Protein AF-0000000079729943 (afdb_homodimer)

Radius of gyration: 22.94 Å; Cα contacts (8 Å, |Δi|>4): 533; chains: 2; bounding box: 62×57×52 Å

InterPro domains:
  IPR055952 Protein of unknown function DUF7530 [PF24374] (9-226)

pLDDT: mean 91.59, std 11.51, range [23.39, 98.75]

Nearest PDB structures (foldseek):
  2pfd-assembly1_A  TM=3.487E-01  e=1.191E+00  Rattus norvegicus
  8r5s-assembly1_B  TM=3.578E-01  e=3.319E+00  unidentified
  8wx1-assembly1_A  TM=2.539E-01  e=2.904E+00  Mus musculus
  2pfd-assembly1_A  TM=3.556E-01  e=1.508E+00  Rattus norvegicus
  8r5s-assembly1_B  TM=3.646E-01  e=4.583E+00  unidentified

Solvent-accessible surface area (backbone atoms only — not comparable to full-atom values): 24378 Å² total; per-residue (Å²): 124,89,64,78,61,87,45,63,65,50,45,65,68,57,25,41,62,63,50,42,79,96,48,82,67,52,72,67,49,50,40,47,47,49,40,46,54,50,40,48,48,40,52,50,49,19,64,76,66,69,29,65,68,28,36,61,57,43,46,42,47,39,49,41,32,36,46,33,49,50,46,52,52,51,47,51,57,52,53,74,72,49,96,62,63,63,68,56,51,35,58,68,20,41,16,48,54,32,54,56,43,10,49,55,48,32,40,49,48,50,40,36,63,73,52,51,39,62,71,40,92,69,79,30,68,62,36,64,30,51,37,91,76,52,53,67,67,56,51,36,50,50,48,53,51,46,41,45,35,27,30,35,51,22,36,43,50,44,53,26,53,50,44,26,51,44,27,72,74,41,27,73,73,47,52,72,69,56,44,53,51,5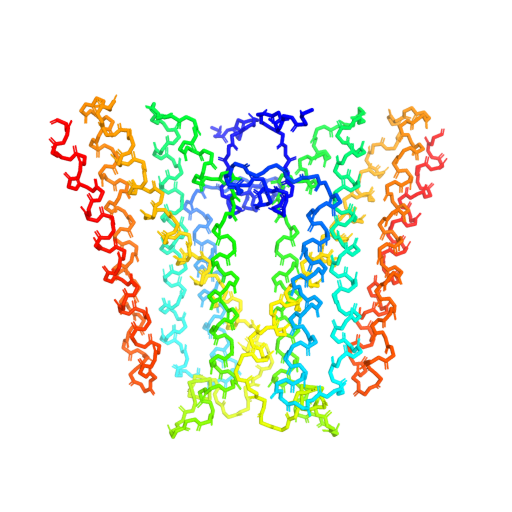0,41,50,48,37,47,49,46,36,50,49,39,57,54,51,56,68,50,50,82,73,30,74,92,35,61,68,60,40,48,52,53,54,47,47,33,50,48,42,43,50,43,22,45,50,19,40,50,40,41,60,70,52,91,126,89,65,79,62,86,45,64,65,52,45,65,68,57,26,41,61,62,50,41,78,96,48,82,67,53,70,68,49,51,41,48,48,51,39,46,54,50,40,48,47,40,52,52,49,20,63,76,66,71,30,64,69,28,36,62,58,44,46,42,47,40,50,43,33,37,46,32,50,51,46,52,51,50,47,51,58,53,55,72,71,47,96,62,63,63,67,55,50,35,58,69,22,42,16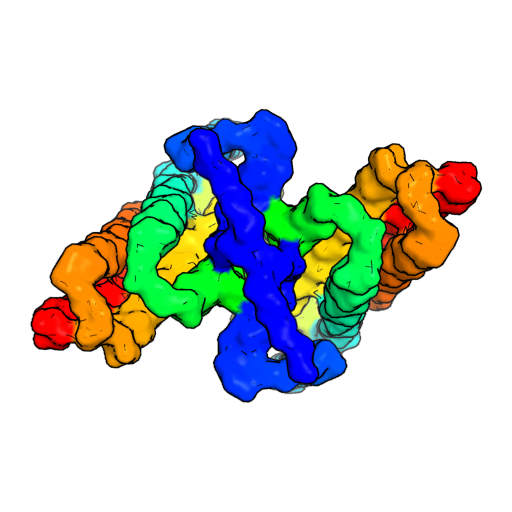,47,54,32,54,56,44,11,49,53,48,31,40,51,47,49,40,36,63,72,50,51,40,63,72,41,91,69,80,29,66,61,37,65,30,50,37,92,76,51,53,68,66,56,51,36,50,50,48,52,52,47,42,45,35,27,32,34,50,21,36,44,50,45,52,25,52,50,44,26,51,45,26,73,75,42,26,73,74,48,53,72,68,56,43,53,52,50,40,49,47,37,47,49,45,37,50,50,40,58,55,50,57,68,51,47,80,75,29,72,92,35,61,69,59,39,48,52,53,52,47,46,33,50,48,41,43,50,44,22,46,50,20,40,50,40,40,58,67,54,86

Organism: NCBI:txid1457250

Secondary structure (DSSP, 8-state):
-----TT----HHHHHHHTSTT----HHHHHHHHHHHHHHHHHHHHHHHT-GGGHHHHHHHHHHHHHHHHHHHHHHHHHHTS---HHHHIIIIIT-HHHHHHHHHHHHHHHIIIIIHHHSSS--HHHHHH-SS--HHHHHHHHHHHHHHHHHHHHHHHHHHHHHHHHHHHGGG--HHHHHHHHHHHHHHHHHHHHGGGGGGG-TT-HHHHHHHHHHHHHHHHHHHHHHHHHHH--/-----TT----HHHHHHHTSTT----HHHHHHHHHHHHHHHHHHHHHHHT-GGGHHHHHHHHHHHHHHHHHHHHHHHHHHTS---HHHHIIIIIS-HHHHHHHHHHHHHHHIIIIIHHHSSS--HHHHHH-SS--HHHHHHHHHHHHHHHHHHHHHHHHHHHHHHHHHHHGGG--HHHHHHHHHHHHHHHHHHHHGGGGGGG-TT-HHHHHHHHHHHHHHHHHHHHHHHHHHH--

Sequence (470 aa):
MATATEGEDRWVYESIVGAIPGVHFSRAQAVAIQLGLFGLGVVVLAALTDRWEGLAPGLAAVLVVSAGSVLMLTIGRRIRRLDVPQIYTHTLFGSQIEIVLGVLSFVGLVTYLFVADPRQAGEPLIQRLLGPEPSLLSVYFMLLVLWDVCYRIGTGWWASLVGLWRSVLFADQFDPDTRAALIEVDLVTIGFAAVQVVLLPFLGAQPLLLVLVSGHVAAVATVSGLSILLLWRRGMATATEGEDRWVYESIVGAIPGVHFSRAQAVAIQLGLFGLGVVVLAALTDRWEGLAPGLAAVLVVSAGSVLMLTIGRRIRRLDVPQIYTHTLFGSQIEIVLGVLSFVGLVTYLFVADPRQAGEPLIQRLLGPEPSLLSVYFMLLVLWDVCYRIGTGWWASLVGLWRSVLFADQFDPDTRAALIEVDLVTIGFAAVQVVLLPFLGAQPLLLVLVSGHVAAVATVSGLSILLLWRRG

Structure (mmCIF, N/CA/C/O backbone):
data_AF-0000000079729943-model_v1
#
loop_
_entity.id
_entity.type
_entity.pdbx_description
1 polymer 'Uncharacterized protein'
#
loop_
_atom_site.group_PDB
_atom_site.id
_atom_site.type_symbol
_atom_site.label_atom_id
_atom_site.label_alt_id
_atom_site.label_comp_id
_atom_site.label_asym_id
_atom_site.label_entity_id
_atom_site.label_seq_id
_atom_site.pdbx_PDB_ins_code
_atom_site.Cartn_x
_atom_site.Cartn_y
_atom_site.Cartn_z
_atom_site.occupancy
_atom_site.B_iso_or_equiv
_atom_site.auth_seq_id
_atom_site.auth_comp_id
_atom_site.auth_asym_id
_atom_site.auth_atom_id
_atom_site.pdbx_PDB_model_num
ATOM 1 N N . MET A 1 1 ? -10.438 27.375 -5.805 1 23.39 1 MET A N 1
ATOM 2 C CA . MET A 1 1 ? -9.07 26.859 -5.863 1 23.39 1 MET A CA 1
ATOM 3 C C . MET A 1 1 ? -8.766 25.969 -4.668 1 23.39 1 MET A C 1
ATOM 5 O O . MET A 1 1 ? -8.703 26.438 -3.531 1 23.39 1 MET A O 1
ATOM 9 N N . ALA A 1 2 ? -9.297 24.859 -4.504 1 36.09 2 ALA A N 1
ATOM 10 C CA . ALA A 1 2 ? -9.289 24.203 -3.197 1 36.09 2 ALA A CA 1
ATOM 11 C C . ALA A 1 2 ? -7.859 24.016 -2.689 1 36.09 2 ALA A C 1
ATOM 13 O O . ALA A 1 2 ? -7.102 23.203 -3.23 1 36.09 2 ALA A O 1
ATOM 14 N N . THR A 1 3 ? -7.176 25.078 -2.316 1 34.47 3 THR A N 1
ATOM 15 C CA . THR A 1 3 ? -5.859 25.203 -1.696 1 34.47 3 THR A CA 1
ATOM 16 C C . THR A 1 3 ? -5.68 24.156 -0.601 1 34.47 3 THR A C 1
ATOM 18 O O . THR A 1 3 ? -6.574 23.953 0.225 1 34.47 3 THR A O 1
ATOM 21 N N . ALA A 1 4 ? -5.129 23.047 -0.897 1 43.22 4 ALA A N 1
ATOM 22 C CA . ALA A 1 4 ? -4.699 22.156 0.174 1 43.22 4 ALA A CA 1
ATOM 23 C C . ALA A 1 4 ? -4.309 22.938 1.422 1 43.22 4 ALA A C 1
ATOM 25 O O . ALA A 1 4 ? -3.383 23.75 1.388 1 43.22 4 ALA A O 1
ATOM 26 N N . THR A 1 5 ? -5.238 23.359 2.131 1 45.12 5 THR A N 1
ATOM 27 C CA . THR A 1 5 ? -4.824 24.062 3.342 1 45.12 5 THR A CA 1
ATOM 28 C C . THR A 1 5 ? -3.754 23.266 4.086 1 45.12 5 THR A C 1
ATOM 30 O O . THR A 1 5 ? -3.832 22.031 4.172 1 45.12 5 THR A O 1
ATOM 33 N N . GLU A 1 6 ? -2.562 23.656 4.254 1 50.47 6 GLU A N 1
ATOM 34 C CA . GLU A 1 6 ? -1.4 23.281 5.055 1 50.47 6 GLU A CA 1
ATOM 35 C C . GLU A 1 6 ? -1.822 22.719 6.41 1 50.47 6 GLU A C 1
ATOM 37 O O . GLU A 1 6 ? -2.691 23.281 7.078 1 50.47 6 GLU A O 1
ATOM 42 N N . GLY A 1 7 ? -1.723 21.375 6.641 1 59.72 7 GLY A N 1
ATOM 43 C CA . GLY A 1 7 ? -1.894 20.828 7.977 1 59.72 7 GLY A CA 1
ATOM 44 C C . GLY A 1 7 ? -3.072 19.891 8.086 1 59.72 7 GLY A C 1
ATOM 45 O O . GLY A 1 7 ? -3.283 19.266 9.133 1 59.72 7 GLY A O 1
ATOM 46 N N . GLU A 1 8 ? -3.904 19.797 6.953 1 70.56 8 GLU A N 1
ATOM 47 C CA . GLU A 1 8 ? -5.109 18.984 7.121 1 70.56 8 GLU A CA 1
ATOM 48 C C . GLU A 1 8 ? -4.832 17.516 6.816 1 70.56 8 GLU A C 1
ATOM 50 O O . GLU A 1 8 ? -4.125 17.203 5.855 1 70.56 8 GLU A O 1
ATOM 55 N N . ASP A 1 9 ? -5.371 16.703 7.668 1 80.62 9 ASP A N 1
ATOM 56 C CA . ASP A 1 9 ? -5.277 15.266 7.488 1 80.62 9 ASP A CA 1
ATOM 57 C C . ASP A 1 9 ? -5.945 14.828 6.184 1 80.62 9 ASP A C 1
ATOM 59 O O . ASP A 1 9 ? -7.008 15.336 5.824 1 80.62 9 ASP A O 1
ATOM 63 N N . ARG A 1 10 ? -5.203 13.961 5.391 1 82 10 ARG A N 1
ATOM 64 C CA . ARG A 1 10 ? -5.684 13.477 4.102 1 82 10 ARG A CA 1
ATOM 65 C C . ARG A 1 10 ? -5.453 11.977 3.959 1 82 10 ARG A C 1
ATOM 67 O O . ARG A 1 10 ? -4.547 11.422 4.586 1 82 10 ARG A O 1
ATOM 74 N N . TRP A 1 11 ? -6.363 11.438 3.152 1 87.56 11 TRP A N 1
ATOM 75 C CA . TRP A 1 11 ? -6.078 10.07 2.729 1 87.56 11 TRP A CA 1
ATOM 76 C C . TRP A 1 11 ? -4.852 10.023 1.824 1 87.56 11 TRP A C 1
ATOM 78 O O . TRP A 1 11 ? -4.547 11 1.132 1 87.56 11 TRP A O 1
ATOM 88 N N . VAL A 1 12 ? -4.262 8.859 1.765 1 83.75 12 VAL A N 1
ATOM 89 C CA . VAL A 1 12 ? -3.082 8.664 0.93 1 83.75 12 VAL A CA 1
ATOM 90 C C . VAL A 1 12 ? -3.434 8.93 -0.532 1 83.75 12 VAL A C 1
ATOM 92 O O . VAL A 1 12 ? -2.67 9.578 -1.253 1 83.75 12 VAL A O 1
ATOM 95 N N . TYR A 1 13 ? -4.535 8.492 -0.918 1 85.12 13 TYR A N 1
ATOM 96 C CA . TYR A 1 13 ? -4.992 8.688 -2.289 1 85.12 13 TYR A CA 1
ATOM 97 C C . TYR A 1 13 ? -5.031 10.172 -2.641 1 85.12 13 TYR A C 1
ATOM 99 O O . TYR A 1 13 ? -4.57 10.578 -3.711 1 85.12 13 TYR A O 1
ATOM 107 N N . GLU A 1 14 ? -5.488 11 -1.749 1 83.62 14 GLU A N 1
ATOM 108 C CA . GLU A 1 14 ? -5.574 12.438 -1.981 1 83.62 14 GLU A CA 1
ATOM 109 C C . GLU A 1 14 ? -4.184 13.062 -2.074 1 83.62 14 GLU A C 1
ATOM 111 O O . GLU A 1 14 ? -3.953 13.953 -2.895 1 83.62 14 GLU A O 1
ATOM 116 N N . SER A 1 15 ? -3.348 12.539 -1.281 1 81.31 15 SER A N 1
ATOM 117 C CA . SER A 1 15 ? -1.979 13.047 -1.288 1 81.31 15 SER A CA 1
ATOM 118 C C . SER A 1 15 ? -1.274 12.719 -2.6 1 81.31 15 SER A C 1
ATOM 120 O O . SER A 1 15 ? -0.56 13.555 -3.154 1 81.31 15 SER A O 1
ATOM 122 N N . ILE A 1 16 ? -1.527 11.586 -3.107 1 81.94 16 ILE A N 1
ATOM 123 C CA . ILE A 1 16 ? -0.9 11.148 -4.352 1 81.94 16 ILE A CA 1
ATOM 124 C C . ILE A 1 16 ? -1.441 11.969 -5.516 1 81.94 16 ILE A C 1
ATOM 126 O O . ILE A 1 16 ? -0.674 12.453 -6.355 1 81.94 16 ILE A O 1
ATOM 130 N N . VAL A 1 17 ? -2.689 12.148 -5.566 1 76.44 17 VAL A N 1
ATOM 131 C CA . VAL A 1 17 ? -3.322 12.898 -6.645 1 76.44 17 VAL A CA 1
ATOM 132 C C . VAL A 1 17 ? -2.863 14.352 -6.602 1 76.44 17 VAL A C 1
ATOM 134 O O . VAL A 1 17 ? -2.635 14.969 -7.645 1 76.44 17 VAL A O 1
ATOM 137 N N . GLY A 1 18 ? -2.65 14.883 -5.449 1 76.56 18 GLY A N 1
ATOM 138 C CA . GLY A 1 18 ? -2.229 16.266 -5.285 1 76.56 18 GLY A CA 1
ATOM 139 C C . GLY A 1 18 ? -0.746 16.469 -5.535 1 76.56 18 GLY A C 1
ATOM 140 O O . GLY A 1 18 ? -0.289 17.609 -5.695 1 76.56 18 GLY A O 1
ATOM 141 N N . ALA A 1 19 ? -0.01 15.461 -5.598 1 71.88 19 ALA A N 1
ATOM 142 C CA . ALA A 1 19 ? 1.443 15.547 -5.715 1 71.88 19 ALA A CA 1
ATOM 143 C C . ALA A 1 19 ? 1.867 15.703 -7.172 1 71.88 19 ALA A C 1
ATOM 145 O O . ALA A 1 19 ? 3.033 15.977 -7.461 1 71.88 19 ALA A O 1
ATOM 146 N N . ILE A 1 20 ? 0.968 15.539 -8.016 1 64.56 20 ILE A N 1
ATOM 147 C CA . ILE A 1 20 ? 1.315 15.719 -9.422 1 64.56 20 ILE A CA 1
ATOM 148 C C . ILE A 1 20 ? 1.508 17.203 -9.711 1 64.56 20 ILE A C 1
ATOM 150 O O . ILE A 1 20 ? 0.56 17.984 -9.625 1 64.56 20 ILE A O 1
ATOM 154 N N . PRO A 1 21 ? 2.77 17.469 -9.914 1 60.66 21 PRO A N 1
ATOM 155 C CA . PRO A 1 21 ? 3.076 18.891 -10.07 1 60.66 21 PRO A CA 1
ATOM 156 C C . PRO A 1 21 ? 2.299 19.531 -11.219 1 60.66 21 PRO A C 1
ATOM 158 O O . PRO A 1 21 ? 2.16 18.938 -12.289 1 60.66 21 PRO A O 1
ATOM 161 N N . GLY A 1 22 ? 1.841 20.766 -10.945 1 57.94 22 GLY A N 1
ATOM 162 C CA . GLY A 1 22 ? 1.273 21.594 -12 1 57.94 22 GLY A CA 1
ATOM 163 C C . GLY A 1 22 ? -0.13 21.172 -12.398 1 57.94 22 GLY A C 1
ATOM 164 O O . GLY A 1 22 ? -0.771 21.828 -13.219 1 57.94 22 GLY A O 1
ATOM 165 N N . VAL A 1 23 ? -0.502 20.078 -11.883 1 61.56 23 VAL A N 1
ATOM 166 C CA . VAL A 1 23 ? -1.809 19.594 -12.32 1 61.56 23 VAL A CA 1
ATOM 167 C C . VAL A 1 23 ? -2.799 19.656 -11.164 1 61.56 23 VAL A C 1
ATOM 169 O O . VAL A 1 23 ? -2.506 19.172 -10.062 1 61.56 23 VAL A O 1
ATOM 172 N N . HIS A 1 24 ? -3.666 20.453 -11.352 1 68.62 24 HIS A N 1
ATOM 173 C CA . HIS A 1 24 ? -4.797 20.469 -10.43 1 68.62 24 HIS A CA 1
ATOM 174 C C . HIS A 1 24 ? -6 19.734 -11.031 1 68.62 24 HIS A C 1
ATOM 176 O O . HIS A 1 24 ? -6.547 20.172 -12.047 1 68.62 24 HIS A O 1
ATOM 182 N N . PHE A 1 25 ? -6.137 18.578 -10.461 1 69.81 25 PHE A N 1
ATOM 183 C CA . PHE A 1 25 ? -7.285 17.812 -10.945 1 69.81 25 PHE A CA 1
ATOM 184 C C . PHE A 1 25 ? -8.508 18.078 -10.078 1 69.81 25 PHE A C 1
ATOM 186 O O . PHE A 1 25 ? -8.406 18.141 -8.852 1 69.81 25 PHE A O 1
ATOM 193 N N . SER A 1 26 ? -9.594 18.375 -10.82 1 74 26 SER A N 1
ATOM 194 C CA . SER A 1 26 ? -10.852 18.297 -10.086 1 74 26 SER A CA 1
ATOM 195 C C . SER A 1 26 ? -11.141 16.875 -9.641 1 74 26 SER A C 1
ATOM 197 O O . SER A 1 26 ? -10.484 15.93 -10.086 1 74 26 SER A O 1
ATOM 199 N N . ARG A 1 27 ? -11.93 16.656 -8.781 1 76.62 27 ARG A N 1
ATOM 200 C CA . ARG A 1 27 ? -12.359 15.352 -8.312 1 76.62 27 ARG A CA 1
ATOM 201 C C . ARG A 1 27 ? -12.836 14.484 -9.477 1 76.62 27 ARG A C 1
ATOM 203 O O . ARG A 1 27 ? -12.43 13.328 -9.609 1 76.62 27 ARG A O 1
ATOM 210 N N . ALA A 1 28 ? -13.617 15.109 -10.219 1 77.75 28 ALA A N 1
ATOM 211 C CA . ALA A 1 28 ? -14.18 14.406 -11.367 1 77.75 28 ALA A CA 1
ATOM 212 C C . ALA A 1 28 ? -13.086 14 -12.352 1 77.75 28 ALA A C 1
ATOM 214 O O . ALA A 1 28 ? -13.133 12.906 -12.93 1 77.75 28 ALA A O 1
ATOM 215 N N . GLN A 1 29 ? -12.125 14.797 -12.484 1 77.5 29 GLN A N 1
ATOM 216 C CA . GLN A 1 29 ? -11.023 14.508 -13.398 1 77.5 29 GLN A CA 1
ATOM 217 C C . GLN A 1 29 ? -10.188 13.328 -12.898 1 77.5 29 GLN A C 1
ATOM 219 O O . GLN A 1 29 ? -9.812 12.453 -13.672 1 77.5 29 GLN A O 1
ATOM 224 N N . ALA A 1 30 ? -9.953 13.359 -11.648 1 77.25 30 ALA A N 1
ATOM 225 C CA . ALA A 1 30 ? -9.156 12.281 -11.07 1 77.25 30 ALA A CA 1
ATOM 226 C C . ALA A 1 30 ? -9.852 10.93 -11.25 1 77.25 30 ALA A C 1
ATOM 228 O O . ALA A 1 30 ? -9.227 9.953 -11.664 1 77.25 30 ALA A O 1
ATOM 229 N N . VAL A 1 31 ? -11.078 10.945 -11.07 1 83.69 31 VAL A N 1
ATOM 230 C CA . VAL A 1 31 ? -11.867 9.719 -11.211 1 83.69 31 VAL A CA 1
ATOM 231 C C . VAL A 1 31 ? -11.93 9.32 -12.688 1 83.69 31 VAL A C 1
ATOM 233 O O . VAL A 1 31 ? -11.773 8.141 -13.016 1 83.69 31 VAL A O 1
ATOM 236 N N . ALA A 1 32 ? -12.086 10.305 -13.508 1 84.06 32 ALA A N 1
ATOM 237 C CA . ALA A 1 32 ? -12.164 10.039 -14.938 1 84.06 32 ALA A CA 1
ATOM 238 C C . ALA A 1 32 ? -10.852 9.469 -15.461 1 84.06 32 ALA A C 1
ATOM 240 O O . ALA A 1 32 ? -10.844 8.547 -16.281 1 84.06 32 ALA A O 1
ATOM 241 N N . ILE A 1 33 ? -9.812 9.969 -14.992 1 82.12 33 ILE A N 1
ATOM 242 C CA . ILE A 1 33 ? -8.508 9.492 -15.422 1 82.12 33 ILE A CA 1
ATOM 243 C C . ILE A 1 33 ? -8.297 8.055 -14.961 1 82.12 33 ILE A C 1
ATOM 245 O O . ILE A 1 33 ? -7.82 7.211 -15.727 1 82.12 33 ILE A O 1
ATOM 249 N N . GLN A 1 34 ? -8.672 7.887 -13.805 1 84 34 GLN A N 1
ATOM 250 C CA . GLN A 1 34 ? -8.555 6.535 -13.258 1 84 34 GLN A CA 1
ATOM 251 C C . GLN A 1 34 ? -9.422 5.551 -14.039 1 84 34 GLN A C 1
ATOM 253 O O . GLN A 1 34 ? -8.969 4.465 -14.398 1 84 34 GLN A O 1
ATOM 258 N N . LEU A 1 35 ? -10.641 5.996 -14.297 1 87.56 35 LEU A N 1
ATOM 259 C CA . LEU A 1 35 ? -11.555 5.168 -15.07 1 87.56 35 LEU A CA 1
ATOM 260 C C . LEU A 1 35 ? -11.031 4.953 -16.484 1 87.56 35 LEU A C 1
ATOM 262 O O . LEU A 1 35 ? -11.062 3.832 -17 1 87.56 35 LEU A O 1
ATOM 266 N N . GLY A 1 36 ? -10.539 5.988 -17.016 1 89.25 36 GLY A N 1
ATOM 267 C CA . GLY A 1 36 ? -10.008 5.906 -18.359 1 89.25 36 GLY A CA 1
ATOM 268 C C . GLY A 1 36 ? -8.742 5.078 -18.469 1 89.25 36 GLY A C 1
ATOM 269 O O . GLY A 1 36 ? -8.633 4.203 -19.328 1 89.25 36 GLY A O 1
ATOM 270 N N . LEU A 1 37 ? -7.848 5.312 -17.547 1 90.5 37 LEU A N 1
ATOM 271 C CA . LEU A 1 37 ? -6.559 4.625 -17.594 1 90.5 37 LEU A CA 1
ATOM 272 C C . LEU A 1 37 ? -6.73 3.133 -17.328 1 90.5 37 LEU A C 1
ATOM 274 O O . LEU A 1 37 ? -6.262 2.307 -18.125 1 90.5 37 LEU A O 1
ATOM 278 N N . PHE A 1 38 ? -7.434 2.807 -16.328 1 95.69 38 PHE A N 1
ATOM 279 C CA . PHE A 1 38 ? -7.609 1.396 -16 1 95.69 38 PHE A CA 1
ATOM 280 C C . PHE A 1 38 ? -8.586 0.739 -16.969 1 95.69 38 PHE A C 1
ATOM 282 O O . PHE A 1 38 ? -8.375 -0.398 -17.406 1 95.69 38 PHE A O 1
ATOM 289 N N . GLY A 1 39 ? -9.688 1.467 -17.281 1 96.94 39 GLY A N 1
ATOM 290 C CA . GLY A 1 39 ? -10.641 0.916 -18.234 1 96.94 39 GLY A CA 1
ATOM 291 C C . GLY A 1 39 ? -10.023 0.634 -19.594 1 96.94 39 GLY A C 1
ATOM 292 O O . GLY A 1 39 ? -10.188 -0.458 -20.141 1 96.94 39 GLY A O 1
ATOM 293 N N . LEU A 1 40 ? -9.328 1.6 -20.094 1 96.69 40 LEU A N 1
ATOM 294 C CA . LEU A 1 40 ? -8.641 1.425 -21.359 1 96.69 40 LEU A CA 1
ATOM 295 C C . LEU A 1 40 ? -7.605 0.307 -21.281 1 96.69 40 LEU A C 1
ATOM 297 O O . LEU A 1 40 ? -7.438 -0.468 -22.219 1 96.69 40 LEU A O 1
ATOM 301 N N . GLY A 1 41 ? -6.91 0.262 -20.141 1 97.69 41 GLY A N 1
ATOM 302 C CA . GLY A 1 41 ? -5.945 -0.811 -19.953 1 97.69 41 GLY A CA 1
ATOM 303 C C . GLY A 1 41 ? -6.566 -2.191 -20.047 1 97.69 41 GLY A C 1
ATOM 304 O O . GLY A 1 41 ? -6.004 -3.088 -20.688 1 97.69 41 GLY A O 1
ATOM 305 N N . VAL A 1 42 ? -7.719 -2.34 -19.484 1 97.62 42 VAL A N 1
ATOM 306 C CA . VAL A 1 42 ? -8.422 -3.617 -19.516 1 97.62 42 VAL A CA 1
ATOM 307 C C . VAL A 1 42 ? -8.797 -3.953 -20.953 1 97.62 42 VAL A C 1
ATOM 309 O O . VAL A 1 42 ? -8.578 -5.074 -21.422 1 97.62 42 VAL A O 1
ATOM 312 N N . VAL A 1 43 ? -9.289 -3.014 -21.688 1 97.56 43 VAL A N 1
ATOM 313 C CA . VAL A 1 43 ? -9.742 -3.225 -23.062 1 97.56 43 VAL A CA 1
ATOM 314 C C . VAL A 1 43 ? -8.547 -3.533 -23.969 1 97.56 43 VAL A C 1
ATOM 316 O O . VAL A 1 43 ? -8.57 -4.488 -24.734 1 97.56 43 VAL A O 1
ATOM 319 N N . VAL A 1 44 ? -7.516 -2.775 -23.844 1 97.75 44 VAL A N 1
ATOM 320 C CA . VAL A 1 44 ? -6.332 -2.922 -24.688 1 97.75 44 VAL A CA 1
ATOM 321 C C . VAL A 1 44 ? -5.691 -4.285 -24.438 1 97.75 44 VAL A C 1
ATOM 323 O O . VAL A 1 44 ? -5.332 -4.988 -25.391 1 97.75 44 VAL A O 1
ATOM 326 N N . LEU A 1 45 ? -5.602 -4.66 -23.188 1 97.38 45 LEU A N 1
ATOM 327 C CA . LEU A 1 45 ? -4.965 -5.934 -22.891 1 97.38 45 LEU A CA 1
ATOM 328 C C . LEU A 1 45 ? -5.832 -7.102 -23.344 1 97.38 45 LEU A C 1
ATOM 330 O O . LEU A 1 45 ? -5.316 -8.117 -23.812 1 97.38 45 LEU A O 1
ATOM 334 N N . ALA A 1 46 ? -7.125 -6.949 -23.188 1 97 46 ALA A N 1
ATOM 335 C CA . ALA A 1 46 ? -8.016 -7.98 -23.719 1 97 46 ALA A CA 1
ATOM 336 C C . ALA A 1 46 ? -7.844 -8.141 -25.219 1 97 46 ALA A C 1
ATOM 338 O O . ALA A 1 46 ? -7.77 -9.258 -25.734 1 97 46 ALA A O 1
ATOM 339 N N . ALA A 1 47 ? -7.699 -7.055 -25.906 1 97 47 ALA A N 1
ATOM 340 C CA . ALA A 1 47 ? -7.547 -7.059 -27.359 1 97 47 ALA A CA 1
ATOM 341 C C . ALA A 1 47 ? -6.184 -7.609 -27.766 1 97 47 ALA A C 1
ATOM 343 O O . ALA A 1 47 ? -6.086 -8.43 -28.688 1 97 47 ALA A O 1
ATOM 344 N N . LEU A 1 48 ? -5.176 -7.227 -27.078 1 96.75 48 LEU A N 1
ATOM 345 C CA . LEU A 1 48 ? -3.818 -7.621 -27.438 1 96.75 48 LEU A CA 1
ATOM 346 C C . LEU A 1 48 ? -3.602 -9.109 -27.188 1 96.75 48 LEU A C 1
ATOM 348 O O . LEU A 1 48 ? -2.826 -9.758 -27.891 1 96.75 48 LEU A O 1
ATOM 352 N N . THR A 1 49 ? -4.301 -9.633 -26.203 1 96.38 49 THR A N 1
ATOM 353 C CA . THR A 1 49 ? -4.062 -11.023 -25.812 1 96.38 49 THR A CA 1
ATOM 354 C C . THR A 1 49 ? -5.199 -11.922 -26.281 1 96.38 49 THR A C 1
ATOM 356 O O . THR A 1 49 ? -5.156 -13.133 -26.094 1 96.38 49 THR A O 1
ATOM 359 N N . ASP A 1 50 ? -6.223 -11.344 -26.844 1 95.88 50 ASP A N 1
ATOM 360 C CA . ASP A 1 50 ? -7.418 -12.055 -27.297 1 95.88 50 ASP A CA 1
ATOM 361 C C . ASP A 1 50 ? -8.07 -12.812 -26.141 1 95.88 50 ASP A C 1
ATOM 363 O O . ASP A 1 50 ? -8.383 -14 -26.281 1 95.88 50 ASP A O 1
ATOM 367 N N . ARG A 1 51 ? -8.094 -12.25 -24.984 1 94.88 51 ARG A N 1
ATOM 368 C CA . ARG A 1 51 ? -8.75 -12.805 -23.812 1 94.88 51 ARG A CA 1
ATOM 369 C C . ARG A 1 51 ? -9.922 -11.93 -23.375 1 94.88 51 ARG A C 1
ATOM 371 O O . ARG A 1 51 ? -9.812 -11.172 -22.406 1 94.88 51 ARG A O 1
ATOM 378 N N . TRP A 1 52 ? -11.016 -12.164 -23.984 1 95.25 52 TRP A N 1
ATOM 379 C CA . TRP A 1 52 ? -12.18 -11.312 -23.797 1 95.25 52 TRP A CA 1
ATOM 380 C C . TRP A 1 52 ? -12.969 -11.742 -22.562 1 95.25 52 TRP A C 1
ATOM 382 O O . TRP A 1 52 ? -13.812 -10.992 -22.062 1 95.25 52 TRP A O 1
ATOM 392 N N . GLU A 1 53 ? -12.688 -12.852 -22.016 1 94 53 GLU A N 1
ATOM 393 C CA . GLU A 1 53 ? -13.352 -13.336 -20.812 1 94 53 GLU A CA 1
ATOM 394 C C . GLU A 1 53 ? -13.047 -12.43 -19.609 1 94 53 GLU A C 1
ATOM 396 O O . GLU A 1 53 ? -13.844 -12.336 -18.688 1 94 53 GLU A O 1
ATOM 401 N N . GLY A 1 54 ? -11.914 -11.836 -19.703 1 95.62 54 GLY A N 1
ATOM 402 C CA . GLY A 1 54 ? -11.508 -10.977 -18.594 1 95.62 54 GLY A CA 1
ATOM 403 C C . GLY A 1 54 ? -12.055 -9.57 -18.703 1 95.62 54 GLY A C 1
ATOM 404 O O . GLY A 1 54 ? -11.93 -8.773 -17.766 1 95.62 54 GLY A O 1
ATOM 405 N N . LEU A 1 55 ? -12.68 -9.273 -19.797 1 97.19 55 LEU A N 1
ATOM 406 C CA . LEU A 1 55 ? -13.117 -7.902 -20.047 1 97.19 55 LEU A CA 1
ATOM 407 C C . LEU A 1 55 ? -14.172 -7.469 -19.031 1 97.19 55 LEU A C 1
ATOM 409 O O . LEU A 1 55 ? -13.992 -6.465 -18.344 1 97.19 55 LEU A O 1
ATOM 413 N N . ALA A 1 56 ? -15.227 -8.227 -18.906 1 97.25 56 ALA A N 1
ATOM 414 C CA . ALA A 1 56 ? -16.359 -7.84 -18.062 1 97.25 56 ALA A CA 1
ATOM 415 C C . ALA A 1 56 ? -15.938 -7.781 -16.594 1 97.25 56 ALA A C 1
ATOM 417 O O . ALA A 1 56 ? -16.141 -6.766 -15.922 1 97.25 56 ALA A O 1
ATOM 418 N N . PRO A 1 57 ? -15.305 -8.805 -16.047 1 97.06 57 PRO A N 1
ATOM 419 C CA . PRO A 1 57 ? -14.875 -8.688 -14.648 1 97.06 57 PRO A CA 1
ATOM 420 C C . PRO A 1 57 ? -13.82 -7.598 -14.445 1 97.06 57 PRO A C 1
ATOM 422 O O . PRO A 1 57 ? -13.797 -6.957 -13.391 1 97.06 57 PRO A O 1
ATOM 425 N N . GLY A 1 58 ? -12.984 -7.418 -15.438 1 97.69 58 GLY A N 1
ATOM 426 C CA . GLY A 1 58 ? -12.016 -6.336 -15.352 1 97.69 58 GLY A CA 1
ATOM 427 C C . GLY A 1 58 ? -12.664 -4.965 -15.258 1 97.69 58 GLY A C 1
ATOM 428 O O . GLY A 1 58 ? -12.273 -4.145 -14.422 1 97.69 58 GLY A O 1
ATOM 429 N N . LEU A 1 59 ? -13.602 -4.734 -16.094 1 97.38 59 LEU A N 1
ATOM 430 C CA . LEU A 1 59 ? -14.305 -3.457 -16.094 1 97.38 59 LEU A CA 1
ATOM 431 C C . LEU A 1 59 ? -15.133 -3.299 -14.812 1 97.38 59 LEU A C 1
ATOM 433 O O . LEU A 1 59 ? -15.273 -2.189 -14.297 1 97.38 59 LEU A O 1
ATOM 437 N N . ALA A 1 60 ? -15.688 -4.367 -14.352 1 97.62 60 ALA A N 1
ATOM 438 C CA . ALA A 1 60 ? -16.391 -4.324 -13.078 1 97.62 60 ALA A CA 1
ATOM 439 C C . ALA A 1 60 ? -15.469 -3.898 -11.945 1 97.62 60 ALA A C 1
ATOM 441 O O . ALA A 1 60 ? -15.844 -3.088 -11.094 1 97.62 60 ALA A O 1
ATOM 442 N N . ALA A 1 61 ? -14.273 -4.453 -11.945 1 97.81 61 ALA A N 1
ATOM 443 C CA . ALA A 1 61 ? -13.281 -4.074 -10.945 1 97.81 61 ALA A CA 1
ATOM 444 C C . ALA A 1 61 ? -12.938 -2.59 -11.047 1 97.81 61 ALA A C 1
ATOM 446 O O . ALA A 1 61 ? -12.828 -1.899 -10.031 1 97.81 61 ALA A O 1
ATOM 447 N N . VAL A 1 62 ? -12.805 -2.129 -12.227 1 97.31 62 VAL A N 1
ATOM 448 C CA . VAL A 1 62 ? -12.484 -0.724 -12.461 1 97.31 62 VAL A CA 1
ATOM 449 C C . VAL A 1 62 ? -13.633 0.155 -11.961 1 97.31 62 VAL A C 1
ATOM 451 O O . VAL A 1 62 ? -13.391 1.221 -11.383 1 97.31 62 VAL A O 1
ATOM 454 N N . LEU A 1 63 ? -14.812 -0.263 -12.164 1 96.69 63 LEU A N 1
ATOM 455 C CA . LEU A 1 63 ? -15.977 0.459 -11.648 1 96.69 63 LEU A CA 1
ATOM 456 C C . LEU A 1 63 ? -15.922 0.565 -10.133 1 96.69 63 LEU A C 1
ATOM 458 O O . LEU A 1 63 ? -16.188 1.631 -9.57 1 96.69 63 LEU A O 1
ATOM 462 N N . VAL A 1 64 ? -15.57 -0.521 -9.492 1 97.06 64 VAL A N 1
ATOM 463 C CA . VAL A 1 64 ? -15.469 -0.523 -8.031 1 97.06 64 VAL A CA 1
ATOM 464 C C . VAL A 1 64 ? -14.367 0.438 -7.59 1 97.06 64 VAL A C 1
ATOM 466 O O . VAL A 1 64 ? -14.555 1.204 -6.641 1 97.06 64 VAL A O 1
ATOM 469 N N . VAL A 1 65 ? -13.266 0.423 -8.297 1 97 65 VAL A N 1
ATOM 470 C CA . VAL A 1 65 ? -12.156 1.316 -7.98 1 97 65 VAL A CA 1
ATOM 471 C C . VAL A 1 65 ? -12.609 2.77 -8.109 1 97 65 VAL A C 1
ATOM 473 O O . VAL A 1 65 ? -12.359 3.584 -7.215 1 97 65 VAL A O 1
ATOM 476 N N . SER A 1 66 ? -13.273 3.07 -9.133 1 94.62 66 SER A N 1
ATOM 477 C CA . SER A 1 66 ? -13.727 4.434 -9.383 1 94.62 66 SER A CA 1
ATOM 478 C C . SER A 1 66 ? -14.758 4.867 -8.344 1 94.62 66 SER A C 1
ATOM 480 O O . SER A 1 66 ? -14.711 5.992 -7.844 1 94.62 66 SER A O 1
ATOM 482 N N . ALA A 1 67 ? -15.641 3.975 -8.055 1 95.38 67 ALA A N 1
ATOM 483 C CA . ALA A 1 67 ? -16.625 4.262 -7.02 1 95.38 67 ALA A CA 1
ATOM 484 C C . ALA A 1 67 ? -15.953 4.523 -5.676 1 95.38 67 ALA A C 1
ATOM 486 O O . ALA A 1 67 ? -16.391 5.379 -4.906 1 95.38 67 ALA A O 1
ATOM 487 N N . GLY A 1 68 ? -14.938 3.742 -5.418 1 95.81 68 GLY A N 1
ATOM 488 C CA . GLY A 1 68 ? -14.172 3.969 -4.199 1 95.81 68 GLY A CA 1
ATOM 489 C C . GLY A 1 68 ? -13.516 5.336 -4.156 1 95.81 68 GLY A C 1
ATOM 490 O O . GLY A 1 68 ? -13.453 5.965 -3.098 1 95.81 68 GLY A O 1
ATOM 491 N N . SER A 1 69 ? -13.008 5.789 -5.234 1 93.12 69 SER A N 1
ATOM 492 C CA . SER A 1 69 ? -12.438 7.129 -5.312 1 93.12 69 SER A CA 1
ATOM 493 C C . SER A 1 69 ? -13.484 8.195 -5.035 1 93.12 69 SER A C 1
ATOM 495 O O . SER A 1 69 ? -13.219 9.164 -4.316 1 93.12 69 SER A O 1
ATOM 497 N N . VAL A 1 70 ? -14.641 8.008 -5.586 1 92.25 70 VAL A N 1
ATOM 498 C CA . VAL A 1 70 ? -15.742 8.93 -5.328 1 92.25 70 VAL A CA 1
ATOM 499 C C . VAL A 1 70 ? -16.078 8.93 -3.842 1 92.25 70 VAL A C 1
ATOM 501 O O . VAL A 1 70 ? -16.281 9.992 -3.246 1 92.25 70 VAL A O 1
ATOM 504 N N . LEU A 1 71 ? -16.109 7.754 -3.264 1 94.31 71 LEU A N 1
ATOM 505 C CA . LEU A 1 71 ? -16.344 7.633 -1.828 1 94.31 71 LEU A CA 1
ATOM 506 C C . LEU A 1 71 ? -15.352 8.477 -1.043 1 94.31 71 LEU A C 1
ATOM 508 O O . LEU A 1 71 ? -15.742 9.273 -0.19 1 94.31 71 LEU A O 1
ATOM 512 N N . MET A 1 72 ? -14.109 8.328 -1.367 1 93.75 72 MET A N 1
ATOM 513 C CA . MET A 1 72 ? -13.039 8.977 -0.616 1 93.75 72 MET A CA 1
ATOM 514 C C . MET A 1 72 ? -13.117 10.492 -0.766 1 93.75 72 MET A C 1
ATOM 516 O O . MET A 1 72 ? -13 11.227 0.219 1 93.75 72 MET A O 1
ATOM 520 N N . LEU A 1 73 ? -13.359 10.906 -1.901 1 89.75 73 LEU A N 1
ATOM 521 C CA . LEU A 1 73 ? -13.414 12.344 -2.15 1 89.75 73 LEU A CA 1
ATOM 522 C C . LEU A 1 73 ? -14.672 12.953 -1.531 1 89.75 73 LEU A C 1
ATOM 524 O O . LEU A 1 73 ? -14.617 14.055 -0.97 1 89.75 73 LEU A O 1
ATOM 528 N N . THR A 1 74 ? -15.758 12.25 -1.615 1 91.81 74 THR A N 1
ATOM 529 C CA . THR A 1 74 ? -17.016 12.742 -1.055 1 91.81 74 THR A CA 1
ATOM 530 C C . THR A 1 74 ? -16.938 12.828 0.466 1 91.81 74 THR A C 1
ATOM 532 O O . THR A 1 74 ? -17.281 13.852 1.054 1 91.81 74 THR A O 1
ATOM 535 N N . ILE A 1 75 ? -16.453 11.773 1.065 1 94.38 75 ILE A N 1
ATOM 536 C CA . ILE A 1 75 ? -16.312 11.758 2.518 1 94.38 75 ILE A CA 1
ATOM 537 C C . ILE A 1 75 ? -15.344 12.844 2.959 1 94.38 75 ILE A C 1
ATOM 539 O O . ILE A 1 75 ? -15.617 13.586 3.906 1 94.38 75 ILE A O 1
ATOM 543 N N . GLY A 1 76 ? -14.266 12.961 2.266 1 91.94 76 GLY A N 1
ATOM 544 C CA . GLY A 1 76 ? -13.305 13.992 2.594 1 91.94 76 GLY A CA 1
ATOM 545 C C . GLY A 1 76 ? -13.891 15.391 2.549 1 91.94 76 GLY A C 1
ATOM 546 O O . GLY A 1 76 ? -13.75 16.156 3.502 1 91.94 76 GLY A O 1
ATOM 547 N N . ARG A 1 77 ? -14.586 15.688 1.523 1 89 77 ARG A N 1
ATOM 548 C CA . ARG A 1 77 ? -15.18 17 1.341 1 89 77 ARG A CA 1
ATOM 549 C C . ARG A 1 77 ? -16.234 17.281 2.41 1 89 77 ARG A C 1
ATOM 551 O O . ARG A 1 77 ? -16.266 18.375 2.986 1 89 77 ARG A O 1
ATOM 558 N N . ARG A 1 78 ? -17.016 16.391 2.711 1 91.06 78 ARG A N 1
ATOM 559 C CA . ARG A 1 78 ? -18.125 16.578 3.633 1 91.06 78 ARG A CA 1
ATOM 560 C C . ARG A 1 78 ? -17.641 16.703 5.07 1 91.06 78 ARG A C 1
ATOM 562 O O . ARG A 1 78 ? -18.031 17.625 5.785 1 91.06 78 ARG A O 1
ATOM 569 N N . ILE A 1 79 ? -16.781 15.859 5.418 1 94.06 79 ILE A N 1
ATOM 570 C CA . ILE A 1 79 ? -16.359 15.805 6.812 1 94.06 79 ILE A CA 1
ATOM 571 C C . ILE A 1 79 ? -15.508 17.031 7.141 1 94.06 79 ILE A C 1
ATOM 573 O O . ILE A 1 79 ? -15.617 17.594 8.234 1 94.06 79 ILE A O 1
ATOM 577 N N . ARG A 1 80 ? -14.773 17.438 6.234 1 90.31 80 ARG A N 1
ATOM 578 C CA . ARG A 1 80 ? -13.883 18.562 6.508 1 90.31 80 ARG A CA 1
ATOM 579 C C . ARG A 1 80 ? -14.664 19.859 6.602 1 90.31 80 ARG A C 1
ATOM 581 O O . ARG A 1 80 ? -14.133 20.875 7.07 1 90.31 80 ARG A O 1
ATOM 588 N N . ARG A 1 81 ? -15.914 19.875 6.27 1 91.06 81 ARG A N 1
ATOM 589 C CA . ARG A 1 81 ? -16.766 21.047 6.379 1 91.06 81 ARG A CA 1
ATOM 590 C C . ARG A 1 81 ? -17.578 21.016 7.672 1 91.06 81 ARG A C 1
ATOM 592 O O . ARG A 1 81 ? -18.266 21.984 8 1 91.06 81 ARG A O 1
ATOM 599 N N . LEU A 1 82 ? -17.453 19.938 8.32 1 93.25 82 LEU A N 1
ATOM 600 C CA . LEU A 1 82 ? -18.266 19.75 9.523 1 93.25 82 LEU A CA 1
ATOM 601 C C . LEU A 1 82 ? -17.453 20.109 10.766 1 93.25 82 LEU A C 1
ATOM 603 O O . LEU A 1 82 ? -16.219 20.016 10.758 1 93.25 82 LEU A O 1
ATOM 607 N N . ASP A 1 83 ? -18.219 20.547 11.758 1 91.12 83 ASP A N 1
ATOM 608 C CA . ASP A 1 83 ? -17.625 20.766 13.07 1 91.12 83 ASP A CA 1
ATOM 609 C C . ASP A 1 83 ? -17.609 19.484 13.891 1 91.12 83 ASP A C 1
ATOM 611 O O . ASP A 1 83 ? -18.531 19.234 14.688 1 91.12 83 ASP A O 1
ATOM 615 N N . VAL A 1 84 ? -16.641 18.656 13.656 1 94.69 84 VAL A N 1
ATOM 616 C CA . VAL A 1 84 ? -16.5 17.391 14.352 1 94.69 84 VAL A CA 1
ATOM 617 C C . VAL A 1 84 ? -15.18 17.359 15.125 1 94.69 84 VAL A C 1
ATOM 619 O O . VAL A 1 84 ? -14.273 18.141 14.836 1 94.69 84 VAL A O 1
ATOM 622 N N . PRO A 1 85 ? -15.148 16.562 16.141 1 93.69 85 PRO A N 1
ATOM 623 C CA . PRO A 1 85 ? -13.906 16.469 16.922 1 93.69 85 PRO A CA 1
ATOM 624 C C . PRO A 1 85 ? -12.688 16.141 16.062 1 93.69 85 PRO A C 1
ATOM 626 O O . PRO A 1 85 ? -12.773 15.297 15.164 1 93.69 85 PRO A O 1
ATOM 629 N N . GLN A 1 86 ? -11.625 16.734 16.391 1 91.25 86 GLN A N 1
ATOM 630 C CA . GLN A 1 86 ? -10.391 16.578 15.633 1 91.25 86 GLN A CA 1
ATOM 631 C C . GLN A 1 86 ? -9.883 15.141 15.703 1 91.25 86 GLN A C 1
ATOM 633 O O . GLN A 1 86 ? -9.297 14.633 14.742 1 91.25 86 GLN A O 1
ATOM 638 N N . ILE A 1 87 ? -10.094 14.531 16.781 1 91.62 87 ILE A N 1
ATOM 639 C CA . ILE A 1 87 ? -9.633 13.156 16.953 1 91.62 87 ILE A CA 1
ATOM 640 C C . ILE A 1 87 ? -10.32 12.25 15.938 1 91.62 87 ILE A C 1
ATOM 642 O O . ILE A 1 87 ? -9.727 11.281 15.453 1 91.62 87 ILE A O 1
ATOM 646 N N . TYR A 1 88 ? -11.562 12.57 15.625 1 93.94 88 TYR A N 1
ATOM 647 C CA . TYR A 1 88 ? -12.289 11.805 14.617 1 93.94 88 TYR A CA 1
ATOM 648 C C . TYR A 1 88 ? -11.648 11.977 13.242 1 93.94 88 TYR A C 1
ATOM 650 O O . TYR A 1 88 ? -11.352 10.992 12.57 1 93.94 88 TYR A O 1
ATOM 658 N N . THR A 1 89 ? -11.398 13.195 12.883 1 93.44 89 THR A N 1
ATOM 659 C CA . THR A 1 89 ? -10.812 13.445 11.57 1 93.44 89 THR A CA 1
ATOM 660 C C . THR A 1 89 ? -9.406 12.867 11.484 1 93.44 89 THR A C 1
ATOM 662 O O . THR A 1 89 ? -9.031 12.289 10.469 1 93.44 89 THR A O 1
ATOM 665 N N . HIS A 1 90 ? -8.68 12.953 12.531 1 90.81 90 HIS A N 1
ATOM 666 C CA . HIS A 1 90 ? -7.332 12.391 12.547 1 90.81 90 HIS A CA 1
ATOM 667 C C . HIS A 1 90 ? -7.371 10.867 12.438 1 90.81 90 HIS A C 1
ATOM 669 O O . HIS A 1 90 ? -6.578 10.273 11.695 1 90.81 90 HIS A O 1
ATOM 675 N N . THR A 1 91 ? -8.227 10.266 13.156 1 92.44 91 THR A N 1
ATOM 676 C CA . THR A 1 91 ? -8.352 8.812 13.109 1 92.44 91 THR A CA 1
ATOM 677 C C . THR A 1 91 ? -8.773 8.352 11.719 1 92.44 91 THR A C 1
ATOM 679 O O . THR A 1 91 ? -8.258 7.355 11.211 1 92.44 91 THR A O 1
ATOM 682 N N . LEU A 1 92 ? -9.633 9.117 11.133 1 94.19 92 LEU A N 1
ATOM 683 C CA . LEU A 1 92 ? -10.18 8.742 9.836 1 94.19 92 LEU A CA 1
ATOM 684 C C . LEU A 1 92 ? -9.156 8.961 8.727 1 94.19 92 LEU A C 1
ATOM 686 O O . LEU A 1 92 ? -8.938 8.07 7.902 1 94.19 92 LEU A O 1
ATOM 690 N N . PHE A 1 93 ? -8.492 10.094 8.727 1 90.94 93 PHE A N 1
ATOM 691 C CA . PHE A 1 93 ? -7.629 10.477 7.613 1 90.94 93 PHE A CA 1
ATOM 692 C C . PHE A 1 93 ? -6.16 10.344 7.992 1 90.94 93 PHE A C 1
ATOM 694 O O . PHE A 1 93 ? -5.355 9.828 7.215 1 90.94 93 PHE A O 1
ATOM 701 N N . GLY A 1 94 ? -5.801 10.781 9.172 1 87.75 94 GLY A N 1
ATOM 702 C CA . GLY A 1 94 ? -4.418 10.984 9.57 1 87.75 94 GLY A CA 1
ATOM 703 C C . GLY A 1 94 ? -3.729 9.695 9.984 1 87.75 94 GLY A C 1
ATOM 704 O O . GLY A 1 94 ? -2.502 9.586 9.906 1 87.75 94 GLY A O 1
ATOM 705 N N . SER A 1 95 ? -4.457 8.656 10.406 1 89 95 SER A N 1
ATOM 706 C CA . SER A 1 95 ? -3.871 7.414 10.891 1 89 95 SER A CA 1
ATOM 707 C C . SER A 1 95 ? -3.316 6.578 9.742 1 89 95 SER A C 1
ATOM 709 O O . SER A 1 95 ? -2.445 5.73 9.945 1 89 95 SER A O 1
ATOM 711 N N . GLN A 1 96 ? -3.883 6.703 8.586 1 91.44 96 GLN A N 1
ATOM 712 C CA . GLN A 1 96 ? -3.516 6.012 7.355 1 91.44 96 GLN A CA 1
ATOM 713 C C . GLN A 1 96 ? -3.66 4.5 7.512 1 91.44 96 GLN A C 1
ATOM 715 O O . GLN A 1 96 ? -2.973 3.734 6.836 1 91.44 96 GLN A O 1
ATOM 720 N N . ILE A 1 97 ? -4.512 4.066 8.43 1 91.38 97 ILE A N 1
ATOM 721 C CA . ILE A 1 97 ? -4.75 2.656 8.711 1 91.38 97 ILE A CA 1
ATOM 722 C C . ILE A 1 97 ? -5.41 1.997 7.496 1 91.38 97 ILE A C 1
ATOM 724 O O . ILE A 1 97 ? -5.355 0.775 7.344 1 91.38 97 ILE A O 1
ATOM 728 N N . GLU A 1 98 ? -6 2.799 6.648 1 91.56 98 GLU A N 1
ATOM 729 C CA . GLU A 1 98 ? -6.621 2.242 5.449 1 91.56 98 GLU A CA 1
ATOM 730 C C . GLU A 1 98 ? -5.594 1.521 4.582 1 91.56 98 GLU A C 1
ATOM 732 O O . GLU A 1 98 ? -5.922 0.547 3.9 1 91.56 98 GLU A O 1
ATOM 737 N N . ILE A 1 99 ? -4.344 1.938 4.621 1 93.44 99 ILE A N 1
ATOM 738 C CA . ILE A 1 99 ? -3.287 1.289 3.852 1 93.44 99 ILE A CA 1
ATOM 739 C C . ILE A 1 99 ? -3.025 -0.108 4.41 1 93.44 99 ILE A C 1
ATOM 741 O O . ILE A 1 99 ? -2.836 -1.062 3.65 1 93.44 99 ILE A O 1
ATOM 745 N N . VAL A 1 100 ? -2.998 -0.209 5.699 1 93.94 100 VAL A N 1
ATOM 746 C CA . VAL A 1 100 ? -2.775 -1.494 6.355 1 93.94 100 VAL A CA 1
ATOM 747 C C . VAL A 1 100 ? -3.873 -2.477 5.953 1 93.94 100 VAL A C 1
ATOM 749 O O . VAL A 1 100 ? -3.588 -3.615 5.574 1 93.94 100 VAL A O 1
ATOM 752 N N . LEU A 1 101 ? -5.113 -2.023 5.98 1 95.44 101 LEU A N 1
ATOM 753 C CA . LEU A 1 101 ? -6.234 -2.873 5.602 1 95.44 101 LEU A CA 1
ATOM 754 C C . LEU A 1 101 ? -6.148 -3.258 4.129 1 95.44 101 LEU A C 1
ATOM 756 O O . LEU A 1 101 ? -6.438 -4.398 3.762 1 95.44 101 LEU A O 1
ATOM 760 N N . GLY A 1 102 ? -5.762 -2.324 3.312 1 96.38 102 GLY A N 1
ATOM 761 C CA . GLY A 1 102 ? -5.551 -2.609 1.903 1 96.38 102 GLY A CA 1
ATOM 762 C C . GLY A 1 102 ? -4.488 -3.666 1.661 1 96.38 102 GLY A C 1
ATOM 763 O O . GLY A 1 102 ? -4.707 -4.609 0.899 1 96.38 102 GLY A O 1
ATOM 764 N N . VAL A 1 103 ? -3.373 -3.523 2.369 1 97.19 103 VAL A N 1
ATOM 765 C CA . VAL A 1 103 ? -2.256 -4.449 2.203 1 97.19 103 VAL A CA 1
ATOM 766 C C . VAL A 1 103 ? -2.664 -5.84 2.678 1 97.19 103 VAL A C 1
ATOM 768 O O . VAL A 1 103 ? -2.443 -6.832 1.979 1 97.19 103 VAL A O 1
ATOM 771 N N . LEU A 1 104 ? -3.303 -5.918 3.824 1 97.62 104 LEU A N 1
ATOM 772 C CA . LEU A 1 104 ? -3.711 -7.207 4.371 1 97.62 104 LEU A CA 1
ATOM 773 C C . LEU A 1 104 ? -4.68 -7.914 3.434 1 97.62 104 LEU A C 1
ATOM 775 O O . LEU A 1 104 ? -4.543 -9.117 3.182 1 97.62 104 LEU A O 1
ATOM 779 N N . SER A 1 105 ? -5.609 -7.172 2.939 1 97.62 105 SER A N 1
ATOM 780 C CA . SER A 1 105 ? -6.598 -7.773 2.047 1 97.62 105 SER A CA 1
ATOM 781 C C . SER A 1 105 ? -5.973 -8.156 0.71 1 97.62 105 SER A C 1
ATOM 783 O O . SER A 1 105 ? -6.277 -9.211 0.155 1 97.62 105 SER A O 1
ATOM 785 N N . PHE A 1 106 ? -5.09 -7.32 0.173 1 98.69 106 PHE A N 1
ATOM 786 C CA . PHE A 1 106 ? -4.449 -7.582 -1.11 1 98.69 106 PHE A CA 1
ATOM 787 C C . PHE A 1 106 ? -3.549 -8.812 -1.024 1 98.69 106 PHE A C 1
ATOM 789 O O . PHE A 1 106 ? -3.58 -9.672 -1.904 1 98.69 106 PHE A O 1
ATOM 796 N N . VAL A 1 107 ? -2.783 -8.875 0.012 1 98.69 107 VAL A N 1
ATOM 797 C CA . VAL A 1 107 ? -1.906 -10.023 0.22 1 98.69 107 VAL A CA 1
ATOM 798 C C . VAL A 1 107 ? -2.74 -11.289 0.375 1 98.69 107 VAL A C 1
ATOM 800 O O . VAL A 1 107 ? -2.381 -12.344 -0.151 1 98.69 107 VAL A O 1
ATOM 803 N N . GLY A 1 108 ? -3.824 -11.195 1.131 1 98.38 108 GLY A N 1
ATOM 804 C CA . GLY A 1 108 ? -4.742 -12.32 1.208 1 98.38 108 GLY A CA 1
ATOM 805 C C . GLY A 1 108 ? -5.281 -12.742 -0.144 1 98.38 108 GLY A C 1
ATOM 806 O O . GLY A 1 108 ? -5.332 -13.938 -0.453 1 98.38 108 GLY A O 1
ATOM 807 N N . LEU A 1 109 ? -5.625 -11.773 -0.936 1 98.31 109 LEU A N 1
ATOM 808 C CA . LEU A 1 109 ? -6.164 -12.055 -2.262 1 98.31 109 LEU A CA 1
ATOM 809 C C . LEU A 1 109 ? -5.109 -12.703 -3.152 1 98.31 109 LEU A C 1
ATOM 811 O O . LEU A 1 109 ? -5.398 -13.68 -3.854 1 98.31 109 LEU A O 1
ATOM 815 N N . VAL A 1 110 ? -3.932 -12.195 -3.109 1 98.62 110 VAL A N 1
ATOM 816 C CA . VAL A 1 110 ? -2.838 -12.75 -3.898 1 98.62 110 VAL A CA 1
ATOM 817 C C . VAL A 1 110 ? -2.572 -14.188 -3.471 1 98.62 110 VAL A C 1
ATOM 819 O O . VAL A 1 110 ? -2.418 -15.078 -4.316 1 98.62 110 VAL A O 1
ATOM 822 N N . THR A 1 111 ? -2.551 -14.406 -2.191 1 98.38 111 THR A N 1
ATOM 823 C CA . THR A 1 111 ? -2.348 -15.758 -1.668 1 98.38 111 THR A CA 1
ATOM 824 C C . THR A 1 111 ? -3.439 -16.703 -2.164 1 98.38 111 THR A C 1
ATOM 826 O O . THR A 1 111 ? -3.154 -17.828 -2.574 1 98.38 111 THR A O 1
ATOM 829 N N . TYR A 1 112 ? -4.617 -16.234 -2.162 1 97.69 112 TYR A N 1
ATOM 830 C CA . TYR A 1 112 ? -5.727 -17.047 -2.635 1 97.69 112 TYR A CA 1
ATOM 831 C C . TYR A 1 112 ? -5.598 -17.328 -4.129 1 97.69 112 TYR A C 1
ATOM 833 O O . TYR A 1 112 ? -5.68 -18.484 -4.559 1 97.69 112 TYR A O 1
ATOM 841 N N . LEU A 1 113 ? -5.352 -16.312 -4.902 1 97.38 113 LEU A N 1
ATOM 842 C CA . LEU A 1 113 ? -5.395 -16.422 -6.359 1 97.38 113 LEU A CA 1
ATOM 843 C C . LEU A 1 113 ? -4.262 -17.297 -6.875 1 97.38 113 LEU A C 1
ATOM 845 O O . LEU A 1 113 ? -4.449 -18.062 -7.824 1 97.38 113 LEU A O 1
ATOM 849 N N . PHE A 1 114 ? -3.121 -17.25 -6.215 1 97.25 114 PHE A N 1
ATOM 850 C CA . PHE A 1 114 ? -1.956 -17.891 -6.809 1 97.25 114 PHE A CA 1
ATOM 851 C C . PHE A 1 114 ? -1.634 -19.188 -6.086 1 97.25 114 PHE A C 1
ATOM 853 O O . PHE A 1 114 ? -0.874 -20.016 -6.594 1 97.25 114 PHE A O 1
ATOM 860 N N . VAL A 1 115 ? -2.217 -19.391 -4.934 1 96.75 115 VAL A N 1
ATOM 861 C CA . VAL A 1 115 ? -1.836 -20.594 -4.195 1 96.75 115 VAL A CA 1
ATOM 862 C C . VAL A 1 115 ? -3.078 -21.422 -3.875 1 96.75 115 VAL A C 1
ATOM 864 O O . VAL A 1 115 ? -3.176 -22.578 -4.27 1 96.75 115 VAL A O 1
ATOM 867 N N . ALA A 1 116 ? -4.086 -20.844 -3.299 1 96.56 116 ALA A N 1
ATOM 868 C CA . ALA A 1 116 ? -5.246 -21.594 -2.832 1 96.56 116 ALA A CA 1
ATOM 869 C C . ALA A 1 116 ? -6.145 -22 -3.996 1 96.56 116 ALA A C 1
ATOM 871 O O . ALA A 1 116 ? -6.559 -23.156 -4.102 1 96.56 116 ALA A O 1
ATOM 872 N N . ASP A 1 117 ? -6.398 -21.078 -4.852 1 95.75 117 ASP A N 1
ATOM 873 C CA . ASP A 1 117 ? -7.355 -21.297 -5.93 1 95.75 117 ASP A CA 1
ATOM 874 C C . ASP A 1 117 ? -6.875 -22.391 -6.875 1 95.75 117 ASP A C 1
ATOM 876 O O . ASP A 1 117 ? -7.641 -23.297 -7.227 1 95.75 117 ASP A O 1
ATOM 880 N N . PRO A 1 118 ? -5.621 -22.406 -7.262 1 93.44 118 PRO A N 1
ATOM 881 C CA . PRO A 1 118 ? -5.141 -23.453 -8.164 1 93.44 118 PRO A CA 1
ATOM 882 C C . PRO A 1 118 ? -5.184 -24.844 -7.535 1 93.44 118 PRO A C 1
ATOM 884 O O . PRO A 1 118 ? -5.117 -25.859 -8.242 1 93.44 118 PRO A O 1
ATOM 887 N N . ARG A 1 119 ? -5.27 -24.891 -6.258 1 93.31 119 ARG A N 1
ATOM 888 C CA . ARG A 1 119 ? -5.289 -26.172 -5.559 1 93.31 119 ARG A CA 1
ATOM 889 C C . ARG A 1 119 ? -6.699 -26.75 -5.512 1 93.31 119 ARG A C 1
ATOM 891 O O . ARG A 1 119 ? -6.887 -27.922 -5.18 1 93.31 119 ARG A O 1
ATOM 898 N N . GLN A 1 120 ? -7.645 -25.938 -5.812 1 89.31 120 GLN A N 1
ATOM 899 C CA . GLN A 1 120 ? -9.031 -26.391 -5.773 1 89.31 120 GLN A CA 1
ATOM 900 C C . GLN A 1 120 ? -9.422 -27.094 -7.074 1 89.31 120 GLN A C 1
ATOM 902 O O . GLN A 1 120 ? -8.695 -27.016 -8.07 1 89.31 120 GLN A O 1
ATOM 907 N N . ALA A 1 121 ? -10.57 -27.766 -6.875 1 83.38 121 ALA A N 1
ATOM 908 C CA . ALA A 1 121 ? -11.117 -28.406 -8.07 1 83.38 121 ALA A CA 1
ATOM 909 C C . ALA A 1 121 ? -11.68 -27.359 -9.031 1 83.38 121 ALA A C 1
ATOM 911 O O . ALA A 1 121 ? -12.227 -26.344 -8.602 1 83.38 121 ALA A O 1
ATOM 912 N N . GLY A 1 122 ? -11.383 -27.453 -10.273 1 87.19 122 GLY A N 1
ATOM 913 C CA . GLY A 1 122 ? -11.906 -26.531 -11.258 1 87.19 122 GLY A CA 1
ATOM 914 C C . GLY A 1 122 ? -10.836 -25.625 -11.859 1 87.19 122 GLY A C 1
ATOM 915 O O . GLY A 1 122 ? -9.656 -25.734 -11.508 1 87.19 122 GLY A O 1
ATOM 916 N N . GLU A 1 123 ? -11.344 -24.75 -12.633 1 91.81 123 GLU A N 1
ATOM 917 C CA . GLU A 1 123 ? -10.43 -23.828 -13.297 1 91.81 123 GLU A CA 1
ATOM 918 C C . GLU A 1 123 ? -10.117 -22.625 -12.414 1 91.81 123 GLU A C 1
ATOM 920 O O . GLU A 1 123 ? -11.031 -21.938 -11.945 1 91.81 123 GLU A O 1
ATOM 925 N N . PRO A 1 124 ? -8.859 -22.406 -12.195 1 94.44 124 PRO A N 1
ATOM 926 C CA . PRO A 1 124 ? -8.5 -21.219 -11.414 1 94.44 124 PRO A CA 1
ATOM 927 C C . PRO A 1 124 ? -8.969 -19.922 -12.07 1 94.44 124 PRO A C 1
ATOM 929 O O . PRO A 1 124 ? -8.977 -19.797 -13.297 1 94.44 124 PRO A O 1
ATOM 932 N N . LEU A 1 125 ? -9.344 -18.969 -11.242 1 94.69 125 LEU A N 1
ATOM 933 C CA . LEU A 1 125 ? -9.906 -17.703 -11.695 1 94.69 125 LEU A CA 1
ATOM 934 C C . LEU A 1 125 ? -8.969 -17 -12.664 1 94.69 125 LEU A C 1
ATOM 936 O O . LEU A 1 125 ? -9.398 -16.516 -13.719 1 94.69 125 LEU A O 1
ATOM 940 N N . ILE A 1 126 ? -7.676 -16.953 -12.391 1 95.75 126 ILE A N 1
ATOM 941 C CA . ILE A 1 126 ? -6.711 -16.25 -13.234 1 95.75 126 ILE A CA 1
ATOM 942 C C . ILE A 1 126 ? -6.66 -16.906 -14.617 1 95.75 126 ILE A C 1
ATOM 944 O O . ILE A 1 126 ? -6.621 -16.203 -15.633 1 95.75 126 ILE A O 1
ATOM 948 N N . GLN A 1 127 ? -6.691 -18.172 -14.664 1 94.75 127 GLN A N 1
ATOM 949 C CA . GLN A 1 127 ? -6.66 -18.891 -15.938 1 94.75 127 GLN A CA 1
ATOM 950 C C . GLN A 1 127 ? -7.945 -18.656 -16.734 1 94.75 127 GLN A C 1
ATOM 952 O O . GLN A 1 127 ? -7.91 -18.531 -17.953 1 94.75 127 GLN A O 1
ATOM 957 N N . ARG A 1 128 ? -8.992 -18.609 -16.016 1 94.19 128 ARG A N 1
ATOM 958 C CA . ARG A 1 128 ? -10.258 -18.328 -16.672 1 94.19 128 ARG A CA 1
ATOM 959 C C . ARG A 1 128 ? -10.266 -16.938 -17.297 1 94.19 128 ARG A C 1
ATOM 961 O O . ARG A 1 128 ? -10.758 -16.75 -18.406 1 94.19 128 ARG A O 1
ATOM 968 N N . LEU A 1 129 ? -9.672 -16.016 -16.578 1 95 129 LEU A N 1
ATOM 969 C CA . LEU A 1 129 ? -9.727 -14.609 -17 1 95 129 LEU A CA 1
ATOM 970 C C . LEU A 1 129 ? -8.648 -14.32 -18.047 1 95 129 LEU A C 1
ATOM 972 O O . LEU A 1 129 ? -8.898 -13.602 -19.016 1 95 129 LEU A O 1
ATOM 976 N N . LEU A 1 130 ? -7.473 -14.883 -17.812 1 96.69 130 LEU A N 1
ATOM 977 C CA . LEU A 1 130 ? -6.332 -14.43 -18.594 1 96.69 130 LEU A CA 1
ATOM 978 C C . LEU A 1 130 ? -5.758 -15.562 -19.438 1 96.69 130 LEU A C 1
ATOM 980 O O . LEU A 1 130 ? -4.832 -15.352 -20.234 1 96.69 130 LEU A O 1
ATOM 984 N N . GLY A 1 131 ? -6.266 -16.812 -19.266 1 94.12 131 GLY A N 1
ATOM 985 C CA . GLY A 1 131 ? -5.77 -17.953 -20.016 1 94.12 131 GLY A CA 1
ATOM 986 C C . GLY A 1 131 ? -4.75 -18.781 -19.25 1 94.12 131 GLY A C 1
ATOM 987 O O . GLY A 1 131 ? -4.309 -18.375 -18.172 1 94.12 131 GLY A O 1
ATOM 988 N N . PRO A 1 132 ? -4.387 -19.859 -19.766 1 91.38 132 PRO A N 1
ATOM 989 C CA . PRO A 1 132 ? -3.48 -20.781 -19.094 1 91.38 132 PRO A CA 1
ATOM 990 C C . PRO A 1 132 ? -2.057 -20.25 -18.984 1 91.38 132 PRO A C 1
ATOM 992 O O . PRO A 1 132 ? -1.338 -20.578 -18.031 1 91.38 132 PRO A O 1
ATOM 995 N N . GLU A 1 133 ? -1.642 -19.469 -19.922 1 93.56 133 GLU A N 1
ATOM 996 C CA . GLU A 1 133 ? -0.338 -18.812 -19.891 1 93.56 133 GLU A CA 1
ATOM 997 C C . GLU A 1 133 ? -0.474 -17.297 -20.078 1 93.56 133 GLU A C 1
ATOM 999 O O . GLU A 1 133 ? -0.113 -16.766 -21.125 1 93.56 133 GLU A O 1
ATOM 1004 N N . PRO A 1 134 ? -0.854 -16.75 -18.953 1 95 134 PRO A N 1
ATOM 1005 C CA . PRO A 1 134 ? -1.13 -15.312 -19.094 1 95 134 PRO A CA 1
ATOM 1006 C C . PRO A 1 134 ? 0.135 -14.492 -19.328 1 95 134 PRO A C 1
ATOM 1008 O O . PRO A 1 134 ? 1.208 -14.852 -18.844 1 95 134 PRO A O 1
ATOM 1011 N N . SER A 1 135 ? -0.022 -13.422 -20.094 1 96.19 135 SER A N 1
ATOM 1012 C CA . SER A 1 135 ? 1.101 -12.508 -20.266 1 96.19 135 SER A CA 1
ATOM 1013 C C . SER A 1 135 ? 1.464 -11.828 -18.953 1 96.19 135 SER A C 1
ATOM 1015 O O . SER A 1 135 ? 0.587 -11.539 -18.125 1 96.19 135 SER A O 1
ATOM 1017 N N . LEU A 1 136 ? 2.752 -11.562 -18.844 1 97.19 136 LEU A N 1
ATOM 1018 C CA . LEU A 1 136 ? 3.229 -10.922 -17.625 1 97.19 136 LEU A CA 1
ATOM 1019 C C . LEU A 1 136 ? 2.598 -9.547 -17.453 1 97.19 136 LEU A C 1
ATOM 1021 O O . LEU A 1 136 ? 2.266 -9.141 -16.328 1 97.19 136 LEU A O 1
ATOM 1025 N N . LEU A 1 137 ? 2.402 -8.867 -18.531 1 97.38 137 LEU A N 1
ATOM 1026 C CA . LEU A 1 137 ? 1.822 -7.527 -18.484 1 97.38 137 LEU A CA 1
ATOM 1027 C C . LEU A 1 137 ? 0.374 -7.574 -18.016 1 97.38 137 LEU A C 1
ATOM 1029 O O . LEU A 1 137 ? -0.062 -6.715 -17.25 1 97.38 137 LEU A O 1
ATOM 1033 N N . SER A 1 138 ? -0.364 -8.57 -18.453 1 97.88 138 SER A N 1
ATOM 1034 C CA . SER A 1 138 ? -1.757 -8.703 -18.047 1 97.88 138 SER A CA 1
ATOM 1035 C C . SER A 1 138 ? -1.865 -8.992 -16.547 1 97.88 138 SER A C 1
ATOM 1037 O O . SER A 1 138 ? -2.717 -8.422 -15.859 1 97.88 138 SER A O 1
ATOM 1039 N N . VAL A 1 139 ? -0.983 -9.844 -16.109 1 98.25 139 VAL A N 1
ATOM 1040 C CA . VAL A 1 139 ? -1.014 -10.18 -14.695 1 98.25 139 VAL A CA 1
ATOM 1041 C C . VAL A 1 139 ? -0.611 -8.961 -13.867 1 98.25 139 VAL A C 1
ATOM 1043 O O . VAL A 1 139 ? -1.258 -8.641 -12.867 1 98.25 139 VAL A O 1
ATOM 1046 N N . TYR A 1 140 ? 0.438 -8.312 -14.297 1 98.5 140 TYR A N 1
ATOM 1047 C CA . TYR A 1 140 ? 0.893 -7.102 -13.625 1 98.5 140 TYR A CA 1
ATOM 1048 C C . TYR A 1 140 ? -0.23 -6.074 -13.531 1 98.5 140 TYR A C 1
ATOM 1050 O O . TYR A 1 140 ? -0.504 -5.543 -12.453 1 98.5 140 TYR A O 1
ATOM 1058 N N . PHE A 1 141 ? -0.872 -5.84 -14.594 1 98.44 141 PHE A N 1
ATOM 1059 C CA . PHE A 1 141 ? -1.942 -4.852 -14.664 1 98.44 141 PHE A CA 1
ATOM 1060 C C . PHE A 1 141 ? -3.127 -5.277 -13.805 1 98.44 141 PHE A C 1
ATOM 1062 O O . PHE A 1 141 ? -3.701 -4.461 -13.078 1 98.44 141 PHE A O 1
ATOM 1069 N N . MET A 1 142 ? -3.504 -6.527 -13.891 1 98.19 142 MET A N 1
ATOM 1070 C CA . MET A 1 142 ? -4.594 -7.051 -13.07 1 98.19 142 MET A CA 1
ATOM 1071 C C . MET A 1 142 ? -4.305 -6.836 -11.586 1 98.19 142 MET A C 1
ATOM 1073 O O . MET A 1 142 ? -5.176 -6.395 -10.836 1 98.19 142 MET A O 1
ATOM 1077 N N . LEU A 1 143 ? -3.105 -7.137 -11.234 1 98.69 143 LEU A N 1
ATOM 1078 C CA . LEU A 1 143 ? -2.732 -7.004 -9.828 1 98.69 143 LEU A CA 1
ATOM 1079 C C . LEU A 1 143 ? -2.762 -5.539 -9.398 1 98.69 143 LEU A C 1
ATOM 1081 O O . LEU A 1 143 ? -3.119 -5.23 -8.258 1 98.69 143 LEU A O 1
ATOM 1085 N N . LEU A 1 144 ? -2.406 -4.648 -10.266 1 98.31 144 LEU A N 1
ATOM 1086 C CA . LEU A 1 144 ? -2.512 -3.227 -9.953 1 98.31 144 LEU A CA 1
ATOM 1087 C C . LEU A 1 144 ? -3.965 -2.83 -9.703 1 98.31 144 LEU A C 1
ATOM 1089 O O . LEU A 1 144 ? -4.266 -2.135 -8.734 1 98.31 144 LEU A O 1
ATOM 1093 N N . VAL A 1 145 ? -4.789 -3.285 -10.555 1 97.75 145 VAL A N 1
ATOM 1094 C CA . VAL A 1 145 ? -6.207 -2.98 -10.406 1 97.75 145 VAL A CA 1
ATOM 1095 C C . VAL A 1 145 ? -6.734 -3.6 -9.109 1 97.75 145 VAL A C 1
ATOM 1097 O O . VAL A 1 145 ? -7.461 -2.949 -8.352 1 97.75 145 VAL A O 1
ATOM 1100 N N . LEU A 1 146 ? -6.328 -4.781 -8.875 1 98.31 146 LEU A N 1
ATOM 1101 C CA . LEU A 1 146 ? -6.812 -5.48 -7.691 1 98.31 146 LEU A CA 1
ATOM 1102 C C . LEU A 1 146 ? -6.281 -4.828 -6.422 1 98.31 146 LEU A C 1
ATOM 1104 O O . LEU A 1 146 ? -6.965 -4.801 -5.398 1 98.31 146 LEU A O 1
ATOM 1108 N N . TRP A 1 147 ? -5.094 -4.336 -6.465 1 98.06 147 TRP A N 1
ATOM 1109 C CA . TRP A 1 147 ? -4.602 -3.543 -5.34 1 98.06 147 TRP A CA 1
ATOM 1110 C C . TRP A 1 147 ? -5.531 -2.369 -5.055 1 98.06 147 TRP A C 1
ATOM 1112 O O . TRP A 1 147 ? -5.895 -2.125 -3.9 1 98.06 147 TRP A O 1
ATOM 1122 N N . ASP A 1 148 ? -5.867 -1.695 -6.082 1 97.12 148 ASP A N 1
ATOM 1123 C CA . ASP A 1 148 ? -6.727 -0.524 -5.93 1 97.12 148 ASP A CA 1
ATOM 1124 C C . ASP A 1 148 ? -8.102 -0.916 -5.383 1 97.12 148 ASP A C 1
ATOM 1126 O O . ASP A 1 148 ? -8.688 -0.184 -4.586 1 97.12 148 ASP A O 1
ATOM 1130 N N . VAL A 1 149 ? -8.586 -2.01 -5.82 1 97.5 149 VAL A N 1
ATOM 1131 C CA . VAL A 1 149 ? -9.859 -2.508 -5.301 1 97.5 149 VAL A CA 1
ATOM 1132 C C . VAL A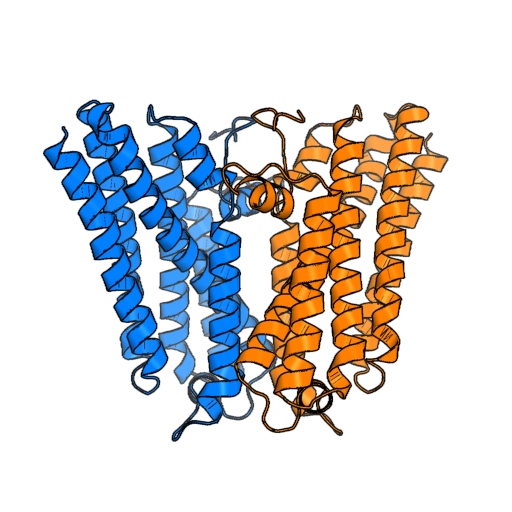 1 149 ? -9.742 -2.766 -3.801 1 97.5 149 VAL A C 1
ATOM 1134 O O . VAL A 1 149 ? -10.555 -2.283 -3.014 1 97.5 149 VAL A O 1
ATOM 1137 N N . CYS A 1 150 ? -8.719 -3.471 -3.426 1 97.88 150 CYS A N 1
ATOM 1138 C CA . CYS A 1 150 ? -8.508 -3.818 -2.025 1 97.88 150 CYS A CA 1
ATOM 1139 C C . CYS A 1 150 ? -8.297 -2.57 -1.177 1 97.88 150 CYS A C 1
ATOM 1141 O O . CYS A 1 150 ? -8.828 -2.471 -0.068 1 97.88 150 CYS A O 1
ATOM 1143 N N . TYR A 1 151 ? -7.551 -1.646 -1.704 1 96.88 151 TYR A N 1
ATOM 1144 C CA . TYR A 1 151 ? -7.289 -0.406 -0.981 1 96.88 151 TYR A CA 1
ATOM 1145 C C . TYR A 1 151 ? -8.586 0.362 -0.734 1 96.88 151 TYR A C 1
ATOM 1147 O O . TYR A 1 151 ? -8.836 0.814 0.385 1 96.88 151 TYR A O 1
ATOM 1155 N N . ARG A 1 152 ? -9.422 0.491 -1.728 1 95.75 152 ARG A N 1
ATOM 1156 C CA . ARG A 1 152 ? -10.656 1.252 -1.609 1 95.75 152 ARG A CA 1
ATOM 1157 C C . ARG A 1 152 ? -11.648 0.543 -0.693 1 95.75 152 ARG A C 1
ATOM 1159 O O . ARG A 1 152 ? -12.344 1.188 0.1 1 95.75 152 ARG A O 1
ATOM 1166 N N . ILE A 1 153 ? -11.68 -0.726 -0.887 1 96.31 153 ILE A N 1
ATOM 1167 C CA . ILE A 1 153 ? -12.555 -1.499 -0.018 1 96.31 153 ILE A CA 1
ATOM 1168 C C . ILE A 1 153 ? -12.094 -1.376 1.431 1 96.31 153 ILE A C 1
ATOM 1170 O O . ILE A 1 153 ? -12.906 -1.174 2.336 1 96.31 153 ILE A O 1
ATOM 1174 N N . GLY A 1 154 ? -10.82 -1.467 1.626 1 95.38 154 GLY A N 1
ATOM 1175 C CA . GLY A 1 154 ? -10.273 -1.251 2.955 1 95.38 154 GLY A CA 1
ATOM 1176 C C . GLY A 1 154 ? -10.594 0.121 3.518 1 95.38 154 GLY A C 1
ATOM 1177 O O . GLY A 1 154 ? -10.898 0.256 4.703 1 95.38 154 GLY A O 1
ATOM 1178 N N . THR A 1 155 ? -10.484 1.076 2.674 1 95.75 155 THR A N 1
ATOM 1179 C CA . THR A 1 155 ? -10.812 2.436 3.084 1 95.75 155 THR A CA 1
ATOM 1180 C C . THR A 1 155 ? -12.281 2.537 3.488 1 95.75 155 THR A C 1
ATOM 1182 O O . THR A 1 155 ? -12.609 3.168 4.496 1 95.75 155 THR A O 1
ATOM 1185 N N . GLY A 1 156 ? -13.117 1.902 2.721 1 96.31 156 GLY A N 1
ATOM 1186 C CA . GLY A 1 156 ? -14.531 1.864 3.084 1 96.31 156 GLY A CA 1
ATOM 1187 C C . GLY A 1 156 ? -14.781 1.192 4.418 1 96.31 156 GLY A C 1
ATOM 1188 O O . GLY A 1 156 ? -15.594 1.669 5.215 1 96.31 156 GLY A O 1
ATOM 1189 N N . TRP A 1 157 ? -14.062 0.142 4.605 1 96.06 157 TRP A N 1
ATOM 1190 C CA . TRP A 1 157 ? -14.188 -0.563 5.879 1 96.06 157 TRP A CA 1
ATOM 1191 C C . TRP A 1 157 ? -13.727 0.315 7.035 1 96.06 157 TRP A C 1
ATOM 1193 O O . TRP A 1 157 ? -14.367 0.357 8.086 1 96.06 157 TRP A O 1
ATOM 1203 N N . TRP A 1 158 ? -12.664 0.967 6.848 1 96.25 158 TRP A N 1
ATOM 1204 C CA . TRP A 1 158 ? -12.141 1.855 7.879 1 96.25 158 TRP A CA 1
ATOM 1205 C C . TRP A 1 158 ? -13.117 2.988 8.172 1 96.25 158 TRP A C 1
ATOM 1207 O O . TRP A 1 158 ? -13.375 3.301 9.336 1 96.25 158 TRP A O 1
ATOM 1217 N N . ALA A 1 159 ? -13.641 3.568 7.145 1 97.38 159 ALA A N 1
ATOM 1218 C CA . ALA A 1 159 ? -14.625 4.633 7.312 1 97.38 159 ALA A CA 1
ATOM 1219 C C . ALA A 1 159 ? -15.828 4.141 8.102 1 97.38 159 ALA A C 1
ATOM 1221 O O . ALA A 1 159 ? -16.359 4.863 8.953 1 97.38 159 ALA A O 1
ATOM 1222 N N . SER A 1 160 ? -16.219 2.945 7.84 1 98.19 160 SER A N 1
ATOM 1223 C CA . SER A 1 160 ? -17.344 2.34 8.539 1 98.19 160 SER A CA 1
ATOM 1224 C C . SER A 1 160 ? -17.047 2.152 10.023 1 98.19 160 SER A C 1
ATOM 1226 O O . SER A 1 160 ? -17.828 2.562 10.883 1 98.19 160 SER A O 1
ATOM 1228 N N . LEU A 1 161 ? -15.922 1.612 10.344 1 97.94 161 LEU A N 1
ATOM 1229 C CA . LEU A 1 161 ? -15.531 1.348 11.727 1 97.94 161 LEU A CA 1
ATOM 1230 C C . LEU A 1 161 ? -15.367 2.648 12.5 1 97.94 161 LEU A C 1
ATOM 1232 O O . LEU A 1 161 ? -15.867 2.773 13.617 1 97.94 161 LEU A O 1
ATOM 1236 N N . VAL A 1 162 ? -14.703 3.576 11.945 1 97.5 162 VAL A N 1
ATOM 1237 C CA . VAL A 1 162 ? -14.453 4.848 12.609 1 97.5 162 VAL A CA 1
ATOM 1238 C C . VAL A 1 162 ? -15.758 5.637 12.734 1 97.5 162 VAL A C 1
ATOM 1240 O O . VAL A 1 162 ? -15.969 6.355 13.711 1 97.5 162 VAL A O 1
ATOM 1243 N N . GLY A 1 163 ? -16.594 5.453 11.703 1 98 163 GLY A N 1
ATOM 1244 C CA . GLY A 1 163 ? -17.922 6.055 11.805 1 98 163 GLY A CA 1
ATOM 1245 C C . GLY A 1 163 ? -18.703 5.562 13 1 98 163 GLY A C 1
ATOM 1246 O O . GLY A 1 163 ? -19.312 6.355 13.719 1 98 163 GLY A O 1
ATOM 1247 N N . LEU A 1 164 ? -18.703 4.312 13.133 1 98.44 164 LEU A N 1
ATOM 1248 C CA . LEU A 1 164 ? -19.391 3.764 14.305 1 98.44 164 LEU A CA 1
ATOM 1249 C C . LEU A 1 164 ? -18.734 4.25 15.594 1 98.44 164 LEU A C 1
ATOM 1251 O O . LEU A 1 164 ? -19.422 4.629 16.547 1 98.44 164 LEU A O 1
ATOM 1255 N N . TRP A 1 165 ? -17.438 4.195 15.617 1 97.88 165 TRP A N 1
ATOM 1256 C CA . TRP A 1 165 ? -16.672 4.68 16.766 1 97.88 165 TRP A CA 1
ATOM 1257 C C . TRP A 1 165 ? -17.047 6.117 17.094 1 97.88 165 TRP A C 1
ATOM 1259 O O . TRP A 1 165 ? -17.266 6.457 18.266 1 97.88 165 TRP A O 1
ATOM 1269 N N . ARG A 1 166 ? -17.094 6.887 16.141 1 97.56 166 ARG A N 1
ATOM 1270 C CA . ARG A 1 166 ? -17.516 8.281 16.281 1 97.56 166 ARG A CA 1
ATOM 1271 C C . ARG A 1 166 ? -18.906 8.375 16.891 1 97.56 166 ARG A C 1
ATOM 1273 O O . ARG A 1 166 ? -19.141 9.156 17.812 1 97.56 166 ARG A O 1
ATOM 1280 N N . SER A 1 167 ? -19.828 7.664 16.406 1 97.69 167 SER A N 1
ATOM 1281 C CA . SER A 1 167 ? -21.203 7.711 16.875 1 97.69 167 SER A CA 1
ATOM 1282 C C . SER A 1 167 ? -21.328 7.219 18.312 1 97.69 167 SER A C 1
ATOM 1284 O O . SER A 1 167 ? -22.125 7.742 19.094 1 97.69 167 SER A O 1
ATOM 1286 N N . VAL A 1 168 ? -20.594 6.266 18.641 1 97.69 168 VAL A N 1
ATOM 1287 C CA . VAL A 1 168 ? -20.625 5.738 20 1 97.69 168 VAL A CA 1
ATOM 1288 C C . VAL A 1 168 ? -20.109 6.797 20.969 1 97.69 168 VAL A C 1
ATOM 1290 O O . VAL A 1 168 ? -20.688 7.012 22.031 1 97.69 168 VAL A O 1
ATOM 1293 N N . LEU A 1 169 ? -19.156 7.496 20.578 1 96.62 169 LEU A N 1
ATOM 1294 C CA . LEU A 1 169 ? -18.469 8.367 21.516 1 96.62 169 LEU A CA 1
ATOM 1295 C C . LEU A 1 169 ? -19.062 9.773 21.5 1 96.62 169 LEU A C 1
ATOM 1297 O O . LEU A 1 169 ? -19.062 10.461 22.531 1 96.62 169 LEU A O 1
ATOM 1301 N N . PHE A 1 170 ? -19.547 10.133 20.359 1 96.31 170 PHE A N 1
ATOM 1302 C CA . PHE A 1 170 ? -19.766 11.57 20.266 1 96.31 170 PHE A CA 1
ATOM 1303 C C . PHE A 1 170 ? -21.172 11.867 19.781 1 96.31 170 PHE A C 1
ATOM 1305 O O . PHE A 1 170 ? -21.531 13.023 19.562 1 96.31 170 PHE A O 1
ATOM 1312 N N . ALA A 1 171 ? -22 11.016 19.625 1 95 171 ALA A N 1
ATOM 1313 C CA . ALA A 1 171 ? -23.312 11.227 19.031 1 95 171 ALA A CA 1
ATOM 1314 C C . ALA A 1 171 ? -24.078 12.32 19.781 1 95 171 ALA A C 1
ATOM 1316 O O . ALA A 1 171 ? -24.781 13.117 19.156 1 95 171 ALA A O 1
ATOM 1317 N N . ASP A 1 172 ? -23.922 12.398 21.031 1 94.75 172 ASP A N 1
ATOM 1318 C CA . ASP A 1 172 ? -24.688 13.328 21.859 1 94.75 172 ASP A CA 1
ATOM 1319 C C . ASP A 1 172 ? -24.172 14.758 21.703 1 94.75 172 ASP A C 1
ATOM 1321 O O . ASP A 1 172 ? -24.844 15.711 22.109 1 94.75 172 ASP A O 1
ATOM 1325 N N . GLN A 1 173 ? -23.156 14.875 21.109 1 94.25 173 GLN A N 1
ATOM 1326 C CA . GLN A 1 173 ? -22.531 16.188 21 1 94.25 173 GLN A CA 1
ATOM 1327 C C . GLN A 1 173 ? -22.906 16.875 19.703 1 94.25 173 GLN A C 1
ATOM 1329 O O . GLN A 1 173 ? -22.672 18.078 19.531 1 94.25 173 GLN A O 1
ATOM 1334 N N . PHE A 1 174 ? -23.516 16.172 18.797 1 95.94 174 PHE A N 1
ATOM 1335 C CA . PHE A 1 174 ? -23.734 16.703 17.453 1 95.94 174 PHE A CA 1
ATOM 1336 C C . PHE A 1 174 ? -25.078 17.406 17.375 1 95.94 174 PHE A C 1
ATOM 1338 O O . PHE A 1 174 ? -26.078 16.906 17.875 1 95.94 174 PHE A O 1
ATOM 1345 N N . ASP A 1 175 ? -25.094 18.609 16.75 1 94.69 175 ASP A N 1
ATOM 1346 C CA . ASP A 1 175 ? -26.359 19.281 16.438 1 94.69 175 ASP A CA 1
ATOM 1347 C C . ASP A 1 175 ? -27.094 18.547 15.305 1 94.69 175 ASP A C 1
ATOM 1349 O O . ASP A 1 175 ? -26.5 17.703 14.625 1 94.69 175 ASP A O 1
ATOM 1353 N N . PRO A 1 176 ? -28.281 18.891 15.078 1 94.38 176 PRO A N 1
ATOM 1354 C CA . PRO A 1 176 ? -29.094 18.156 14.102 1 94.38 176 PRO A CA 1
ATOM 1355 C C . PRO A 1 176 ? -28.516 18.203 12.688 1 94.38 176 PRO A C 1
ATOM 1357 O O . PRO A 1 176 ? -28.531 17.203 11.969 1 94.38 176 PRO A O 1
ATOM 1360 N N . ASP A 1 177 ? -27.969 19.328 12.289 1 94.62 177 ASP A N 1
ATOM 1361 C CA . ASP A 1 177 ? -27.406 19.453 10.953 1 94.62 177 ASP A CA 1
ATOM 1362 C C . ASP A 1 177 ? -26.172 18.578 10.781 1 94.62 177 ASP A C 1
ATOM 1364 O O . ASP A 1 177 ? -26.016 17.906 9.75 1 94.62 177 ASP A O 1
ATOM 1368 N N . THR A 1 178 ? -25.359 18.641 11.789 1 96.12 178 THR A N 1
ATOM 1369 C CA . THR A 1 178 ? -24.172 17.797 11.766 1 96.12 178 THR A CA 1
ATOM 1370 C C . THR A 1 178 ? -24.562 16.312 11.758 1 96.12 178 THR A C 1
ATOM 1372 O O . THR A 1 178 ? -23.984 15.516 11.016 1 96.12 178 THR A O 1
ATOM 1375 N N . ARG A 1 179 ? -25.5 15.984 12.523 1 96 179 ARG A N 1
ATOM 1376 C CA . ARG A 1 179 ? -25.969 14.602 12.578 1 96 179 ARG A CA 1
ATOM 1377 C C . ARG A 1 179 ? -26.484 14.141 11.219 1 96 179 ARG A C 1
ATOM 1379 O O . ARG A 1 179 ? -26.156 13.039 10.773 1 96 179 ARG A O 1
ATOM 1386 N N . ALA A 1 180 ? -27.219 14.922 10.633 1 96.12 180 ALA A N 1
ATOM 1387 C CA . ALA A 1 180 ? -27.766 14.586 9.312 1 96.12 180 ALA A CA 1
ATOM 1388 C C . ALA A 1 180 ? -26.641 14.391 8.297 1 96.12 180 ALA A C 1
ATOM 1390 O O . ALA A 1 180 ? -26.688 13.453 7.488 1 96.12 180 ALA A O 1
ATOM 1391 N N . ALA A 1 181 ? -25.688 15.242 8.367 1 96.88 181 ALA A N 1
ATOM 1392 C CA . ALA A 1 181 ? -24.562 15.148 7.453 1 96.88 181 ALA A CA 1
ATOM 1393 C C . ALA A 1 181 ? -23.766 13.859 7.684 1 96.88 181 ALA A C 1
ATOM 1395 O O . ALA A 1 181 ? -23.312 13.227 6.734 1 96.88 181 ALA A O 1
ATOM 1396 N N . LEU A 1 182 ? -23.625 13.531 8.914 1 97.94 182 LEU A N 1
ATOM 1397 C CA . LEU A 1 182 ? -22.875 12.328 9.25 1 97.94 182 LEU A CA 1
ATOM 1398 C C . LEU A 1 182 ? -23.641 11.078 8.836 1 97.94 182 LEU A C 1
ATOM 1400 O O . LEU A 1 182 ? -23.047 10.078 8.422 1 97.94 182 LEU A O 1
ATOM 1404 N N . ILE A 1 183 ? -24.922 11.086 8.961 1 97.94 183 ILE A N 1
ATOM 1405 C CA . ILE A 1 183 ? -25.75 9.992 8.469 1 97.94 183 ILE A CA 1
ATOM 1406 C C . ILE A 1 183 ? -25.547 9.836 6.957 1 97.94 183 ILE A C 1
ATOM 1408 O O . ILE A 1 183 ? -25.406 8.719 6.457 1 97.94 183 ILE A O 1
ATOM 1412 N N . GLU A 1 184 ? -25.5 10.906 6.27 1 97.25 184 GLU A N 1
ATOM 1413 C CA . GLU A 1 184 ? -25.266 10.859 4.828 1 97.25 184 GLU A CA 1
ATOM 1414 C C . GLU A 1 184 ? -23.906 10.242 4.516 1 97.25 184 GLU A C 1
ATOM 1416 O O . GLU A 1 184 ? -23.781 9.477 3.555 1 97.25 184 GLU A O 1
ATOM 1421 N N . VAL A 1 185 ? -22.938 10.625 5.27 1 97.69 185 VAL A N 1
ATOM 1422 C CA . VAL A 1 185 ? -21.609 10.062 5.094 1 97.69 185 VAL A CA 1
ATOM 1423 C C . VAL A 1 185 ? -21.656 8.547 5.273 1 97.69 185 VAL A C 1
ATOM 1425 O O . VAL A 1 185 ? -21.078 7.801 4.477 1 97.69 185 VAL A O 1
ATOM 1428 N N . ASP A 1 186 ? -22.312 8.102 6.289 1 98.38 186 ASP A N 1
ATOM 1429 C CA . ASP A 1 186 ? -22.453 6.668 6.535 1 98.38 186 ASP A CA 1
ATOM 1430 C C . ASP A 1 186 ? -23.219 5.988 5.402 1 98.38 186 ASP A C 1
ATOM 1432 O O . ASP A 1 186 ? -22.891 4.859 5.023 1 98.38 186 ASP A O 1
ATOM 1436 N N . LEU A 1 187 ? -24.188 6.668 4.863 1 98.06 187 LEU A N 1
ATOM 1437 C CA . LEU A 1 187 ? -24.953 6.125 3.742 1 98.06 187 LEU A CA 1
ATOM 1438 C C . LEU A 1 187 ? -24.078 6.012 2.5 1 98.06 187 LEU A C 1
ATOM 1440 O O . LEU A 1 187 ? -24.219 5.062 1.724 1 98.06 187 LEU A O 1
ATOM 1444 N N . VAL A 1 188 ? -23.234 6.973 2.287 1 97.88 188 VAL A N 1
ATOM 1445 C CA . VAL A 1 188 ? -22.297 6.918 1.175 1 97.88 188 VAL A CA 1
ATOM 1446 C C . VAL A 1 188 ? -21.391 5.691 1.317 1 97.88 188 VAL A C 1
ATOM 1448 O O . VAL A 1 188 ? -21.109 5.012 0.332 1 97.88 188 VAL A O 1
ATOM 1451 N N . THR A 1 189 ? -20.969 5.395 2.51 1 98.31 189 THR A N 1
ATOM 1452 C CA . THR A 1 189 ? -20.141 4.227 2.785 1 98.31 189 THR A CA 1
ATOM 1453 C C . THR A 1 189 ? -20.891 2.939 2.469 1 98.31 189 THR A C 1
ATOM 1455 O O . THR A 1 189 ? -20.344 2.035 1.833 1 98.31 189 THR A O 1
ATOM 1458 N N . ILE A 1 190 ? -22.141 2.887 2.883 1 98.5 190 ILE A N 1
ATOM 1459 C CA . ILE A 1 190 ? -22.969 1.733 2.576 1 98.5 190 ILE A CA 1
ATOM 1460 C C . ILE A 1 190 ? -23.172 1.628 1.066 1 98.5 190 ILE A C 1
ATOM 1462 O O . ILE A 1 190 ? -23.141 0.53 0.505 1 98.5 190 ILE A O 1
ATOM 1466 N N . GLY A 1 191 ? -23.438 2.766 0.482 1 98.38 191 GLY A N 1
ATOM 1467 C CA . GLY A 1 191 ? -23.578 2.793 -0.964 1 98.38 191 GLY A CA 1
ATOM 1468 C C . GLY A 1 191 ? -22.391 2.217 -1.7 1 98.38 191 GLY A C 1
ATOM 1469 O O . GLY A 1 191 ? -22.547 1.47 -2.668 1 98.38 191 GLY A O 1
ATOM 1470 N N . PHE A 1 192 ? -21.172 2.57 -1.299 1 98.31 192 PHE A N 1
ATOM 1471 C CA . PHE A 1 192 ? -19.969 2.027 -1.927 1 98.31 192 PHE A CA 1
ATOM 1472 C C . PHE A 1 192 ? -19.906 0.515 -1.75 1 98.31 192 PHE A C 1
ATOM 1474 O O . PHE A 1 192 ? -19.531 -0.208 -2.672 1 98.31 192 PHE A O 1
ATOM 1481 N N . ALA A 1 193 ? -20.203 0.043 -0.531 1 98.25 193 ALA A N 1
ATOM 1482 C CA . ALA A 1 193 ? -20.234 -1.401 -0.319 1 98.25 193 ALA A CA 1
ATOM 1483 C C . ALA A 1 193 ? -21.219 -2.076 -1.277 1 98.25 193 ALA A C 1
ATOM 1485 O O . ALA A 1 193 ? -20.906 -3.129 -1.844 1 98.25 193 ALA A O 1
ATOM 1486 N N . ALA A 1 194 ? -22.344 -1.466 -1.521 1 98.06 194 ALA A N 1
ATOM 1487 C CA . ALA A 1 194 ? -23.359 -2.018 -2.416 1 98.06 194 ALA A CA 1
ATOM 1488 C C . ALA A 1 194 ? -22.828 -2.115 -3.846 1 98.06 194 ALA A C 1
ATOM 1490 O O . ALA A 1 194 ? -23.172 -3.053 -4.574 1 98.06 194 ALA A O 1
ATOM 1491 N N . VAL A 1 195 ? -22.016 -1.175 -4.27 1 97.88 195 VAL A N 1
ATOM 1492 C CA . VAL A 1 195 ? -21.453 -1.175 -5.613 1 97.88 195 VAL A CA 1
ATOM 1493 C C . VAL A 1 195 ? -20.578 -2.412 -5.809 1 97.88 195 VAL A C 1
ATOM 1495 O O . VAL A 1 195 ? -20.484 -2.941 -6.918 1 97.88 195 VAL A O 1
ATOM 1498 N N . GLN A 1 196 ? -20.062 -2.93 -4.762 1 97.75 196 GLN A N 1
ATOM 1499 C CA . GLN A 1 196 ? -19.141 -4.062 -4.848 1 97.75 196 GLN A CA 1
ATOM 1500 C C . GLN A 1 196 ? -19.875 -5.34 -5.242 1 97.75 196 GLN A C 1
ATOM 1502 O O . GLN A 1 196 ? -19.266 -6.32 -5.66 1 97.75 196 GLN A O 1
ATOM 1507 N N . VAL A 1 197 ? -21.203 -5.34 -5.16 1 97.62 197 VAL A N 1
ATOM 1508 C CA . VAL A 1 197 ? -22.016 -6.492 -5.527 1 97.62 197 VAL A CA 1
ATOM 1509 C C . VAL A 1 197 ? -21.859 -6.781 -7.02 1 97.62 197 VAL A C 1
ATOM 1511 O O . VAL A 1 197 ? -22.047 -7.914 -7.465 1 97.62 197 VAL A O 1
ATOM 1514 N N . VAL A 1 198 ? -21.406 -5.82 -7.773 1 97.88 198 VAL A N 1
ATOM 1515 C CA . VAL A 1 198 ? -21.234 -5.973 -9.219 1 97.88 198 VAL A CA 1
ATOM 1516 C C . VAL A 1 198 ? -20.172 -7.035 -9.5 1 97.88 198 VAL A C 1
ATOM 1518 O O . VAL A 1 198 ? -20.141 -7.609 -10.594 1 97.88 198 VAL A O 1
ATOM 1521 N N . LEU A 1 199 ? -19.328 -7.352 -8.531 1 97.56 199 LEU A N 1
ATOM 1522 C CA . LEU A 1 199 ? -18.266 -8.328 -8.703 1 97.56 199 LEU A CA 1
ATOM 1523 C C . LEU A 1 199 ? -18.781 -9.75 -8.523 1 97.56 199 LEU A C 1
ATOM 1525 O O . LEU A 1 199 ? -18.172 -10.703 -9 1 97.56 199 LEU A O 1
ATOM 1529 N N . LEU A 1 200 ? -19.906 -9.922 -7.938 1 96.88 200 LEU A N 1
ATOM 1530 C CA . LEU A 1 200 ? -20.359 -11.219 -7.441 1 96.88 200 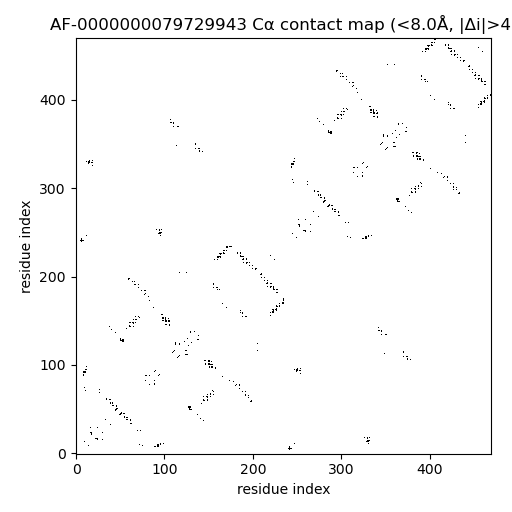LEU A CA 1
ATOM 1531 C C . LEU A 1 200 ? -20.656 -12.164 -8.602 1 96.88 200 LEU A C 1
ATOM 1533 O O . LEU A 1 200 ? -20.312 -13.352 -8.539 1 96.88 200 LEU A O 1
ATOM 1537 N N . PRO A 1 201 ? -21.219 -11.734 -9.688 1 95.5 201 PRO A N 1
ATOM 1538 C CA . PRO A 1 201 ? -21.5 -12.656 -10.797 1 95.5 201 PRO A CA 1
ATOM 1539 C C . PRO A 1 201 ? -20.25 -13.305 -11.367 1 95.5 201 PRO A C 1
ATOM 1541 O O . PRO A 1 201 ? -20.328 -14.367 -11.984 1 95.5 201 PRO A O 1
ATOM 1544 N N . PHE A 1 202 ? -19.125 -12.742 -11.133 1 94.88 202 PHE A N 1
ATOM 1545 C CA . PHE A 1 202 ? -17.891 -13.219 -11.734 1 94.88 202 PHE A CA 1
ATOM 1546 C C . PHE A 1 202 ? -17.125 -14.133 -10.773 1 94.88 202 PHE A C 1
ATOM 1548 O O . PHE A 1 202 ? -16.094 -14.688 -11.125 1 94.88 202 PHE A O 1
ATOM 1555 N N . LEU A 1 203 ? -17.672 -14.289 -9.555 1 93.5 203 LEU A N 1
ATOM 1556 C CA . LEU A 1 203 ? -16.953 -15.039 -8.523 1 93.5 203 LEU A CA 1
ATOM 1557 C C . LEU A 1 203 ? -17.656 -16.359 -8.219 1 93.5 203 LEU A C 1
ATOM 1559 O O . LEU A 1 203 ? -17.359 -17.016 -7.215 1 93.5 203 LEU A O 1
ATOM 1563 N N . GLY A 1 204 ? -18.578 -16.859 -9.047 1 86.44 204 GLY A N 1
ATOM 1564 C CA . GLY A 1 204 ? -19.406 -18.016 -8.789 1 86.44 204 GLY A CA 1
ATOM 1565 C C . GLY A 1 204 ? -18.609 -19.297 -8.578 1 86.44 204 GLY A C 1
ATOM 1566 O O . GLY A 1 204 ? -19.016 -20.156 -7.793 1 86.44 204 GLY A O 1
ATOM 1567 N N . ALA A 1 205 ? -17.5 -19.438 -9.18 1 87.44 205 ALA A N 1
ATOM 1568 C CA . ALA A 1 205 ? -16.688 -20.641 -9.086 1 87.44 205 ALA A CA 1
ATOM 1569 C C . ALA A 1 205 ? -15.695 -20.547 -7.934 1 87.44 205 ALA A C 1
ATOM 1571 O O . ALA A 1 205 ? -14.945 -21.484 -7.664 1 87.44 205 ALA A O 1
ATOM 1572 N N . GLN A 1 206 ? -15.719 -19.422 -7.258 1 93.38 206 GLN A N 1
ATOM 1573 C CA . GLN A 1 206 ? -14.828 -19.172 -6.125 1 93.38 206 GLN A CA 1
ATOM 1574 C C . GLN A 1 206 ? -15.625 -18.875 -4.855 1 93.38 206 GLN A C 1
ATOM 1576 O O . GLN A 1 206 ? -15.734 -17.734 -4.438 1 93.38 206 GLN A O 1
ATOM 1581 N N . PRO A 1 207 ? -16.062 -19.859 -4.176 1 91.5 207 PRO A N 1
ATOM 1582 C CA . PRO A 1 207 ? -16.969 -19.656 -3.041 1 91.5 207 PRO A CA 1
ATOM 1583 C C . PRO A 1 207 ? -16.359 -18.797 -1.942 1 91.5 207 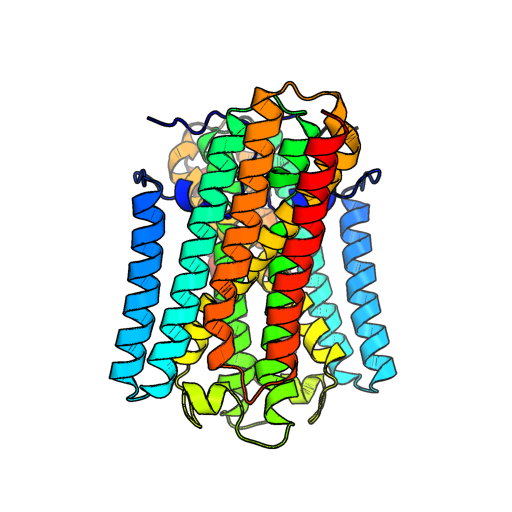PRO A C 1
ATOM 1585 O O . PRO A 1 207 ? -17.078 -18 -1.309 1 91.5 207 PRO A O 1
ATOM 1588 N N . LEU A 1 208 ? -15.094 -19 -1.724 1 92.69 208 LEU A N 1
ATOM 1589 C CA . LEU A 1 208 ? -14.469 -18.203 -0.674 1 92.69 208 LEU A CA 1
ATOM 1590 C C . LEU A 1 208 ? -14.547 -16.703 -0.999 1 92.69 208 LEU A C 1
ATOM 1592 O O . LEU A 1 208 ? -14.883 -15.898 -0.132 1 92.69 208 LEU A O 1
ATOM 1596 N N . LEU A 1 209 ? -14.258 -16.344 -2.232 1 94.62 209 LEU A N 1
ATOM 1597 C CA . LEU A 1 209 ? -14.32 -14.945 -2.629 1 94.62 209 LEU A CA 1
ATOM 1598 C C . LEU A 1 209 ? -15.758 -14.438 -2.568 1 94.62 209 LEU A C 1
ATOM 1600 O O . LEU A 1 209 ? -15.992 -13.281 -2.188 1 94.62 209 LEU A O 1
ATOM 1604 N N . LEU A 1 210 ? -16.672 -15.258 -2.895 1 95.06 210 LEU A N 1
ATOM 1605 C CA . LEU A 1 210 ? -18.094 -14.891 -2.822 1 95.06 210 LEU A CA 1
ATOM 1606 C C . LEU A 1 210 ? -18.484 -14.562 -1.39 1 95.06 210 LEU A C 1
ATOM 1608 O O . LEU A 1 210 ? -19.125 -13.531 -1.143 1 95.06 210 LEU A O 1
ATOM 1612 N N . VAL A 1 211 ? -18.047 -15.336 -0.481 1 94.94 211 VAL A N 1
ATOM 1613 C CA . VAL A 1 211 ? -18.391 -15.156 0.923 1 94.94 211 VAL A CA 1
ATOM 1614 C C . VAL A 1 211 ? -17.688 -13.922 1.479 1 94.94 211 VAL A C 1
ATOM 1616 O O . VAL A 1 211 ? -18.281 -13.156 2.242 1 94.94 211 VAL A O 1
ATOM 1619 N N . LEU A 1 212 ? -16.469 -13.734 1.04 1 94.5 212 LEU A N 1
ATOM 1620 C CA . LEU A 1 212 ? -15.703 -12.609 1.56 1 94.5 212 LEU A CA 1
ATOM 1621 C C . LEU A 1 212 ? -16.281 -11.289 1.079 1 94.5 212 LEU A C 1
ATOM 1623 O O . LEU A 1 212 ? -16.438 -10.352 1.868 1 94.5 212 LEU A O 1
ATOM 1627 N N . VAL A 1 213 ? -16.672 -11.227 -0.172 1 95.25 213 VAL A N 1
ATOM 1628 C CA . VAL A 1 213 ? -17.203 -9.984 -0.723 1 95.25 213 VAL A CA 1
ATOM 1629 C C . VAL A 1 213 ? -18.609 -9.742 -0.175 1 95.25 213 VAL A C 1
ATOM 1631 O O . VAL A 1 213 ? -18.922 -8.648 0.306 1 95.25 213 VAL A O 1
ATOM 1634 N N . SER A 1 214 ? -19.469 -10.773 -0.171 1 96.12 214 SER A N 1
ATOM 1635 C CA . SER A 1 214 ? -20.828 -10.617 0.339 1 96.12 214 SER A CA 1
ATOM 1636 C C . SER A 1 214 ? -20.828 -10.328 1.836 1 96.12 214 SER A C 1
ATOM 1638 O O . SER A 1 214 ? -21.609 -9.492 2.312 1 96.12 214 SER A O 1
ATOM 1640 N N . GLY A 1 215 ? -19.984 -11.078 2.531 1 95.88 215 GLY A N 1
ATOM 1641 C CA . GLY A 1 215 ? -19.859 -10.836 3.959 1 95.88 215 GLY A CA 1
ATOM 1642 C C . GLY A 1 215 ? -19.391 -9.43 4.281 1 95.88 215 GLY A C 1
ATOM 1643 O O . GLY A 1 215 ? -19.875 -8.805 5.23 1 95.88 215 GLY A O 1
ATOM 1644 N N . HIS A 1 216 ? -18.469 -8.984 3.506 1 95.81 216 HIS A N 1
ATOM 1645 C CA . HIS A 1 216 ? -17.984 -7.625 3.682 1 95.81 216 HIS A CA 1
ATOM 1646 C C . HIS A 1 216 ? -19.094 -6.605 3.48 1 95.81 216 HIS A C 1
ATOM 1648 O O . HIS A 1 216 ? -19.234 -5.664 4.266 1 95.81 216 HIS A O 1
ATOM 1654 N N . VAL A 1 217 ? -19.812 -6.766 2.43 1 97.12 217 VAL A N 1
ATOM 1655 C CA . VAL A 1 217 ? -20.922 -5.859 2.141 1 97.12 217 VAL A CA 1
ATOM 1656 C C . VAL A 1 217 ? -21.922 -5.863 3.303 1 97.12 217 VAL A C 1
ATOM 1658 O O . VAL A 1 217 ? -22.328 -4.805 3.779 1 97.12 217 VAL A O 1
ATOM 1661 N N . ALA A 1 218 ? -22.219 -7.035 3.82 1 97.81 218 ALA A N 1
ATOM 1662 C CA . ALA A 1 218 ? -23.125 -7.168 4.953 1 97.81 218 ALA A CA 1
ATOM 1663 C C . ALA A 1 218 ? -22.547 -6.516 6.207 1 97.81 218 ALA A C 1
ATOM 1665 O O . ALA A 1 218 ? -23.266 -5.848 6.953 1 97.81 218 ALA A O 1
ATOM 1666 N N . ALA A 1 219 ? -21.328 -6.707 6.398 1 97.81 219 ALA A N 1
ATOM 1667 C CA . ALA A 1 219 ? -20.656 -6.152 7.578 1 97.81 219 ALA A CA 1
ATOM 1668 C C . ALA A 1 219 ? -20.672 -4.629 7.551 1 97.81 219 ALA A C 1
ATOM 1670 O O . ALA A 1 219 ? -20.969 -3.986 8.562 1 97.81 219 ALA A O 1
ATOM 1671 N N . VAL A 1 220 ? -20.391 -4.062 6.41 1 97.94 220 VAL A N 1
ATOM 1672 C CA . VAL A 1 220 ? -20.391 -2.607 6.293 1 97.94 220 VAL A CA 1
ATOM 1673 C C . VAL A 1 220 ? -21.812 -2.076 6.52 1 97.94 220 VAL A C 1
ATOM 1675 O O . VAL A 1 220 ? -22 -1.083 7.227 1 97.94 220 VAL A O 1
ATOM 1678 N N . ALA A 1 221 ? -22.812 -2.727 5.938 1 98.12 221 ALA A N 1
ATOM 1679 C CA . ALA A 1 221 ? -24.188 -2.326 6.141 1 98.12 221 ALA A CA 1
ATOM 1680 C C . ALA A 1 221 ? -24.578 -2.373 7.617 1 98.12 221 ALA A C 1
ATOM 1682 O O . ALA A 1 221 ? -25.234 -1.463 8.125 1 98.12 221 ALA A O 1
ATOM 1683 N N . THR A 1 222 ? -24.109 -3.377 8.25 1 98.62 222 THR A N 1
ATOM 1684 C CA . THR A 1 222 ? -24.438 -3.553 9.664 1 98.62 222 THR A CA 1
ATOM 1685 C C . THR A 1 222 ? -23.734 -2.5 10.516 1 98.62 222 THR A C 1
ATOM 1687 O O . THR A 1 222 ? -24.375 -1.81 11.312 1 98.62 222 THR A O 1
ATOM 1690 N N . VAL A 1 223 ? -22.422 -2.338 10.328 1 98.62 223 VAL A N 1
ATOM 1691 C CA . VAL A 1 223 ? -21.625 -1.438 11.148 1 98.62 223 VAL A CA 1
ATOM 1692 C C . VAL A 1 223 ? -22.047 0.007 10.898 1 98.62 223 VAL A C 1
ATOM 1694 O O . VAL A 1 223 ? -22.328 0.747 11.852 1 98.62 223 VAL A O 1
ATOM 1697 N N . SER A 1 224 ? -22.141 0.401 9.688 1 98.56 224 SER A N 1
ATOM 1698 C CA . SER A 1 224 ? -22.562 1.762 9.367 1 98.56 224 SER A CA 1
ATOM 1699 C C . SER A 1 224 ? -24.031 1.979 9.695 1 98.56 224 SER A C 1
ATOM 1701 O O . SER A 1 224 ? -24.438 3.086 10.062 1 98.56 224 SER A O 1
ATOM 1703 N N . GLY A 1 225 ? -24.828 0.885 9.5 1 98.44 225 GLY A N 1
ATOM 1704 C CA . GLY A 1 225 ? -26.203 0.962 9.93 1 98.44 225 GLY A CA 1
ATOM 1705 C C . GLY A 1 225 ? -26.359 1.228 11.422 1 98.44 225 GLY A C 1
ATOM 1706 O O . GLY A 1 225 ? -27.203 2.031 11.828 1 98.44 225 GLY A O 1
ATOM 1707 N N . LEU A 1 226 ? -25.578 0.55 12.172 1 98.5 226 LEU A N 1
ATOM 1708 C CA . LEU A 1 226 ? -25.594 0.774 13.617 1 98.5 226 LEU A CA 1
ATOM 1709 C C . LEU A 1 226 ? -25.156 2.201 13.945 1 98.5 226 LEU A C 1
ATOM 1711 O O . LEU A 1 226 ? -25.703 2.822 14.859 1 98.5 226 LEU A O 1
ATOM 1715 N N . SER A 1 227 ? -24.188 2.705 13.242 1 98.56 227 SER A N 1
ATOM 1716 C CA . SER A 1 227 ? -23.766 4.094 13.414 1 98.56 227 SER A CA 1
ATOM 1717 C C . SER A 1 227 ? -24.922 5.051 13.164 1 98.56 227 SER A C 1
ATOM 1719 O O . SER A 1 227 ? -25.156 5.973 13.953 1 98.56 227 SER A O 1
ATOM 1721 N N . ILE A 1 228 ? -25.609 4.801 12.133 1 98.31 228 ILE A N 1
ATOM 1722 C CA . ILE A 1 228 ? -26.75 5.629 11.766 1 98.31 228 ILE A CA 1
ATOM 1723 C C . ILE A 1 228 ? -27.812 5.555 12.867 1 98.31 228 ILE A C 1
ATOM 1725 O O . ILE A 1 228 ? -28.359 6.582 13.289 1 98.31 228 ILE A O 1
ATOM 1729 N N . LEU A 1 229 ? -28.094 4.387 13.328 1 97.88 229 LEU A N 1
ATOM 1730 C CA . LEU A 1 229 ? -29.094 4.188 14.367 1 97.88 229 LEU A CA 1
ATOM 1731 C C . LEU A 1 229 ? -28.719 4.941 15.641 1 97.88 229 LEU A C 1
ATOM 1733 O O . LEU A 1 229 ? -29.578 5.555 16.281 1 97.88 229 LEU A O 1
ATOM 1737 N N . LEU A 1 230 ? -27.516 4.922 15.984 1 97.5 230 LEU A N 1
ATOM 1738 C CA . LEU A 1 230 ? -27.047 5.621 17.172 1 97.5 230 LEU A CA 1
ATOM 1739 C C . LEU A 1 230 ? -27.188 7.129 17.016 1 97.5 230 LEU A C 1
ATOM 1741 O O . LEU A 1 230 ? -27.562 7.828 17.953 1 97.5 230 LEU A O 1
ATOM 1745 N N . LEU A 1 231 ? -26.875 7.578 15.859 1 96.94 231 LEU A N 1
ATOM 1746 C CA . LEU A 1 231 ? -27.016 9.008 15.594 1 96.94 231 LEU A CA 1
ATOM 1747 C C . LEU A 1 231 ? -28.469 9.43 15.664 1 96.94 231 LEU A C 1
ATOM 1749 O O . LEU A 1 231 ? -28.781 10.531 16.125 1 96.94 231 LEU A O 1
ATOM 1753 N N . TRP A 1 232 ? -29.297 8.562 15.281 1 93.5 232 TRP A N 1
ATOM 1754 C CA . TRP A 1 232 ? -30.734 8.844 15.297 1 93.5 232 TRP A CA 1
ATOM 1755 C C . TRP A 1 232 ? -31.281 8.805 16.719 1 93.5 232 TRP A C 1
ATOM 1757 O O . TRP A 1 232 ? -32.062 9.672 17.125 1 93.5 232 TRP A O 1
ATOM 1767 N N . ARG A 1 233 ? -30.875 7.902 17.484 1 91.75 233 ARG A N 1
ATOM 1768 C CA . ARG A 1 233 ? -31.422 7.68 18.812 1 91.75 233 ARG A CA 1
ATOM 1769 C C . ARG A 1 233 ? -30.906 8.719 19.797 1 91.75 233 ARG A C 1
ATOM 1771 O O . ARG A 1 233 ? -31.641 9.156 20.688 1 91.75 233 ARG A O 1
ATOM 1778 N N . ARG A 1 234 ? -29.734 9.031 19.719 1 86.19 234 ARG A N 1
ATOM 1779 C CA . ARG A 1 234 ? -29.109 9.898 20.719 1 86.19 234 ARG A CA 1
ATOM 1780 C C . ARG A 1 234 ? -29.234 11.367 20.312 1 86.19 234 ARG A C 1
ATOM 1782 O O . ARG A 1 234 ? -28.719 12.25 21 1 86.19 234 ARG A O 1
ATOM 1789 N N . GLY A 1 235 ? -29.719 11.602 19.141 1 72.69 235 GLY A N 1
ATOM 1790 C CA . GLY A 1 235 ? -30.016 12.969 18.75 1 72.69 235 GLY A CA 1
ATOM 1791 C C . GLY A 1 235 ? -31.438 13.391 19.078 1 72.69 235 GLY A C 1
ATOM 1792 O O . GLY A 1 235 ? -31.688 13.906 20.172 1 72.69 235 GLY A O 1
ATOM 1793 N N . MET B 1 1 ? 8.281 14.398 25.047 1 24.23 1 MET B N 1
ATOM 1794 C CA . MET B 1 1 ? 6.984 13.883 24.625 1 24.23 1 MET B CA 1
ATOM 1795 C C . MET B 1 1 ? 6.73 14.18 23.141 1 24.23 1 MET B C 1
ATOM 1797 O O . MET B 1 1 ? 6.539 15.336 22.766 1 24.23 1 MET B O 1
ATOM 1801 N N . ALA B 1 2 ? 7.406 13.688 22.25 1 37.03 2 ALA B N 1
ATOM 1802 C CA . ALA B 1 2 ? 7.434 14.273 20.906 1 37.03 2 ALA B CA 1
ATOM 1803 C C . ALA B 1 2 ? 6.027 14.383 20.328 1 37.03 2 ALA B C 1
ATOM 1805 O O . ALA B 1 2 ? 5.398 13.367 20.016 1 37.03 2 ALA B O 1
ATOM 1806 N N . THR B 1 3 ? 5.18 15.273 20.812 1 35.41 3 THR B N 1
ATOM 1807 C CA . THR B 1 3 ? 3.846 15.703 20.422 1 35.41 3 THR B CA 1
ATOM 1808 C C . THR B 1 3 ? 3.752 15.812 18.891 1 35.41 3 THR B C 1
ATOM 1810 O O . THR B 1 3 ? 4.656 16.344 18.25 1 35.41 3 THR B O 1
ATOM 1813 N N . ALA B 1 4 ? 3.291 14.805 18.234 1 44.34 4 ALA B N 1
ATOM 1814 C CA . ALA B 1 4 ? 2.898 14.984 16.828 1 44.34 4 ALA B CA 1
ATOM 1815 C C . ALA B 1 4 ? 2.418 16.422 16.594 1 44.34 4 ALA B C 1
ATOM 1817 O O . ALA B 1 4 ? 1.411 16.844 17.156 1 44.34 4 ALA B O 1
ATOM 1818 N N . THR B 1 5 ? 3.295 17.328 16.5 1 44.88 5 THR B N 1
ATOM 1819 C CA . THR B 1 5 ? 2.775 18.656 16.203 1 44.88 5 THR B CA 1
ATOM 1820 C C . THR B 1 5 ? 1.771 18.594 15.047 1 44.88 5 THR B C 1
ATOM 1822 O O . THR B 1 5 ? 1.975 17.875 14.07 1 44.88 5 THR B O 1
ATOM 1825 N N . GLU B 1 6 ? 0.56 18.859 15.172 1 50.25 6 GLU B N 1
ATOM 1826 C CA . GLU B 1 6 ? -0.584 19.125 14.305 1 50.25 6 GLU B CA 1
ATOM 1827 C C . GLU B 1 6 ? -0.148 19.812 13.008 1 50.25 6 GLU B C 1
ATOM 1829 O O . GLU B 1 6 ? 0.641 20.75 13.031 1 50.25 6 GLU B O 1
ATOM 1834 N N . GLY B 1 7 ? -0.112 19.094 11.836 1 59.59 7 GLY B N 1
ATOM 1835 C CA . GLY B 1 7 ? 0.069 19.766 10.555 1 59.59 7 GLY B CA 1
ATOM 1836 C C . GLY B 1 7 ? 1.329 19.328 9.828 1 59.59 7 GLY B C 1
ATOM 1837 O O . GLY B 1 7 ? 1.566 19.734 8.688 1 59.59 7 GLY B O 1
ATOM 1838 N N . GLU B 1 8 ? 2.213 18.484 10.547 1 70.69 8 GLU B N 1
ATOM 1839 C CA . GLU B 1 8 ? 3.479 18.188 9.883 1 70.69 8 GLU B CA 1
ATOM 1840 C C . GLU B 1 8 ? 3.354 16.984 8.953 1 70.69 8 GLU B C 1
ATOM 1842 O O . GLU B 1 8 ? 2.729 15.984 9.312 1 70.69 8 GLU B O 1
ATOM 1847 N N . ASP B 1 9 ? 3.922 17.141 7.805 1 80.62 9 ASP B N 1
ATOM 1848 C CA . ASP B 1 9 ? 3.967 16.062 6.82 1 80.62 9 ASP B CA 1
ATOM 1849 C C . ASP B 1 9 ? 4.734 14.867 7.363 1 80.62 9 ASP B C 1
ATOM 1851 O O . ASP B 1 9 ? 5.766 15.023 8.016 1 80.62 9 ASP B O 1
ATOM 1855 N N . ARG B 1 10 ? 4.117 13.633 7.211 1 81.38 10 ARG B N 1
ATOM 1856 C CA . ARG B 1 10 ? 4.699 12.383 7.695 1 81.38 10 ARG B CA 1
ATOM 1857 C C . ARG B 1 10 ? 4.609 11.289 6.641 1 81.38 10 ARG B C 1
ATOM 1859 O O . ARG B 1 10 ? 3.723 11.32 5.781 1 81.38 10 ARG B O 1
ATOM 1866 N N . TRP B 1 11 ? 5.594 10.422 6.781 1 87.12 11 TRP B N 1
ATOM 1867 C CA . TRP B 1 11 ? 5.453 9.188 6.012 1 87.12 11 TRP B CA 1
ATOM 1868 C C . TRP B 1 11 ? 4.273 8.367 6.512 1 87.12 11 TRP B C 1
ATOM 1870 O O . TRP B 1 11 ? 3.906 8.445 7.684 1 87.12 11 TRP B O 1
ATOM 1880 N N . VAL B 1 12 ? 3.801 7.516 5.633 1 83 12 VAL B N 1
ATOM 1881 C CA . VAL B 1 12 ? 2.678 6.652 5.977 1 83 12 VAL B CA 1
ATOM 1882 C C . VAL B 1 12 ? 3.062 5.742 7.145 1 83 12 VAL B C 1
ATOM 1884 O O . VAL B 1 12 ? 2.277 5.547 8.07 1 83 12 VAL B O 1
ATOM 1887 N N . TYR B 1 13 ? 4.219 5.254 7.105 1 84.75 13 TYR B N 1
ATOM 1888 C CA . TYR B 1 13 ? 4.711 4.383 8.172 1 84.75 13 TYR B CA 1
ATOM 1889 C C . TYR B 1 13 ? 4.629 5.078 9.523 1 84.75 13 TYR B C 1
ATOM 1891 O O . TYR B 1 13 ? 4.172 4.488 10.508 1 84.75 13 TYR B O 1
ATOM 1899 N N . GLU B 1 14 ? 4.98 6.336 9.586 1 83.31 14 GLU B N 1
ATOM 1900 C CA . GLU B 1 14 ? 4.945 7.098 10.836 1 83.31 14 GLU B CA 1
ATOM 1901 C C . GLU B 1 14 ? 3.51 7.309 11.312 1 83.31 14 GLU B C 1
ATOM 1903 O O . GLU B 1 14 ? 3.232 7.246 12.508 1 83.31 14 GLU B O 1
ATOM 1908 N N . SER B 1 15 ? 2.684 7.508 10.367 1 81.19 15 SER B N 1
ATOM 1909 C CA . SER B 1 15 ? 1.279 7.715 10.695 1 81.19 15 SER B CA 1
ATOM 1910 C C . SER B 1 15 ? 0.655 6.449 11.273 1 81.19 15 SER B C 1
ATOM 1912 O O . SER B 1 15 ? -0.106 6.512 12.242 1 81.19 15 SER B O 1
ATOM 1914 N N . ILE B 1 16 ? 1.031 5.348 10.75 1 81.62 16 ILE B N 1
ATOM 1915 C CA . ILE B 1 16 ? 0.49 4.07 11.203 1 81.62 16 ILE B CA 1
ATOM 1916 C C . ILE B 1 16 ? 1 3.764 12.609 1 81.62 16 ILE B C 1
ATOM 1918 O O . ILE B 1 16 ? 0.225 3.369 13.484 1 81.62 16 ILE B O 1
ATOM 1922 N N . VAL B 1 17 ? 2.229 3.943 12.836 1 75.94 17 VAL B N 1
ATOM 1923 C CA . VAL B 1 17 ? 2.832 3.664 14.133 1 75.94 17 VAL B CA 1
ATOM 1924 C C . VAL B 1 17 ? 2.244 4.602 15.188 1 75.94 17 VAL B C 1
ATOM 1926 O O . VAL B 1 17 ? 1.997 4.191 16.328 1 75.94 17 VAL B O 1
ATOM 1929 N N . GLY B 1 18 ? 1.946 5.793 14.836 1 76.5 18 GLY B N 1
ATOM 1930 C CA . GLY B 1 18 ? 1.4 6.777 15.758 1 76.5 18 GLY B CA 1
ATOM 1931 C C . GLY B 1 18 ? -0.084 6.594 16.016 1 76.5 18 GLY B C 1
ATOM 1932 O O . GLY B 1 18 ? -0.63 7.164 16.953 1 76.5 18 GLY B O 1
ATOM 1933 N N . ALA B 1 19 ? -0.726 5.828 15.25 1 71.88 19 ALA B N 1
ATOM 1934 C CA . ALA B 1 19 ? -2.176 5.68 15.336 1 71.88 19 ALA B CA 1
ATOM 1935 C C . ALA B 1 19 ? -2.562 4.641 16.391 1 71.88 19 ALA B C 1
ATOM 1937 O O . ALA B 1 19 ? -3.736 4.508 16.734 1 71.88 19 ALA B O 1
ATOM 1938 N N . ILE B 1 20 ? -1.621 3.959 16.844 1 64.62 20 ILE B N 1
ATOM 1939 C CA . ILE B 1 20 ? -1.937 2.982 17.875 1 64.62 20 ILE B CA 1
ATOM 1940 C C . ILE B 1 20 ? -2.25 3.703 19.188 1 64.62 20 ILE B C 1
ATOM 1942 O O . ILE B 1 20 ? -1.379 4.355 19.766 1 64.62 20 ILE B O 1
ATOM 1946 N N . PRO B 1 21 ? -3.523 3.609 19.453 1 60.81 21 PRO B N 1
ATOM 1947 C CA . PRO B 1 21 ? -3.949 4.379 20.625 1 60.81 21 PRO B CA 1
ATOM 1948 C C . PRO B 1 21 ? -3.191 3.994 21.891 1 60.81 21 PRO B C 1
ATOM 1950 O O . PRO B 1 21 ? -2.967 2.809 22.141 1 60.81 21 PRO B O 1
ATOM 1953 N N . GLY B 1 22 ? -2.854 5.027 22.656 1 58.38 22 GLY B N 1
ATOM 1954 C CA . GLY B 1 22 ? -2.328 4.812 23.984 1 58.38 22 GLY B CA 1
ATOM 1955 C C . GLY B 1 22 ? -0.877 4.367 24 1 58.38 22 GLY B C 1
ATOM 1956 O O . GLY B 1 22 ? -0.272 4.223 25.062 1 58.38 22 GLY B O 1
ATOM 1957 N N . VAL B 1 23 ? -0.432 4.086 22.844 1 61.81 23 VAL B N 1
ATOM 1958 C CA . VAL B 1 23 ? 0.929 3.559 22.844 1 61.81 23 VAL B CA 1
ATOM 1959 C C . VAL B 1 23 ? 1.861 4.551 22.141 1 61.81 23 VAL B C 1
ATOM 1961 O O . VAL B 1 23 ? 1.564 5.027 21.047 1 61.81 23 VAL B O 1
ATOM 1964 N N . HIS B 1 24 ? 2.676 5.016 22.891 1 68.94 24 HIS B N 1
ATOM 1965 C CA . HIS B 1 24 ? 3.764 5.809 22.328 1 68.94 24 HIS B CA 1
ATOM 1966 C C . HIS B 1 24 ? 5.047 4.992 22.234 1 68.94 24 HIS B C 1
ATOM 1968 O O . HIS B 1 24 ? 5.602 4.574 23.25 1 68.94 24 HIS B O 1
ATOM 1974 N N . PHE B 1 25 ? 5.266 4.664 21 1 70.06 25 PHE B N 1
ATOM 1975 C CA . PHE B 1 25 ? 6.496 3.908 20.797 1 70.06 25 PHE B CA 1
ATOM 1976 C C . PHE B 1 25 ? 7.656 4.844 20.484 1 70.06 25 PHE B C 1
ATOM 1978 O O . PHE B 1 25 ? 7.5 5.801 19.719 1 70.06 25 PHE B O 1
ATOM 1985 N N . SER B 1 26 ? 8.734 4.566 21.219 1 74.06 26 SER B N 1
ATOM 1986 C CA . SER B 1 26 ? 9.961 5.184 20.734 1 74.06 26 SER B CA 1
ATOM 1987 C C . SER B 1 26 ? 10.359 4.621 19.375 1 74.06 26 SER B C 1
ATOM 1989 O O . SER B 1 26 ? 9.812 3.613 18.922 1 74.06 26 SER B O 1
ATOM 1991 N N . ARG B 1 27 ? 11.109 5.211 18.688 1 76.69 27 ARG B N 1
ATOM 1992 C CA . ARG B 1 27 ? 11.641 4.754 17.406 1 76.69 27 ARG B CA 1
ATOM 1993 C C . ARG B 1 27 ? 12.242 3.357 17.531 1 76.69 27 ARG B C 1
ATOM 1995 O O . ARG B 1 27 ? 11.945 2.477 16.719 1 76.69 27 ARG B O 1
ATOM 2002 N N . ALA B 1 28 ? 13.016 3.283 18.531 1 77.56 28 ALA B N 1
ATOM 2003 C CA . ALA B 1 28 ? 13.688 2.006 18.766 1 77.56 28 ALA B CA 1
ATOM 2004 C C . ALA B 1 28 ? 12.672 0.899 19.047 1 77.56 28 ALA B C 1
ATOM 2006 O O . ALA B 1 28 ? 12.844 -0.236 18.594 1 77.56 28 ALA B O 1
ATOM 2007 N N . GLN B 1 29 ? 11.648 1.227 19.688 1 76.81 29 GLN B N 1
ATOM 2008 C CA . GLN B 1 29 ? 10.617 0.244 20.016 1 76.81 29 GLN B CA 1
ATOM 2009 C C . GLN B 1 29 ? 9.867 -0.209 18.766 1 76.81 29 GLN B C 1
ATOM 2011 O O . GLN B 1 29 ? 9.609 -1.4 18.594 1 76.81 29 GLN B O 1
ATOM 2016 N N . ALA B 1 30 ? 9.57 0.742 17.969 1 76.88 30 ALA B N 1
ATOM 2017 C CA . ALA B 1 30 ? 8.852 0.408 16.734 1 76.88 30 ALA B CA 1
ATOM 2018 C C . ALA B 1 30 ? 9.672 -0.536 15.867 1 76.88 30 ALA B C 1
ATOM 2020 O O . ALA B 1 30 ? 9.156 -1.537 15.367 1 76.88 30 ALA B O 1
ATOM 2021 N N . VAL B 1 31 ? 10.898 -0.285 15.805 1 83.25 31 VAL B N 1
ATOM 2022 C CA . VAL B 1 31 ? 11.797 -1.111 15.008 1 83.25 31 VAL B CA 1
ATOM 2023 C C . VAL B 1 31 ? 11.953 -2.482 15.656 1 83.25 31 VAL B C 1
ATOM 2025 O O . VAL B 1 31 ? 11.914 -3.51 14.977 1 83.25 31 VAL B O 1
ATOM 2028 N N . ALA B 1 32 ? 12.062 -2.445 16.938 1 83.62 32 ALA B N 1
ATOM 2029 C CA . ALA B 1 32 ? 12.227 -3.695 17.688 1 83.62 32 ALA B CA 1
ATOM 2030 C C . ALA B 1 32 ? 10.992 -4.582 17.531 1 83.62 32 ALA B C 1
ATOM 2032 O O . ALA B 1 32 ? 11.109 -5.801 17.375 1 83.62 32 ALA B O 1
ATOM 2033 N N . ILE B 1 33 ? 9.906 -3.998 17.562 1 82 33 ILE B N 1
ATOM 2034 C CA . ILE B 1 33 ? 8.664 -4.754 17.438 1 82 33 ILE B CA 1
ATOM 2035 C C . ILE B 1 33 ? 8.562 -5.352 16.031 1 82 33 ILE B C 1
ATOM 2037 O O . ILE B 1 33 ? 8.195 -6.52 15.875 1 82 33 ILE B O 1
ATOM 2041 N N . GLN B 1 34 ? 8.891 -4.555 15.148 1 83.81 34 GLN B N 1
ATOM 2042 C CA . GLN B 1 34 ? 8.867 -5.027 13.766 1 83.81 34 GLN B CA 1
ATOM 2043 C C . GLN B 1 34 ? 9.859 -6.172 13.562 1 83.81 34 GLN B C 1
ATOM 2045 O O . GLN B 1 34 ? 9.516 -7.191 12.961 1 83.81 34 GLN B O 1
ATOM 2050 N N . LEU B 1 35 ? 11.047 -5.965 14.125 1 87.62 35 LEU B N 1
ATOM 2051 C CA . LEU B 1 35 ? 12.07 -7.004 14.039 1 87.62 35 LEU B CA 1
ATOM 2052 C C . LEU B 1 35 ? 11.633 -8.266 14.773 1 87.62 35 LEU B C 1
ATOM 2054 O O . LEU B 1 35 ? 11.781 -9.375 14.258 1 87.62 35 LEU B O 1
ATOM 2058 N N . GLY B 1 36 ? 11.062 -8.047 15.875 1 88.88 36 GLY B N 1
ATOM 2059 C CA . GLY B 1 36 ? 10.609 -9.172 16.672 1 88.88 36 GLY B CA 1
ATOM 2060 C C . GLY B 1 36 ? 9.43 -9.898 16.062 1 88.88 36 GLY B C 1
ATOM 2061 O O . GLY B 1 36 ? 9.43 -11.125 15.961 1 88.88 36 GLY B O 1
ATOM 2062 N N . LEU B 1 37 ? 8.484 -9.141 15.609 1 90.19 37 LEU B N 1
ATOM 2063 C CA . LEU B 1 37 ? 7.27 -9.734 15.062 1 90.19 37 LEU B CA 1
ATOM 2064 C C . LEU B 1 37 ? 7.562 -10.492 13.773 1 90.19 37 LEU B C 1
ATOM 2066 O O . LEU B 1 37 ? 7.211 -11.664 13.641 1 90.19 37 LEU B O 1
ATOM 2070 N N . PHE B 1 38 ? 8.234 -9.875 12.898 1 95.62 38 PHE B N 1
ATOM 2071 C CA . PHE B 1 38 ? 8.523 -10.523 11.625 1 95.62 38 PHE B CA 1
ATOM 2072 C C . PHE B 1 38 ? 9.602 -11.594 11.805 1 95.62 38 PHE B C 1
ATOM 2074 O O . PHE B 1 38 ? 9.508 -12.672 11.211 1 95.62 38 PHE B O 1
ATOM 2081 N N . GLY B 1 39 ? 10.656 -11.242 12.602 1 96.94 39 GLY B N 1
ATOM 2082 C CA . GLY B 1 39 ? 11.695 -12.234 12.844 1 96.94 39 GLY B CA 1
ATOM 2083 C C . GLY B 1 39 ? 11.164 -13.508 13.492 1 96.94 39 GLY B C 1
ATOM 2084 O O . GLY B 1 39 ? 11.453 -14.609 13.023 1 96.94 39 GLY B O 1
ATOM 2085 N N . LEU B 1 40 ? 10.398 -13.336 14.508 1 96.62 40 LEU B N 1
ATOM 2086 C CA . LEU B 1 40 ? 9.789 -14.477 15.18 1 96.62 40 LEU B CA 1
ATOM 2087 C C . LEU B 1 40 ? 8.852 -15.227 14.234 1 96.62 40 LEU B C 1
ATOM 2089 O O . LEU B 1 40 ? 8.805 -16.453 14.25 1 96.62 40 LEU B O 1
ATOM 2093 N N . GLY B 1 41 ? 8.117 -14.461 13.438 1 97.69 41 GLY B N 1
ATOM 2094 C CA . GLY B 1 41 ? 7.246 -15.102 12.461 1 97.69 41 GLY B CA 1
ATOM 2095 C C . GLY B 1 41 ? 7.988 -16.016 11.5 1 97.69 41 GLY B C 1
ATOM 2096 O O . GLY B 1 41 ? 7.539 -17.125 11.203 1 97.69 41 GLY B O 1
ATOM 2097 N N . VAL B 1 42 ? 9.125 -15.555 11.055 1 97.56 42 VAL B N 1
ATOM 2098 C CA . VAL B 1 42 ? 9.945 -16.344 10.141 1 97.56 42 VAL B CA 1
ATOM 2099 C C . VAL B 1 42 ? 10.414 -17.609 10.836 1 97.56 42 VAL B C 1
ATOM 2101 O O . VAL B 1 42 ? 10.312 -18.703 10.273 1 97.56 42 VAL B O 1
ATOM 2104 N N . VAL B 1 43 ? 10.844 -17.531 12.047 1 97.5 43 VAL B N 1
ATOM 2105 C CA . VAL B 1 43 ? 11.367 -18.672 12.797 1 97.5 43 VAL B CA 1
ATOM 2106 C C . VAL B 1 43 ? 10.242 -19.656 13.094 1 97.5 43 VAL B C 1
ATOM 2108 O O . VAL B 1 43 ? 10.398 -20.859 12.875 1 97.5 43 VAL B O 1
ATOM 2111 N N . VAL B 1 44 ? 9.156 -19.172 13.547 1 97.75 44 VAL B N 1
ATOM 2112 C CA . VAL B 1 44 ? 8.023 -20 13.938 1 97.75 44 VAL B CA 1
ATOM 2113 C C . VAL B 1 44 ? 7.496 -20.75 12.719 1 97.75 44 VAL B C 1
ATOM 2115 O O . VAL B 1 44 ? 7.246 -21.969 12.781 1 97.75 44 VAL B O 1
ATOM 2118 N N . LEU B 1 45 ? 7.379 -20.078 11.625 1 97.38 45 LEU B N 1
ATOM 2119 C CA . LEU B 1 45 ? 6.848 -20.719 10.43 1 97.38 45 LEU B CA 1
ATOM 2120 C C . LEU B 1 45 ? 7.836 -21.734 9.875 1 97.38 45 LEU B C 1
ATOM 2122 O O . LEU B 1 45 ? 7.434 -22.797 9.383 1 97.38 45 LEU B O 1
ATOM 2126 N N . ALA B 1 46 ? 9.109 -21.406 9.945 1 96.94 46 ALA B N 1
ATOM 2127 C CA . ALA B 1 46 ? 10.109 -22.375 9.539 1 96.94 46 ALA B CA 1
ATOM 2128 C C . ALA B 1 46 ? 10.016 -23.641 10.391 1 96.94 46 ALA B C 1
ATOM 2130 O O . ALA B 1 46 ? 10.07 -24.766 9.867 1 96.94 46 ALA B O 1
ATOM 2131 N N . ALA B 1 47 ? 9.805 -23.484 11.648 1 96.94 47 ALA B N 1
ATOM 2132 C CA . ALA B 1 47 ? 9.719 -24.609 12.578 1 96.94 47 ALA B CA 1
ATOM 2133 C C . ALA B 1 47 ? 8.43 -25.391 12.367 1 96.94 47 ALA B C 1
ATOM 2135 O O . ALA B 1 47 ? 8.453 -26.625 12.328 1 96.94 47 ALA B O 1
ATOM 2136 N N . LEU B 1 48 ? 7.371 -24.719 12.172 1 96.75 48 LEU B N 1
ATOM 2137 C CA . LEU B 1 48 ? 6.07 -25.375 12.047 1 96.75 48 LEU B CA 1
ATOM 2138 C C . LEU B 1 48 ? 5.98 -26.156 10.742 1 96.75 48 LEU B C 1
ATOM 2140 O O . LEU B 1 48 ? 5.301 -27.172 10.68 1 96.75 48 LEU B O 1
ATOM 2144 N N . THR B 1 49 ? 6.676 -25.672 9.734 1 96.25 49 THR B N 1
ATOM 2145 C CA . THR B 1 49 ? 6.543 -26.281 8.414 1 96.25 49 THR B CA 1
ATOM 2146 C C . THR B 1 49 ? 7.777 -27.125 8.078 1 96.25 49 THR B C 1
ATOM 2148 O O . THR B 1 49 ? 7.832 -27.766 7.031 1 96.25 49 THR B O 1
ATOM 2151 N N . ASP B 1 50 ? 8.773 -27.094 8.922 1 95.81 50 ASP B N 1
ATOM 2152 C CA . ASP B 1 50 ? 10.047 -27.781 8.719 1 95.81 50 ASP B CA 1
ATOM 2153 C C . ASP B 1 50 ? 10.711 -27.328 7.422 1 95.81 50 ASP B C 1
ATOM 2155 O O . ASP B 1 50 ? 11.133 -28.172 6.617 1 95.81 50 ASP B O 1
ATOM 2159 N N . ARG B 1 51 ? 10.625 -26.094 7.098 1 94.81 51 ARG B N 1
ATOM 2160 C CA . ARG B 1 51 ? 11.273 -25.5 5.938 1 94.81 51 ARG B CA 1
ATOM 2161 C C . ARG B 1 51 ? 12.344 -24.5 6.367 1 94.81 51 ARG B C 1
ATOM 2163 O O . ARG B 1 51 ? 12.133 -23.281 6.309 1 94.81 51 ARG B O 1
ATOM 2170 N N . TRP B 1 52 ? 13.477 -25.016 6.633 1 95.12 52 TRP B N 1
ATOM 2171 C CA . TRP B 1 52 ? 14.555 -24.203 7.203 1 95.12 52 TRP B CA 1
ATOM 2172 C C . TRP B 1 52 ? 15.328 -23.484 6.109 1 95.12 52 TRP B C 1
ATOM 2174 O O . TRP B 1 52 ? 16.078 -22.531 6.387 1 95.12 52 TRP B O 1
ATOM 2184 N N . GLU B 1 53 ? 15.125 -23.812 4.906 1 94 53 GLU B N 1
ATOM 2185 C CA . GLU B 1 53 ? 15.781 -23.141 3.787 1 94 53 GLU B CA 1
ATOM 2186 C C . GLU B 1 53 ? 15.344 -21.688 3.682 1 94 53 GLU B C 1
ATOM 2188 O O . GLU B 1 53 ? 16.094 -20.844 3.186 1 94 53 GLU B O 1
ATOM 2193 N N . GLY B 1 54 ? 14.156 -21.453 4.137 1 95.62 54 GLY B N 1
ATOM 2194 C CA . GLY B 1 54 ? 13.633 -20.094 4.059 1 95.62 54 GLY B CA 1
ATOM 2195 C C . GLY B 1 54 ? 14.055 -19.219 5.219 1 95.62 54 GLY B C 1
ATOM 2196 O O . GLY B 1 54 ? 13.82 -18.016 5.211 1 95.62 54 GLY B O 1
ATOM 2197 N N . LEU B 1 55 ? 14.695 -19.812 6.184 1 97.12 55 LEU B N 1
ATOM 2198 C CA . LEU B 1 55 ? 15.016 -19.078 7.41 1 97.12 55 LEU B CA 1
ATOM 2199 C C . LEU B 1 55 ? 15.984 -17.938 7.125 1 97.12 55 LEU B C 1
ATOM 2201 O O . LEU B 1 55 ? 15.688 -16.781 7.426 1 97.12 55 LEU B O 1
ATOM 2205 N N . ALA B 1 56 ? 17.109 -18.234 6.523 1 97.25 56 ALA B N 1
ATOM 2206 C CA . ALA B 1 56 ? 18.156 -17.25 6.312 1 97.25 56 ALA B CA 1
ATOM 2207 C C . ALA B 1 56 ? 17.672 -16.125 5.391 1 97.25 56 ALA B C 1
ATOM 2209 O O . ALA B 1 56 ? 17.766 -14.945 5.738 1 97.25 56 ALA B O 1
ATOM 2210 N N . PRO B 1 57 ? 17.109 -16.422 4.234 1 97.06 57 PRO B N 1
ATOM 2211 C CA . PRO B 1 57 ? 16.609 -15.328 3.4 1 97.06 57 PRO B CA 1
ATOM 2212 C C . PRO B 1 57 ? 15.461 -14.562 4.055 1 97.06 57 PRO B C 1
ATOM 2214 O O . PRO B 1 57 ? 15.328 -13.352 3.859 1 97.06 57 PRO B O 1
ATOM 2217 N N . GLY B 1 58 ? 14.648 -15.273 4.801 1 97.62 58 GLY B N 1
ATOM 2218 C CA . GLY B 1 58 ? 13.586 -14.602 5.531 1 97.62 58 GLY B CA 1
ATOM 2219 C C . GLY B 1 58 ? 14.102 -13.594 6.535 1 97.62 58 GLY B C 1
ATOM 2220 O O . GLY B 1 58 ? 13.602 -12.461 6.602 1 97.62 58 GLY B O 1
ATOM 2221 N N . LEU B 1 59 ? 15.055 -13.992 7.285 1 97.38 59 LEU B N 1
ATOM 2222 C CA . LEU B 1 59 ? 15.633 -13.102 8.281 1 97.38 59 LEU B CA 1
ATOM 2223 C C . LEU B 1 59 ? 16.391 -11.961 7.605 1 97.38 59 LEU B C 1
ATOM 2225 O O . LEU B 1 59 ? 16.406 -10.836 8.117 1 97.38 59 LEU B O 1
ATOM 2229 N N . ALA B 1 60 ? 17.031 -12.25 6.52 1 97.56 60 ALA B N 1
ATOM 2230 C CA . ALA B 1 60 ? 17.672 -11.188 5.754 1 97.56 60 ALA B CA 1
ATOM 2231 C C . ALA B 1 60 ? 16.656 -10.141 5.305 1 97.56 60 ALA B C 1
ATOM 2233 O O . ALA B 1 60 ? 16.922 -8.938 5.387 1 97.56 60 ALA B O 1
ATOM 2234 N N . ALA B 1 61 ? 15.516 -10.594 4.832 1 97.81 61 ALA B N 1
ATOM 2235 C CA . ALA B 1 61 ? 14.453 -9.672 4.43 1 97.81 61 ALA B CA 1
ATOM 2236 C C . ALA B 1 61 ? 13.984 -8.828 5.609 1 97.81 61 ALA B C 1
ATOM 2238 O O . ALA B 1 61 ? 13.773 -7.621 5.469 1 97.81 61 ALA B O 1
ATOM 2239 N N . VAL B 1 62 ? 13.859 -9.445 6.715 1 97.25 62 VAL B N 1
ATOM 2240 C CA . VAL B 1 62 ? 13.43 -8.742 7.922 1 97.25 62 VAL B CA 1
ATOM 2241 C C . VAL B 1 62 ? 14.469 -7.695 8.312 1 97.25 62 VAL B C 1
ATOM 2243 O O . VAL B 1 62 ? 14.109 -6.594 8.734 1 97.25 62 VAL B O 1
ATOM 2246 N N . LEU B 1 63 ? 15.695 -8.016 8.172 1 96.62 63 LEU B N 1
ATOM 2247 C CA . LEU B 1 63 ? 16.766 -7.059 8.438 1 96.62 63 LEU B CA 1
ATOM 2248 C C . LEU B 1 63 ? 16.641 -5.84 7.531 1 96.62 63 LEU B C 1
ATOM 2250 O O . LEU B 1 63 ? 16.797 -4.703 7.988 1 96.62 63 LEU B O 1
ATOM 2254 N N . VAL B 1 64 ? 16.359 -6.078 6.281 1 97 64 VAL B N 1
ATOM 2255 C CA . VAL B 1 64 ? 16.203 -4.98 5.332 1 97 64 VAL B CA 1
ATOM 2256 C C . VAL B 1 64 ? 15.008 -4.121 5.727 1 97 64 VAL B C 1
ATOM 2258 O O . VAL B 1 64 ? 15.086 -2.893 5.699 1 97 64 VAL B O 1
ATOM 2261 N N . VAL B 1 65 ? 13.93 -4.77 6.121 1 97 65 VAL B N 1
ATOM 2262 C CA . VAL B 1 65 ? 12.727 -4.055 6.547 1 97 65 VAL B CA 1
ATOM 2263 C C . VAL B 1 65 ? 13.055 -3.176 7.754 1 97 65 VAL B C 1
ATOM 2265 O O . VAL B 1 65 ? 12.695 -1.995 7.785 1 97 65 VAL B O 1
ATOM 2268 N N . SER B 1 66 ? 13.727 -3.705 8.68 1 94.62 66 SER B N 1
ATOM 2269 C CA . SER B 1 66 ? 14.07 -2.975 9.891 1 94.62 66 SER B CA 1
ATOM 2270 C C . SER B 1 66 ? 15.016 -1.813 9.594 1 94.62 66 SER B C 1
ATOM 2272 O O . SER B 1 66 ? 14.844 -0.713 10.117 1 94.62 66 SER B O 1
ATOM 2274 N N . ALA B 1 67 ? 15.969 -2.086 8.773 1 95.31 67 ALA B N 1
ATOM 2275 C CA . ALA B 1 67 ? 16.875 -1.022 8.359 1 95.31 67 ALA B CA 1
ATOM 2276 C C . ALA B 1 67 ? 16.125 0.104 7.656 1 95.31 67 ALA B C 1
ATOM 2278 O O . ALA B 1 67 ? 16.469 1.28 7.82 1 95.31 67 ALA B O 1
ATOM 2279 N N . GLY B 1 68 ? 15.172 -0.285 6.84 1 95.75 68 GLY B N 1
ATOM 2280 C CA . GLY B 1 68 ? 14.344 0.716 6.188 1 95.75 68 GLY B CA 1
ATOM 2281 C C . GLY B 1 68 ? 13.562 1.569 7.168 1 95.75 68 GLY B C 1
ATOM 2282 O O . GLY B 1 68 ? 13.398 2.773 6.961 1 95.75 68 GLY B O 1
ATOM 2283 N N . SER B 1 69 ? 13.07 0.991 8.195 1 93.19 69 SER B N 1
ATOM 2284 C CA . SER B 1 69 ? 12.375 1.741 9.234 1 93.19 69 SER B CA 1
ATOM 2285 C C . SER B 1 69 ? 13.312 2.736 9.914 1 93.19 69 SER B C 1
ATOM 2287 O O . SER B 1 69 ? 12.93 3.877 10.18 1 93.19 69 SER B O 1
ATOM 2289 N N . VAL B 1 70 ? 14.5 2.303 10.172 1 92.31 70 VAL B N 1
ATOM 2290 C CA . VAL B 1 70 ? 15.5 3.189 10.758 1 92.31 70 VAL B CA 1
ATOM 2291 C C . VAL B 1 70 ? 15.773 4.352 9.805 1 92.31 70 VAL B C 1
ATOM 2293 O O . VAL B 1 70 ? 15.859 5.508 10.234 1 92.31 70 VAL B O 1
ATOM 2296 N N . LEU B 1 71 ? 15.898 4.043 8.539 1 94.31 71 LEU B N 1
ATOM 2297 C CA . LEU B 1 71 ? 16.078 5.078 7.527 1 94.31 71 LEU B CA 1
ATOM 2298 C C . LEU B 1 71 ? 14.969 6.129 7.617 1 94.31 71 LEU B C 1
ATOM 2300 O O . LEU B 1 71 ? 15.25 7.324 7.688 1 94.31 71 LEU B O 1
ATOM 2304 N N . MET B 1 72 ? 13.766 5.668 7.66 1 93.69 72 MET B N 1
ATOM 2305 C CA . MET B 1 72 ? 12.609 6.559 7.625 1 93.69 72 MET B CA 1
ATOM 2306 C C . MET B 1 72 ? 12.555 7.43 8.875 1 93.69 72 MET B C 1
ATOM 2308 O O . MET B 1 72 ? 12.328 8.641 8.789 1 93.69 72 MET B O 1
ATOM 2312 N N . LEU B 1 73 ? 12.805 6.848 9.938 1 89.88 73 LEU B N 1
ATOM 2313 C CA . LEU B 1 73 ? 12.734 7.59 11.195 1 89.88 73 LEU B CA 1
ATOM 2314 C C . LEU B 1 73 ? 13.898 8.562 11.312 1 89.88 73 LEU B C 1
ATOM 2316 O O . LEU B 1 73 ? 13.727 9.695 11.773 1 89.88 73 LEU B O 1
ATOM 2320 N N . THR B 1 74 ? 15.062 8.148 10.875 1 91.75 74 THR B N 1
ATOM 2321 C CA . THR B 1 74 ? 16.234 9.008 10.93 1 91.75 74 THR B CA 1
ATOM 2322 C C . THR B 1 74 ? 16.078 10.211 10.008 1 91.75 74 THR B C 1
ATOM 2324 O O . THR B 1 74 ? 16.312 11.352 10.422 1 91.75 74 THR B O 1
ATOM 2327 N N . ILE B 1 75 ? 15.664 9.953 8.805 1 94.31 75 ILE B N 1
ATOM 2328 C CA . ILE B 1 75 ? 15.461 11.031 7.84 1 94.31 75 ILE B CA 1
ATOM 2329 C C . ILE B 1 75 ? 14.383 11.977 8.352 1 94.31 75 ILE B C 1
ATOM 2331 O O . ILE B 1 75 ? 14.547 13.195 8.312 1 94.31 75 ILE B O 1
ATOM 2335 N N . GLY B 1 76 ? 13.336 11.414 8.844 1 91.81 76 GLY B N 1
ATOM 2336 C CA . GLY B 1 76 ? 12.273 12.242 9.383 1 91.81 76 GLY B CA 1
ATOM 2337 C C . GLY B 1 76 ? 12.734 13.156 10.5 1 91.81 76 GLY B C 1
ATOM 2338 O O . GLY B 1 76 ? 12.484 14.367 10.461 1 91.81 76 GLY B O 1
ATOM 2339 N N . ARG B 1 77 ? 13.445 12.641 11.406 1 89.12 77 ARG B N 1
ATOM 2340 C CA . ARG B 1 77 ? 13.93 13.398 12.555 1 89.12 77 ARG B CA 1
ATOM 2341 C C . ARG B 1 77 ? 14.906 14.484 12.117 1 89.12 77 ARG B C 1
ATOM 2343 O O . ARG B 1 77 ? 14.82 15.625 12.578 1 89.12 77 ARG B O 1
ATOM 2350 N N . ARG B 1 78 ? 15.75 14.203 11.273 1 91 78 ARG B N 1
ATOM 2351 C CA . ARG B 1 78 ? 16.797 15.133 10.867 1 91 78 ARG B CA 1
ATOM 2352 C C . ARG B 1 78 ? 16.234 16.266 10.016 1 91 78 ARG B C 1
ATOM 2354 O O . ARG B 1 78 ? 16.5 17.438 10.281 1 91 78 ARG B O 1
ATOM 2361 N N . ILE B 1 79 ? 15.445 15.914 9.109 1 93.94 79 ILE B N 1
ATOM 2362 C CA . ILE B 1 79 ? 14.961 16.906 8.156 1 93.94 79 ILE B CA 1
ATOM 2363 C C . ILE B 1 79 ? 13.992 17.859 8.844 1 93.94 79 ILE B C 1
ATOM 2365 O O . ILE B 1 79 ? 14 19.062 8.562 1 93.94 79 ILE B O 1
ATOM 2369 N N . ARG B 1 80 ? 13.266 17.359 9.711 1 90.19 80 ARG B N 1
ATOM 2370 C CA . ARG B 1 80 ? 12.266 18.203 10.352 1 90.19 80 ARG B CA 1
ATOM 2371 C C . ARG B 1 80 ? 12.914 19.188 11.32 1 90.19 80 ARG B C 1
ATOM 2373 O O . ARG B 1 80 ? 12.281 20.156 11.758 1 90.19 80 ARG B O 1
ATOM 2380 N N . ARG B 1 81 ? 14.18 19.078 11.578 1 91 81 ARG B N 1
ATOM 2381 C CA . ARG B 1 81 ? 14.922 20 12.43 1 91 81 ARG B CA 1
ATOM 2382 C C . ARG B 1 81 ? 15.68 21.031 11.602 1 91 81 ARG B C 1
ATOM 2384 O O . ARG B 1 81 ? 16.266 21.953 12.156 1 91 81 ARG B O 1
ATOM 2391 N N . LEU B 1 82 ? 15.617 20.797 10.344 1 93.38 82 LEU B N 1
ATOM 2392 C CA . LEU B 1 82 ? 16.391 21.672 9.461 1 93.38 82 LEU B CA 1
ATOM 2393 C C . LEU B 1 82 ? 15.5 22.781 8.883 1 93.38 82 LEU B C 1
ATOM 2395 O O . LEU B 1 82 ? 14.289 22.609 8.773 1 93.38 82 LEU B O 1
ATOM 2399 N N . ASP B 1 83 ? 16.188 23.875 8.617 1 91.19 83 ASP B N 1
ATOM 2400 C CA . ASP B 1 83 ? 15.523 24.969 7.902 1 91.19 83 ASP B CA 1
ATOM 2401 C C . ASP B 1 83 ? 15.602 24.75 6.391 1 91.19 83 ASP B C 1
ATOM 2403 O O . ASP B 1 83 ? 16.516 25.266 5.734 1 91.19 83 ASP B O 1
ATOM 2407 N N . VAL B 1 84 ? 14.711 23.984 5.883 1 94.81 84 VAL B N 1
ATOM 2408 C CA . VAL B 1 84 ? 14.648 23.672 4.461 1 94.81 84 VAL B CA 1
ATOM 2409 C C . VAL B 1 84 ? 13.312 24.125 3.885 1 94.81 84 VAL B C 1
ATOM 2411 O O . VAL B 1 84 ? 12.352 24.328 4.625 1 94.81 84 VAL B O 1
ATOM 2414 N N . PRO B 1 85 ? 13.312 24.375 2.604 1 93.75 85 PRO B N 1
ATOM 2415 C CA . PRO B 1 85 ? 12.055 24.797 1.982 1 93.75 85 PRO B CA 1
ATOM 2416 C C . PRO B 1 85 ? 10.906 23.828 2.246 1 93.75 85 PRO B C 1
ATOM 2418 O O . PRO B 1 85 ? 11.102 22.609 2.191 1 93.75 85 PRO B O 1
ATOM 2421 N N . GLN B 1 86 ? 9.789 24.359 2.43 1 91.25 86 GLN B N 1
ATOM 2422 C CA . GLN B 1 86 ? 8.602 23.578 2.752 1 91.25 86 GLN B CA 1
ATOM 2423 C C . GLN B 1 86 ? 8.219 22.656 1.596 1 91.25 86 GLN B C 1
ATOM 2425 O O . GLN B 1 86 ? 7.727 21.547 1.814 1 91.25 86 GLN B O 1
ATOM 2430 N N . ILE B 1 87 ? 8.445 23.109 0.426 1 91.62 87 ILE B N 1
ATOM 2431 C CA . ILE B 1 87 ? 8.102 22.297 -0.746 1 91.62 87 ILE B CA 1
ATOM 2432 C C . ILE B 1 87 ? 8.914 21.016 -0.745 1 91.62 87 ILE B C 1
ATOM 2434 O O . ILE B 1 87 ? 8.43 19.969 -1.187 1 91.62 87 ILE B O 1
ATOM 2438 N N . TYR B 1 88 ? 10.133 21.109 -0.24 1 93.94 88 TYR B N 1
ATOM 2439 C CA . TYR B 1 88 ? 10.961 19.906 -0.14 1 93.94 88 TYR B CA 1
ATOM 2440 C C . TYR B 1 88 ? 10.375 18.922 0.854 1 93.94 88 TYR B C 1
ATOM 2442 O O . TYR B 1 88 ? 10.195 17.734 0.53 1 93.94 88 TYR B O 1
ATOM 2450 N N . THR B 1 89 ? 10.031 19.391 1.997 1 93.44 89 THR B N 1
ATOM 2451 C CA . THR B 1 89 ? 9.484 18.516 3.018 1 93.44 89 THR B CA 1
ATOM 2452 C C . THR B 1 89 ? 8.141 17.938 2.578 1 93.44 89 THR B C 1
ATOM 2454 O O . THR B 1 89 ? 7.859 16.766 2.779 1 93.44 89 THR B O 1
ATOM 2457 N N . HIS B 1 90 ? 7.371 18.75 1.929 1 90.88 90 HIS B N 1
ATOM 2458 C CA . HIS B 1 90 ? 6.082 18.281 1.437 1 90.88 90 HIS B CA 1
ATOM 2459 C C . HIS B 1 90 ? 6.258 17.219 0.353 1 90.88 90 HIS B C 1
ATOM 2461 O O . HIS B 1 90 ? 5.551 16.203 0.349 1 90.88 90 HIS B O 1
ATOM 2467 N N . THR B 1 91 ? 7.125 17.438 -0.543 1 92.38 91 THR B N 1
ATOM 2468 C CA . THR B 1 91 ? 7.387 16.484 -1.613 1 92.38 91 THR B CA 1
ATOM 2469 C C . THR B 1 91 ? 7.898 15.164 -1.047 1 92.38 91 THR B C 1
ATOM 2471 O O . THR B 1 91 ? 7.48 14.094 -1.486 1 92.38 91 THR B O 1
ATOM 2474 N N . LEU B 1 92 ? 8.711 15.281 -0.048 1 94.25 92 LEU B N 1
ATOM 2475 C CA . LEU B 1 92 ? 9.336 14.102 0.531 1 94.25 92 LEU B CA 1
ATOM 2476 C C . LEU B 1 92 ? 8.344 13.312 1.374 1 94.25 92 LEU B C 1
ATOM 2478 O O . LEU B 1 92 ? 8.219 12.094 1.22 1 94.25 92 LEU B O 1
ATOM 2482 N N . PHE B 1 93 ? 7.59 13.984 2.223 1 90.88 93 PHE B N 1
ATOM 2483 C CA . PHE B 1 93 ? 6.75 13.312 3.207 1 90.88 93 PHE B CA 1
ATOM 2484 C C . PHE B 1 93 ? 5.285 13.375 2.803 1 90.88 93 PHE B C 1
ATOM 2486 O O . PHE B 1 93 ? 4.559 12.383 2.922 1 90.88 93 PHE B O 1
ATOM 2493 N N . GLY B 1 94 ? 4.848 14.5 2.324 1 87.75 94 GLY B N 1
ATOM 2494 C CA . GLY B 1 94 ? 3.434 14.797 2.156 1 87.75 94 GLY B CA 1
ATOM 2495 C C . GLY B 1 94 ? 2.848 14.227 0.881 1 87.75 94 GLY B C 1
ATOM 2496 O O . GLY B 1 94 ? 1.641 13.992 0.797 1 87.75 94 GLY B O 1
ATOM 2497 N N . SER B 1 95 ? 3.65 13.945 -0.15 1 89.12 95 SER B N 1
ATOM 2498 C CA . SER B 1 95 ? 3.158 13.461 -1.436 1 89.12 95 SER B CA 1
ATOM 2499 C C . SER B 1 95 ? 2.723 12.008 -1.35 1 89.12 95 SER B C 1
ATOM 2501 O O . SER B 1 95 ? 1.924 11.539 -2.164 1 89.12 95 SER B O 1
ATOM 2503 N N . GLN B 1 96 ? 3.318 11.258 -0.47 1 91.5 96 GLN B N 1
ATOM 2504 C CA . GLN B 1 96 ? 3.059 9.844 -0.218 1 91.5 96 GLN B CA 1
ATOM 2505 C C . GLN B 1 96 ? 3.346 9.008 -1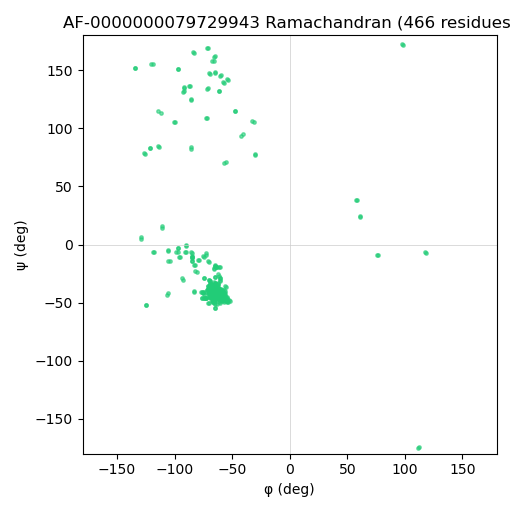.457 1 91.5 96 GLN B C 1
ATOM 2507 O O . GLN B 1 96 ? 2.766 7.93 -1.633 1 91.5 96 GLN B O 1
ATOM 2512 N N . ILE B 1 97 ? 4.199 9.5 -2.354 1 91.56 97 ILE B N 1
ATOM 2513 C CA . ILE B 1 97 ? 4.57 8.828 -3.592 1 91.56 97 ILE B CA 1
ATOM 2514 C C . ILE B 1 97 ? 5.332 7.543 -3.27 1 91.56 97 ILE B C 1
ATOM 2516 O O . ILE B 1 97 ? 5.398 6.629 -4.098 1 91.56 97 ILE B O 1
ATOM 2520 N N . GLU B 1 98 ? 5.879 7.469 -2.08 1 91.69 98 GLU B N 1
ATOM 2521 C CA . GLU B 1 98 ? 6.59 6.254 -1.688 1 91.69 98 GLU B CA 1
ATOM 2522 C C . GLU B 1 98 ? 5.664 5.043 -1.713 1 91.69 98 GLU B C 1
ATOM 2524 O O . GLU B 1 98 ? 6.105 3.924 -1.989 1 91.69 98 GLU B O 1
ATOM 2529 N N . ILE B 1 99 ? 4.383 5.23 -1.484 1 93.75 99 ILE B N 1
ATOM 2530 C CA . ILE B 1 99 ? 3.422 4.137 -1.519 1 93.75 99 ILE B CA 1
ATOM 2531 C C . ILE B 1 99 ? 3.262 3.633 -2.953 1 93.75 99 ILE B C 1
ATOM 2533 O O . ILE B 1 99 ? 3.188 2.426 -3.189 1 93.75 99 ILE B O 1
ATOM 2537 N N . VAL B 1 100 ? 3.195 4.543 -3.869 1 94.12 100 VAL B N 1
ATOM 2538 C CA . VAL B 1 100 ? 3.064 4.191 -5.277 1 94.12 100 VAL B CA 1
ATOM 2539 C C . VAL B 1 100 ? 4.262 3.348 -5.715 1 94.12 100 VAL B C 1
ATOM 2541 O O . VAL B 1 100 ? 4.094 2.301 -6.344 1 94.12 100 VAL B O 1
ATOM 2544 N N . LEU B 1 101 ? 5.453 3.779 -5.332 1 95.5 101 LEU B N 1
ATOM 2545 C CA . LEU B 1 101 ? 6.66 3.039 -5.68 1 95.5 101 LEU B CA 1
ATOM 2546 C C . LEU B 1 101 ? 6.668 1.666 -5.016 1 95.5 101 LEU B C 1
ATOM 2548 O O . LEU B 1 101 ? 7.074 0.678 -5.633 1 95.5 101 LEU B O 1
ATOM 2552 N N . GLY B 1 102 ? 6.219 1.616 -3.793 1 96.44 102 GLY B N 1
ATOM 2553 C CA . GLY B 1 102 ? 6.09 0.344 -3.102 1 96.44 102 GLY B CA 1
ATOM 2554 C C . GLY B 1 102 ? 5.137 -0.615 -3.789 1 96.44 102 GLY B C 1
ATOM 2555 O O . GLY B 1 102 ? 5.469 -1.782 -4.004 1 96.44 102 GLY B O 1
ATOM 2556 N N . VAL B 1 103 ? 3.998 -0.079 -4.203 1 97.19 103 VAL B N 1
ATOM 2557 C CA . VAL B 1 103 ? 2.977 -0.902 -4.844 1 97.19 103 VAL B CA 1
ATOM 2558 C C . VAL B 1 103 ? 3.484 -1.403 -6.191 1 97.19 103 VAL B C 1
ATOM 2560 O O . VAL B 1 103 ? 3.379 -2.594 -6.5 1 97.19 103 VAL B O 1
ATOM 2563 N N . LEU B 1 104 ? 4.082 -0.53 -6.965 1 97.69 104 LEU B N 1
ATOM 2564 C CA . LEU B 1 104 ? 4.578 -0.911 -8.281 1 97.69 104 LEU B CA 1
ATOM 2565 C C . LEU B 1 104 ? 5.645 -1.994 -8.164 1 97.69 104 LEU B C 1
ATOM 2567 O O . LEU B 1 104 ? 5.625 -2.975 -8.914 1 97.69 104 LEU B O 1
ATOM 2571 N N . SER B 1 105 ? 6.512 -1.817 -7.25 1 97.62 105 SER B N 1
ATOM 2572 C CA . SER B 1 105 ? 7.582 -2.795 -7.082 1 97.62 105 SER B CA 1
ATOM 2573 C C . SER B 1 105 ? 7.047 -4.109 -6.531 1 97.62 105 SER B C 1
ATOM 2575 O O . SER B 1 105 ? 7.461 -5.188 -6.965 1 97.62 105 SER B O 1
ATOM 2577 N N . PHE B 1 106 ? 6.141 -4.062 -5.578 1 98.69 106 PHE B N 1
ATOM 2578 C CA . PHE B 1 106 ? 5.578 -5.262 -4.977 1 98.69 106 PHE B CA 1
ATOM 2579 C C . PHE B 1 106 ? 4.793 -6.066 -6.004 1 98.69 106 PHE B C 1
ATOM 2581 O O . PHE B 1 106 ? 4.938 -7.289 -6.086 1 98.69 106 PHE B O 1
ATOM 2588 N N . VAL B 1 107 ? 3.986 -5.375 -6.754 1 98.75 107 VAL B N 1
ATOM 2589 C CA . VAL B 1 107 ? 3.207 -6.031 -7.801 1 98.75 107 VAL B CA 1
ATOM 2590 C C . VAL B 1 107 ? 4.145 -6.656 -8.828 1 98.75 107 VAL B C 1
ATOM 2592 O O . VAL B 1 107 ? 3.902 -7.766 -9.305 1 98.75 107 VAL B O 1
ATOM 2595 N N . GLY B 1 108 ? 5.172 -5.926 -9.203 1 98.31 108 GLY B N 1
ATOM 2596 C CA . GLY B 1 108 ? 6.184 -6.512 -10.07 1 98.31 108 GLY B CA 1
ATOM 2597 C C . GLY B 1 108 ? 6.816 -7.762 -9.492 1 98.31 108 GLY B C 1
ATOM 2598 O O . GLY B 1 108 ? 6.984 -8.758 -10.195 1 98.31 108 GLY B O 1
ATOM 2599 N N . LEU B 1 109 ? 7.105 -7.715 -8.219 1 98.31 109 LEU B N 1
ATOM 2600 C CA . LEU B 1 109 ? 7.723 -8.852 -7.551 1 98.31 109 LEU B CA 1
ATOM 2601 C C . LEU B 1 109 ? 6.77 -10.039 -7.512 1 98.31 109 LEU B C 1
ATOM 2603 O O . LEU B 1 109 ? 7.172 -11.18 -7.781 1 98.31 109 LEU B O 1
ATOM 2607 N N . VAL B 1 110 ? 5.547 -9.781 -7.199 1 98.62 110 VAL B N 1
ATOM 2608 C CA . VAL B 1 110 ? 4.543 -10.836 -7.156 1 98.62 110 VAL B CA 1
ATOM 2609 C C . VAL B 1 110 ? 4.391 -11.469 -8.539 1 98.62 110 VAL B C 1
ATOM 2611 O O . VAL B 1 110 ? 4.348 -12.695 -8.672 1 98.62 110 VAL B O 1
ATOM 2614 N N . THR B 1 111 ? 4.336 -10.641 -9.531 1 98.38 111 THR B N 1
ATOM 2615 C CA . THR B 1 111 ? 4.23 -11.133 -10.898 1 98.38 111 THR B CA 1
ATOM 2616 C C . THR B 1 111 ? 5.422 -12.016 -11.25 1 98.38 111 THR B C 1
ATOM 2618 O O . THR B 1 111 ? 5.258 -13.078 -11.859 1 98.38 111 THR B O 1
ATOM 2621 N N . TYR B 1 112 ? 6.547 -11.602 -10.844 1 97.69 112 TYR B N 1
ATOM 2622 C CA . TYR B 1 112 ? 7.742 -12.391 -11.109 1 97.69 112 TYR B CA 1
ATOM 2623 C C . TYR B 1 112 ? 7.703 -13.719 -10.359 1 97.69 112 TYR B C 1
ATOM 2625 O O . TYR B 1 112 ? 7.91 -14.781 -10.953 1 97.69 112 TYR B O 1
ATOM 2633 N N . LEU B 1 113 ? 7.398 -13.672 -9.094 1 97.38 113 LEU B N 1
ATOM 2634 C CA . LEU B 1 113 ? 7.508 -14.844 -8.227 1 97.38 113 LEU B CA 1
ATOM 2635 C C . LEU B 1 113 ? 6.48 -15.898 -8.609 1 97.38 113 LEU B C 1
ATOM 2637 O O . LEU B 1 113 ? 6.77 -17.094 -8.57 1 97.38 113 LEU B O 1
ATOM 2641 N N . PHE B 1 114 ? 5.312 -15.469 -9.031 1 97.25 114 PHE B N 1
ATOM 2642 C CA . PHE B 1 114 ? 4.234 -16.438 -9.188 1 97.25 114 PHE B CA 1
ATOM 2643 C C . PHE B 1 114 ? 4 -16.766 -10.656 1 97.25 114 PHE B C 1
ATOM 2645 O O . PHE B 1 114 ? 3.34 -17.75 -10.984 1 97.25 114 PHE B O 1
ATOM 2652 N N . VAL B 1 115 ? 4.547 -15.961 -11.539 1 96.75 115 VAL B N 1
ATOM 2653 C CA . VAL B 1 115 ? 4.242 -16.203 -12.945 1 96.75 115 VAL B CA 1
ATOM 2654 C C . VAL B 1 115 ? 5.539 -16.375 -13.734 1 96.75 115 VAL B C 1
ATOM 2656 O O . VAL B 1 115 ? 5.758 -17.422 -14.359 1 96.75 115 VAL B O 1
ATOM 2659 N N . ALA B 1 116 ? 6.461 -15.477 -13.633 1 96.56 116 ALA B N 1
ATOM 2660 C CA . ALA B 1 116 ? 7.664 -15.5 -14.461 1 96.56 116 ALA B CA 1
ATOM 2661 C C . ALA B 1 116 ? 8.641 -16.562 -13.977 1 96.56 116 ALA B C 1
ATOM 2663 O O . ALA B 1 116 ? 9.156 -17.359 -14.773 1 96.56 116 ALA B O 1
ATOM 2664 N N . ASP B 1 117 ? 8.852 -16.594 -12.711 1 95.75 117 ASP B N 1
ATOM 2665 C CA . ASP B 1 117 ? 9.875 -17.469 -12.148 1 95.75 117 ASP B CA 1
ATOM 2666 C C . ASP B 1 117 ? 9.531 -18.938 -12.398 1 95.75 117 ASP B C 1
ATOM 2668 O O . ASP B 1 117 ? 10.391 -19.719 -12.82 1 95.75 117 ASP B O 1
ATOM 2672 N N . PRO B 1 118 ? 8.305 -19.359 -12.203 1 93.5 118 PRO B N 1
ATOM 2673 C CA . PRO B 1 118 ? 7.953 -20.766 -12.438 1 93.5 118 PRO B CA 1
ATOM 2674 C C . PRO B 1 118 ? 8.086 -21.172 -13.898 1 93.5 118 PRO B C 1
ATOM 2676 O O . PRO B 1 118 ? 8.133 -22.359 -14.203 1 93.5 118 PRO B O 1
ATOM 2679 N N . ARG B 1 119 ? 8.125 -20.234 -14.75 1 93.31 119 ARG B N 1
ATOM 2680 C CA . ARG B 1 119 ? 8.227 -20.531 -16.188 1 93.31 119 ARG B CA 1
ATOM 2681 C C . ARG B 1 119 ? 9.68 -20.734 -16.594 1 93.31 119 ARG B C 1
ATOM 2683 O O . ARG B 1 119 ? 9.953 -21.219 -17.703 1 93.31 119 ARG B O 1
ATOM 2690 N N . GLN B 1 120 ? 10.562 -20.344 -15.75 1 89.44 120 GLN B N 1
ATOM 2691 C CA . GLN B 1 120 ? 11.984 -20.484 -16.062 1 89.44 120 GLN B CA 1
ATOM 2692 C C . GLN B 1 120 ? 12.484 -21.891 -15.727 1 89.44 120 GLN B C 1
ATOM 2694 O O . GLN B 1 120 ? 11.805 -22.656 -15.039 1 89.44 120 GLN B O 1
ATOM 2699 N N . ALA B 1 121 ? 13.672 -22.078 -16.328 1 84.06 121 ALA B N 1
ATOM 2700 C CA . ALA B 1 121 ? 14.328 -23.344 -16 1 84.06 121 ALA B CA 1
ATOM 2701 C C . ALA B 1 121 ? 14.836 -23.344 -14.57 1 84.06 121 ALA B C 1
ATOM 2703 O O . ALA B 1 121 ? 15.266 -22.297 -14.055 1 84.06 121 ALA B O 1
ATOM 2704 N N . GLY B 1 122 ? 14.609 -24.391 -13.859 1 87.5 122 GLY B N 1
ATOM 2705 C CA . GLY B 1 122 ? 15.094 -24.484 -12.492 1 87.5 122 GLY B CA 1
ATOM 2706 C C . GLY B 1 122 ? 13.977 -24.453 -11.461 1 87.5 122 GLY B C 1
ATOM 2707 O O . GLY B 1 122 ? 12.805 -24.359 -11.82 1 87.5 122 GLY B O 1
ATOM 2708 N N . GLU B 1 123 ? 14.453 -24.438 -10.273 1 91.88 123 GLU B N 1
ATOM 2709 C CA . GLU B 1 123 ? 13.492 -24.438 -9.172 1 91.88 123 GLU B CA 1
ATOM 2710 C C . GLU B 1 123 ? 13.031 -23.016 -8.844 1 91.88 123 GLU B C 1
ATOM 2712 O O . GLU B 1 123 ? 13.859 -22.141 -8.586 1 91.88 123 GLU B O 1
ATOM 2717 N N . PRO B 1 124 ? 11.742 -22.812 -8.875 1 94.44 124 PRO B N 1
ATOM 2718 C CA . PRO B 1 124 ? 11.25 -21.5 -8.492 1 94.44 124 PRO B CA 1
ATOM 2719 C C . PRO B 1 124 ? 11.625 -21.109 -7.062 1 94.44 124 PRO B C 1
ATOM 2721 O O . PRO B 1 124 ? 11.672 -21.969 -6.18 1 94.44 124 PRO B O 1
ATOM 2724 N N . LEU B 1 125 ? 11.867 -19.844 -6.852 1 94.75 125 LEU B N 1
ATOM 2725 C CA . LEU B 1 125 ? 12.344 -19.328 -5.574 1 94.75 125 LEU B CA 1
ATOM 2726 C C . LEU B 1 125 ? 11.383 -19.703 -4.445 1 94.75 125 LEU B C 1
ATOM 2728 O O . LEU B 1 125 ? 11.812 -20.141 -3.381 1 94.75 125 LEU B O 1
ATOM 2732 N N . ILE B 1 126 ? 10.086 -19.578 -4.637 1 95.81 126 ILE B N 1
ATOM 2733 C CA . ILE B 1 126 ? 9.094 -19.844 -3.602 1 95.81 126 ILE B CA 1
ATOM 2734 C C . ILE B 1 126 ? 9.164 -21.312 -3.199 1 95.81 126 ILE B C 1
ATOM 2736 O O . ILE B 1 126 ? 9.102 -21.656 -2.012 1 95.81 126 ILE B O 1
ATOM 2740 N N . GLN B 1 127 ? 9.305 -22.172 -4.156 1 94.81 127 GLN B N 1
ATOM 2741 C CA . GLN B 1 127 ? 9.398 -23.609 -3.873 1 94.81 127 GLN B CA 1
ATOM 2742 C C . GLN B 1 127 ? 10.688 -23.938 -3.121 1 94.81 127 GLN B C 1
ATOM 2744 O O . GLN B 1 127 ? 10.688 -24.797 -2.236 1 94.81 127 GLN B O 1
ATOM 2749 N N . ARG B 1 128 ? 11.688 -23.266 -3.506 1 94.25 128 ARG B N 1
ATOM 2750 C CA . ARG B 1 128 ? 12.961 -23.484 -2.816 1 94.25 128 ARG B CA 1
ATOM 2751 C C . ARG B 1 128 ? 12.867 -23.047 -1.357 1 94.25 128 ARG B C 1
ATOM 2753 O O . ARG B 1 128 ? 13.383 -23.719 -0.469 1 94.25 128 ARG B O 1
ATOM 2760 N N . LEU B 1 129 ? 12.172 -21.969 -1.126 1 94.94 129 LEU B N 1
ATOM 2761 C CA . LEU B 1 129 ? 12.117 -21.375 0.209 1 94.94 129 LEU B CA 1
ATOM 2762 C C . LEU B 1 129 ? 11.062 -22.078 1.064 1 94.94 129 LEU B C 1
ATOM 2764 O O . LEU B 1 129 ? 11.289 -22.328 2.25 1 94.94 129 LEU B O 1
ATOM 2768 N N . LEU B 1 130 ? 9.938 -22.391 0.437 1 96.69 130 LEU B N 1
ATOM 2769 C CA . LEU B 1 130 ? 8.797 -22.797 1.248 1 96.69 130 LEU B CA 1
ATOM 2770 C C . LEU B 1 130 ? 8.367 -24.219 0.915 1 96.69 130 LEU B C 1
ATOM 2772 O O . LEU B 1 130 ? 7.457 -24.766 1.55 1 96.69 130 LEU B O 1
ATOM 2776 N N . GLY B 1 131 ? 8.969 -24.844 -0.133 1 94.06 131 GLY B N 1
ATOM 2777 C CA . GLY B 1 131 ? 8.609 -26.188 -0.529 1 94.06 131 GLY B CA 1
ATOM 2778 C C . GLY B 1 131 ? 7.637 -26.234 -1.692 1 94.06 131 GLY B C 1
ATOM 2779 O O . GLY B 1 131 ? 7.113 -25.203 -2.109 1 94.06 131 GLY B O 1
ATOM 2780 N N . PRO B 1 132 ? 7.387 -27.344 -2.201 1 91.31 132 PRO B N 1
ATOM 2781 C CA . PRO B 1 132 ? 6.539 -27.516 -3.387 1 91.31 132 PRO B CA 1
ATOM 2782 C C . PRO B 1 132 ? 5.07 -27.203 -3.111 1 91.31 132 PRO B C 1
ATOM 2784 O O . PRO B 1 132 ? 4.348 -26.766 -4.008 1 91.31 132 PRO B O 1
ATOM 2787 N N . GLU B 1 133 ? 4.621 -27.453 -1.918 1 93.56 133 GLU B N 1
ATOM 2788 C CA . GLU B 1 133 ? 3.262 -27.125 -1.497 1 93.56 133 GLU B CA 1
ATOM 2789 C C . GLU B 1 133 ? 3.271 -26.281 -0.226 1 93.56 133 GLU B C 1
ATOM 2791 O O . GLU B 1 133 ? 2.9 -26.75 0.848 1 93.56 133 GLU B O 1
ATOM 2796 N N . PRO B 1 134 ? 3.557 -25.047 -0.504 1 95 134 PRO B N 1
ATOM 2797 C CA . PRO B 1 134 ? 3.705 -24.203 0.688 1 95 134 PRO B CA 1
ATOM 2798 C C . PRO B 1 134 ? 2.381 -23.969 1.406 1 95 134 PRO B C 1
ATOM 2800 O O . PRO B 1 134 ? 1.326 -23.922 0.768 1 95 134 PRO B O 1
ATOM 2803 N N . SER B 1 135 ? 2.477 -23.859 2.725 1 96.12 135 SER B N 1
ATOM 2804 C CA . SER B 1 135 ? 1.284 -23.5 3.482 1 96.12 135 SER B CA 1
ATOM 2805 C C . SER B 1 135 ? 0.808 -22.094 3.125 1 96.12 135 SER B C 1
ATOM 2807 O O . SER B 1 135 ? 1.62 -21.203 2.85 1 96.12 135 SER B O 1
ATOM 2809 N N . LEU B 1 136 ? -0.506 -21.938 3.217 1 97.12 136 LEU B N 1
ATOM 2810 C CA . LEU B 1 136 ? -1.088 -20.641 2.898 1 97.12 136 LEU B CA 1
ATOM 2811 C C . LEU B 1 136 ? -0.586 -19.578 3.859 1 97.12 136 LEU B C 1
ATOM 2813 O O . LEU B 1 136 ? -0.338 -18.438 3.455 1 97.12 136 LEU B O 1
ATOM 2817 N N . LEU B 1 137 ? -0.403 -19.938 5.082 1 97.31 137 LEU B N 1
ATOM 2818 C CA . LEU B 1 137 ? 0.057 -19 6.102 1 97.31 137 LEU B CA 1
ATOM 2819 C C . LEU B 1 137 ? 1.481 -18.547 5.809 1 97.31 137 LEU B C 1
ATOM 2821 O O . LEU B 1 137 ? 1.806 -17.359 5.984 1 97.31 137 LEU B O 1
ATOM 2825 N N . SER B 1 138 ? 2.326 -19.438 5.367 1 97.81 138 SER B N 1
ATOM 2826 C CA . SER B 1 138 ? 3.707 -19.094 5.051 1 97.81 138 SER B CA 1
ATOM 2827 C C . SER B 1 138 ? 3.777 -18.125 3.871 1 97.81 138 SER B C 1
ATOM 2829 O O . SER B 1 138 ? 4.547 -17.172 3.895 1 97.81 138 SER B O 1
ATOM 2831 N N . VAL B 1 139 ? 2.951 -18.438 2.906 1 98.25 139 VAL B N 1
ATOM 2832 C CA . VAL B 1 139 ? 2.951 -17.562 1.73 1 98.25 139 VAL B CA 1
ATOM 2833 C C . VAL B 1 139 ? 2.404 -16.188 2.104 1 98.25 139 VAL B C 1
ATOM 2835 O O . VAL B 1 139 ? 2.977 -15.164 1.722 1 98.25 139 VAL B O 1
ATOM 2838 N N . TYR B 1 140 ? 1.319 -16.188 2.83 1 98.5 140 TYR B N 1
ATOM 2839 C CA . TYR B 1 140 ? 0.732 -14.93 3.295 1 98.5 140 TYR B CA 1
ATOM 2840 C C . TYR B 1 140 ? 1.755 -14.102 4.059 1 98.5 140 TYR B C 1
ATOM 2842 O O . TYR B 1 140 ? 1.936 -12.914 3.777 1 98.5 140 TYR B O 1
ATOM 2850 N N . PHE B 1 141 ? 2.42 -14.703 4.961 1 98.44 141 PHE B N 1
ATOM 2851 C CA . PHE B 1 141 ? 3.398 -14.023 5.801 1 98.44 141 PHE B CA 1
ATOM 2852 C C . PHE B 1 141 ? 4.578 -13.539 4.965 1 98.44 141 PHE B C 1
ATOM 2854 O O . PHE B 1 141 ? 5.047 -12.406 5.141 1 98.44 141 PHE B O 1
ATOM 2861 N N . MET B 1 142 ? 5.078 -14.383 4.094 1 98.19 142 MET B N 1
ATOM 2862 C CA . MET B 1 142 ? 6.172 -13.992 3.209 1 98.19 142 MET B CA 1
ATOM 2863 C C . MET B 1 142 ? 5.801 -12.758 2.398 1 98.19 142 MET B C 1
ATOM 2865 O O . MET B 1 142 ? 6.598 -11.82 2.285 1 98.19 142 MET B O 1
ATOM 2869 N N . LEU B 1 143 ? 4.609 -12.789 1.886 1 98.69 143 LEU B N 1
ATOM 2870 C CA . LEU B 1 143 ? 4.168 -11.672 1.062 1 98.69 143 LEU B CA 1
ATOM 2871 C C . LEU B 1 143 ? 4.047 -10.398 1.894 1 98.69 143 LEU B C 1
ATOM 2873 O O . LEU B 1 143 ? 4.324 -9.297 1.402 1 98.69 143 LEU B O 1
ATOM 2877 N N . LEU B 1 144 ? 3.66 -10.516 3.125 1 98.31 144 LEU B N 1
ATOM 2878 C CA . LEU B 1 144 ? 3.627 -9.352 4.008 1 98.31 144 LEU B CA 1
ATOM 2879 C C . LEU B 1 144 ? 5.027 -8.781 4.207 1 98.31 144 LEU B C 1
ATOM 2881 O O . LEU B 1 144 ? 5.227 -7.57 4.121 1 98.31 144 LEU B O 1
ATOM 2885 N N . VAL B 1 145 ? 5.926 -9.641 4.441 1 97.81 145 VAL B N 1
ATOM 2886 C CA . VAL B 1 145 ? 7.305 -9.203 4.629 1 97.81 145 VAL B CA 1
ATOM 2887 C C . VAL B 1 145 ? 7.828 -8.57 3.34 1 97.81 145 VAL B C 1
ATOM 2889 O O . VAL B 1 145 ? 8.461 -7.512 3.373 1 97.81 145 VAL B O 1
ATOM 2892 N N . LEU B 1 146 ? 7.516 -9.188 2.277 1 98.31 146 LEU B N 1
ATOM 2893 C CA . LEU B 1 146 ? 8.008 -8.695 0.997 1 98.31 146 LEU B CA 1
ATOM 2894 C C . LEU B 1 146 ? 7.367 -7.359 0.647 1 98.31 146 LEU B C 1
ATOM 2896 O O . LEU B 1 146 ? 8 -6.504 0.028 1 98.31 146 LEU B O 1
ATOM 2900 N N . TRP B 1 147 ? 6.137 -7.168 1.001 1 98 147 TRP B N 1
ATOM 2901 C CA . TRP B 1 147 ? 5.531 -5.848 0.854 1 98 147 TRP B CA 1
ATOM 2902 C C . TRP B 1 147 ? 6.34 -4.793 1.597 1 98 147 TRP B C 1
ATOM 2904 O O . TRP B 1 147 ? 6.633 -3.727 1.049 1 98 147 TRP B O 1
ATOM 2914 N N . ASP B 1 148 ? 6.66 -5.113 2.793 1 97.06 148 ASP B N 1
ATOM 2915 C CA . ASP B 1 148 ? 7.406 -4.168 3.617 1 97.06 148 ASP B CA 1
ATOM 2916 C C . ASP B 1 148 ? 8.781 -3.883 3.02 1 97.06 148 ASP B C 1
ATOM 2918 O O . ASP B 1 148 ? 9.273 -2.754 3.08 1 97.06 148 ASP B O 1
ATOM 2922 N N . VAL B 1 149 ? 9.391 -4.875 2.492 1 97.38 149 VAL B N 1
ATOM 2923 C CA . VAL B 1 149 ? 10.672 -4.688 1.826 1 97.38 149 VAL B CA 1
ATOM 2924 C C . VAL B 1 149 ? 10.516 -3.725 0.653 1 97.38 149 VAL B C 1
ATOM 2926 O O . VAL B 1 149 ? 11.258 -2.746 0.54 1 97.38 149 VAL B O 1
ATOM 2929 N N . CYS B 1 150 ? 9.539 -3.988 -0.171 1 97.81 150 CYS B N 1
ATOM 2930 C CA . CYS B 1 150 ? 9.305 -3.166 -1.354 1 97.81 150 CYS B CA 1
ATOM 2931 C C . CYS B 1 150 ? 8.945 -1.738 -0.963 1 97.81 150 CYS B C 1
ATOM 2933 O O . CYS B 1 150 ? 9.406 -0.784 -1.589 1 97.81 150 CYS B O 1
ATOM 2935 N N . TYR B 1 151 ? 8.133 -1.609 0.049 1 96.88 151 TYR B N 1
ATOM 2936 C CA . TYR B 1 151 ? 7.738 -0.285 0.513 1 96.88 151 TYR B CA 1
ATOM 2937 C C . TYR B 1 151 ? 8.945 0.512 0.989 1 96.88 151 TYR B C 1
ATOM 2939 O O . TYR B 1 151 ? 9.117 1.676 0.619 1 96.88 151 TYR B O 1
ATOM 2947 N N . ARG B 1 152 ? 9.82 -0.089 1.759 1 95.69 152 ARG B N 1
ATOM 2948 C CA . ARG B 1 152 ? 10.977 0.598 2.311 1 95.69 152 ARG B CA 1
ATOM 2949 C C . ARG B 1 152 ? 11.992 0.926 1.217 1 95.69 152 ARG B C 1
ATOM 2951 O O . ARG B 1 152 ? 12.586 2.006 1.218 1 95.69 152 ARG B O 1
ATOM 2958 N N . ILE B 1 153 ? 12.133 -0.034 0.386 1 96.12 153 ILE B N 1
ATOM 2959 C CA . ILE B 1 153 ? 13.039 0.205 -0.729 1 96.12 153 ILE B CA 1
ATOM 2960 C C . ILE B 1 153 ? 12.508 1.343 -1.596 1 96.12 153 ILE B C 1
ATOM 2962 O O . ILE B 1 153 ? 13.258 2.234 -1.994 1 96.12 153 ILE B O 1
ATOM 2966 N N . GLY B 1 154 ? 11.227 1.32 -1.845 1 95.25 154 GLY B N 1
ATOM 2967 C CA . GLY B 1 154 ? 10.609 2.42 -2.568 1 95.25 154 GLY B CA 1
ATOM 2968 C C . GLY B 1 154 ? 10.781 3.76 -1.881 1 95.25 154 GLY B C 1
ATOM 2969 O O . GLY B 1 154 ? 11.023 4.773 -2.537 1 95.25 154 GLY B O 1
ATOM 2970 N N . THR B 1 155 ? 10.625 3.721 -0.61 1 95.56 155 THR B N 1
ATOM 2971 C CA . THR B 1 155 ? 10.82 4.941 0.17 1 95.56 155 THR B CA 1
ATOM 2972 C C . THR B 1 155 ? 12.25 5.441 0.044 1 95.56 155 THR B C 1
ATOM 2974 O O . THR B 1 155 ? 12.484 6.641 -0.109 1 95.56 155 THR B O 1
ATOM 2977 N N . GLY B 1 156 ? 13.18 4.531 0.085 1 96.25 156 GLY B N 1
ATOM 2978 C CA . GLY B 1 156 ? 14.57 4.906 -0.124 1 96.25 156 GLY B CA 1
ATOM 2979 C C . GLY B 1 156 ? 14.82 5.52 -1.488 1 96.25 156 GLY B C 1
ATOM 2980 O O . GLY B 1 156 ? 15.555 6.504 -1.604 1 96.25 156 GLY B O 1
ATOM 2981 N N . TRP B 1 157 ? 14.195 4.922 -2.434 1 95.94 157 TRP B N 1
ATOM 2982 C CA . TRP B 1 157 ? 14.328 5.449 -3.787 1 95.94 157 TRP B CA 1
ATOM 2983 C C . TRP B 1 157 ? 13.742 6.852 -3.885 1 95.94 157 TRP B C 1
ATOM 2985 O O . TRP B 1 157 ? 14.328 7.738 -4.512 1 95.94 157 TRP B O 1
ATOM 2995 N N . TRP B 1 158 ? 12.633 7.035 -3.316 1 96.06 158 TRP B N 1
ATOM 2996 C CA . TRP B 1 158 ? 11.984 8.344 -3.326 1 96.06 158 TRP B CA 1
ATOM 2997 C C . TRP B 1 158 ? 12.844 9.383 -2.619 1 96.06 158 TRP B C 1
ATOM 2999 O O . TRP B 1 158 ? 13.023 10.492 -3.123 1 96.06 158 TRP B O 1
ATOM 3009 N N . ALA B 1 159 ? 13.367 9.023 -1.49 1 97.31 159 ALA B N 1
ATOM 3010 C CA . ALA B 1 159 ? 14.25 9.922 -0.752 1 97.31 159 ALA B CA 1
ATOM 3011 C C . ALA B 1 159 ? 15.461 10.312 -1.592 1 97.31 159 ALA B C 1
ATOM 3013 O O . ALA B 1 159 ? 15.891 11.469 -1.57 1 97.31 159 ALA B O 1
ATOM 3014 N N . SER B 1 160 ? 15.953 9.383 -2.311 1 98.19 160 SER B N 1
ATOM 3015 C CA . SER B 1 160 ? 17.094 9.617 -3.18 1 98.19 160 SER B CA 1
ATOM 3016 C C . SER B 1 160 ? 16.75 10.602 -4.297 1 98.19 160 SER B C 1
ATOM 3018 O O . SER B 1 160 ? 17.453 11.586 -4.504 1 98.19 160 SER B O 1
ATOM 3020 N N . LEU B 1 161 ? 15.672 10.391 -4.953 1 97.94 161 LEU B N 1
ATOM 3021 C CA . LEU B 1 161 ? 15.25 11.242 -6.066 1 97.94 161 LEU B CA 1
ATOM 3022 C C . LEU B 1 161 ? 14.938 12.648 -5.586 1 97.94 161 LEU B C 1
ATOM 3024 O O . LEU B 1 161 ? 15.375 13.633 -6.195 1 97.94 161 LEU B O 1
ATOM 3028 N N . VAL B 1 162 ? 14.219 12.766 -4.543 1 97.44 162 VAL B N 1
ATOM 3029 C CA . VAL B 1 162 ? 13.828 14.07 -4.016 1 97.44 162 VAL B CA 1
ATOM 3030 C C . VAL B 1 162 ? 15.047 14.781 -3.449 1 97.44 162 VAL B C 1
ATOM 3032 O O . VAL B 1 162 ? 15.156 16.016 -3.533 1 97.44 162 VAL B O 1
ATOM 3035 N N . GLY B 1 163 ? 15.953 13.961 -2.881 1 98 163 GLY B N 1
ATOM 3036 C CA . GLY B 1 163 ? 17.203 14.539 -2.436 1 98 163 GLY B CA 1
ATOM 3037 C C . GLY B 1 163 ? 17.984 15.203 -3.557 1 98 163 GLY B C 1
ATOM 3038 O O . GLY B 1 163 ? 18.5 16.312 -3.393 1 98 163 GLY B O 1
ATOM 3039 N N . LEU B 1 164 ? 18.094 14.508 -4.586 1 98.44 164 LEU B N 1
ATOM 3040 C CA . LEU B 1 164 ? 18.766 15.102 -5.734 1 98.44 164 LEU B CA 1
ATOM 3041 C C . LEU B 1 164 ? 18.016 16.328 -6.227 1 98.44 164 LEU B C 1
ATOM 3043 O O . LEU B 1 164 ? 18.625 17.359 -6.523 1 98.44 164 LEU B O 1
ATOM 3047 N N . TRP B 1 165 ? 16.719 16.203 -6.336 1 97.88 165 TRP B N 1
ATOM 3048 C CA . TRP B 1 165 ? 15.875 17.328 -6.746 1 97.88 165 TRP B CA 1
ATOM 3049 C C . TRP B 1 165 ? 16.109 18.547 -5.852 1 97.88 165 TRP B C 1
ATOM 3051 O O . TRP B 1 165 ? 16.25 19.672 -6.344 1 97.88 165 TRP B O 1
ATOM 3061 N N . ARG B 1 166 ? 16.141 18.297 -4.637 1 97.56 166 ARG B N 1
ATOM 3062 C CA . ARG B 1 166 ? 16.422 19.344 -3.662 1 97.56 166 ARG B CA 1
ATOM 3063 C C . ARG B 1 166 ? 17.766 20 -3.93 1 97.56 166 ARG B C 1
ATOM 3065 O O . ARG B 1 166 ? 17.891 21.219 -3.924 1 97.56 166 ARG B O 1
ATOM 3072 N N . SER B 1 167 ? 18.766 19.266 -4.125 1 97.69 167 SER B N 1
ATOM 3073 C CA . SER B 1 167 ? 20.125 19.766 -4.336 1 97.69 167 SER B CA 1
ATOM 3074 C C . SER B 1 167 ? 20.219 20.562 -5.641 1 97.69 167 SER B C 1
ATOM 3076 O O . SER B 1 167 ? 20.938 21.562 -5.711 1 97.69 167 SER B O 1
ATOM 3078 N N . VAL B 1 168 ? 19.578 20.125 -6.594 1 97.69 168 VAL B N 1
ATOM 3079 C CA . VAL B 1 168 ? 19.578 20.812 -7.875 1 97.69 168 VAL B CA 1
ATOM 3080 C C . VAL B 1 168 ? 18.938 22.188 -7.73 1 97.69 168 VAL B C 1
ATOM 3082 O O . VAL B 1 168 ? 19.453 23.188 -8.234 1 97.69 168 VAL B O 1
ATOM 3085 N N . LEU B 1 169 ? 17.922 22.25 -6.98 1 96.69 169 LEU B N 1
ATOM 3086 C CA . LEU B 1 169 ? 17.125 23.469 -6.965 1 96.69 169 LEU B CA 1
ATOM 3087 C C . LEU B 1 169 ? 17.578 24.406 -5.863 1 96.69 169 LEU B C 1
ATOM 3089 O O . LEU B 1 169 ? 17.484 25.641 -6.004 1 96.69 169 LEU B O 1
ATOM 3093 N N . PHE B 1 170 ? 18.094 23.828 -4.824 1 96.38 170 PHE B N 1
ATOM 3094 C CA . PHE B 1 170 ? 18.188 24.688 -3.658 1 96.38 170 PHE B CA 1
ATOM 3095 C C . PHE B 1 170 ? 19.594 24.656 -3.066 1 96.38 170 PHE B C 1
ATOM 3097 O O . PHE B 1 170 ? 19.844 25.25 -2.023 1 96.38 170 PHE B O 1
ATOM 3104 N N . ALA B 1 171 ? 20.484 24.062 -3.572 1 94.94 171 ALA B N 1
ATOM 3105 C CA . ALA B 1 171 ? 21.797 23.859 -2.975 1 94.94 171 ALA B CA 1
ATOM 3106 C C . ALA B 1 171 ? 22.438 25.203 -2.592 1 94.94 171 ALA B C 1
ATOM 3108 O O . ALA B 1 171 ? 23.078 25.312 -1.554 1 94.94 171 ALA B O 1
ATOM 3109 N N . ASP B 1 172 ? 22.234 26.188 -3.354 1 94.69 172 ASP B N 1
ATOM 3110 C CA . ASP B 1 172 ? 22.859 27.484 -3.158 1 94.69 172 ASP B CA 1
ATOM 3111 C C . ASP B 1 172 ? 22.234 28.25 -1.987 1 94.69 172 ASP B C 1
ATOM 3113 O O . ASP B 1 172 ? 22.797 29.234 -1.505 1 94.69 172 ASP B O 1
ATOM 3117 N N . GLN B 1 173 ? 21.234 27.781 -1.558 1 94.25 173 GLN B N 1
ATOM 3118 C CA . GLN B 1 173 ? 20.5 28.484 -0.519 1 94.25 173 GLN B CA 1
ATOM 3119 C C . GLN B 1 173 ? 20.859 27.969 0.869 1 94.25 173 GLN B C 1
ATOM 3121 O O . GLN B 1 173 ? 20.516 28.594 1.878 1 94.25 173 GLN B O 1
ATOM 3126 N N . PHE B 1 174 ? 21.562 26.891 0.949 1 96 174 PHE B N 1
ATOM 3127 C CA . PHE B 1 174 ? 21.781 26.234 2.234 1 96 174 PHE B CA 1
ATOM 3128 C C . PHE B 1 174 ? 23.062 26.75 2.887 1 96 174 PHE B C 1
ATOM 3130 O O . PHE B 1 174 ? 24.094 26.891 2.219 1 96 174 PHE B O 1
ATOM 3137 N N . ASP B 1 175 ? 23.016 27.047 4.207 1 94.69 175 ASP B N 1
ATOM 3138 C CA . ASP B 1 175 ? 24.219 27.344 4.965 1 94.69 175 ASP B CA 1
ATOM 3139 C C . ASP B 1 175 ? 25.062 26.078 5.184 1 94.69 175 ASP B C 1
ATOM 3141 O O . ASP B 1 175 ? 24.578 24.969 4.953 1 94.69 175 ASP B O 1
ATOM 3145 N N . PRO B 1 176 ? 26.219 26.219 5.629 1 94.38 176 PRO B N 1
ATOM 3146 C CA . PRO B 1 176 ? 27.125 25.078 5.738 1 94.38 176 PRO B CA 1
ATOM 3147 C C . PRO B 1 176 ? 26.594 24 6.668 1 94.38 176 PRO B C 1
ATOM 3149 O O . PRO B 1 176 ? 26.75 22.797 6.379 1 94.38 176 PRO B O 1
ATOM 3152 N N . ASP B 1 177 ? 25.969 24.359 7.742 1 94.69 177 ASP B N 1
ATOM 3153 C CA . ASP B 1 177 ? 25.453 23.375 8.688 1 94.69 177 ASP B CA 1
ATOM 3154 C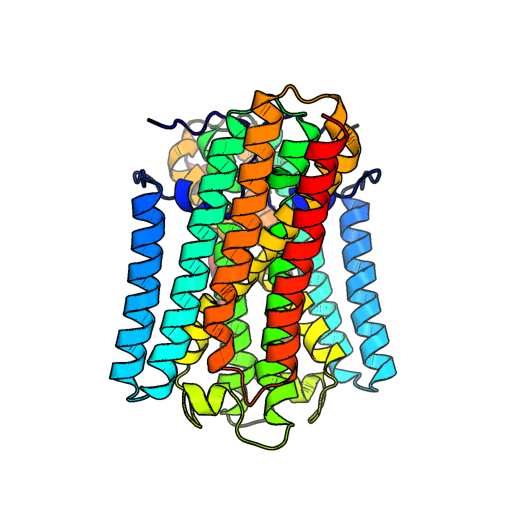 C . ASP B 1 177 ? 24.312 22.562 8.078 1 94.69 177 ASP B C 1
ATOM 3156 O O . ASP B 1 177 ? 24.25 21.344 8.234 1 94.69 177 ASP B O 1
ATOM 3160 N N . THR B 1 178 ? 23.453 23.297 7.445 1 96.06 178 THR B N 1
ATOM 3161 C CA . THR B 1 178 ? 22.359 22.625 6.766 1 96.06 178 THR B CA 1
ATOM 3162 C C . THR B 1 178 ? 22.875 21.719 5.664 1 96.06 178 THR B C 1
ATOM 3164 O O . THR B 1 178 ? 22.406 20.578 5.516 1 96.06 178 THR B O 1
ATOM 3167 N N . ARG B 1 179 ? 23.797 22.156 4.961 1 96 179 ARG B N 1
ATOM 3168 C CA . ARG B 1 179 ? 24.391 21.359 3.895 1 96 179 ARG B CA 1
ATOM 3169 C C . ARG B 1 179 ? 25 20.078 4.445 1 96 179 ARG B C 1
ATOM 3171 O O . ARG B 1 179 ? 24.781 19 3.893 1 96 179 ARG B O 1
ATOM 3178 N N . ALA B 1 180 ? 25.688 20.188 5.457 1 96.12 180 ALA B N 1
ATOM 3179 C CA . ALA B 1 180 ? 26.312 19.031 6.082 1 96.12 180 ALA B CA 1
ATOM 3180 C C . ALA B 1 180 ? 25.266 18.031 6.543 1 96.12 180 ALA B C 1
ATOM 3182 O O . ALA B 1 180 ? 25.422 16.812 6.359 1 96.12 180 ALA B O 1
ATOM 3183 N N . ALA B 1 181 ? 24.234 18.547 7.09 1 96.81 181 ALA B N 1
ATOM 3184 C CA . ALA B 1 181 ? 23.156 17.688 7.566 1 96.81 181 ALA B CA 1
ATOM 3185 C C . ALA B 1 181 ? 22.484 16.953 6.406 1 96.81 181 ALA B C 1
ATOM 3187 O O . ALA B 1 181 ? 22.125 15.789 6.52 1 96.81 181 ALA B O 1
ATOM 3188 N N . LEU B 1 182 ? 22.297 17.672 5.352 1 97.94 182 LEU B N 1
ATOM 3189 C CA . LEU B 1 182 ? 21.656 17.078 4.184 1 97.94 182 LEU B CA 1
ATOM 3190 C C . LEU B 1 182 ? 22.547 16.031 3.539 1 97.94 182 LEU B C 1
ATOM 3192 O O . LEU B 1 182 ? 22.062 15.016 3.025 1 97.94 182 LEU B O 1
ATOM 3196 N N . ILE B 1 183 ? 23.828 16.25 3.518 1 97.94 183 ILE B N 1
ATOM 3197 C CA . ILE B 1 183 ? 24.766 15.25 3.041 1 97.94 183 ILE B CA 1
ATOM 3198 C C . ILE B 1 183 ? 24.656 13.984 3.893 1 97.94 183 ILE B C 1
ATOM 3200 O O . ILE B 1 183 ? 24.641 12.867 3.363 1 97.94 183 ILE B O 1
ATOM 3204 N N . GLU B 1 184 ? 24.531 14.148 5.148 1 97.31 184 GLU B N 1
ATOM 3205 C CA . GLU B 1 184 ? 24.359 13 6.039 1 97.31 184 GLU B CA 1
ATOM 3206 C C . GLU B 1 184 ? 23.078 12.242 5.715 1 97.31 184 GLU B C 1
ATOM 3208 O O . GLU B 1 184 ? 23.062 11.008 5.758 1 97.31 184 GLU B O 1
ATOM 3213 N N . VAL B 1 185 ? 22.047 12.977 5.469 1 97.69 185 VAL B N 1
ATOM 3214 C CA . VAL B 1 185 ? 20.781 12.359 5.102 1 97.69 185 VAL B CA 1
ATOM 3215 C C . VAL B 1 185 ? 20.953 11.523 3.836 1 97.69 185 VAL B C 1
ATOM 3217 O O . VAL B 1 185 ? 20.484 10.391 3.764 1 97.69 185 VAL B O 1
ATOM 3220 N N . ASP B 1 186 ? 21.609 12.062 2.863 1 98.38 186 ASP B N 1
ATOM 3221 C CA . ASP B 1 186 ? 21.875 11.344 1.622 1 98.38 186 ASP B CA 1
ATOM 3222 C C . ASP B 1 186 ? 22.734 10.109 1.874 1 98.38 186 ASP B C 1
ATOM 3224 O O . ASP B 1 186 ? 22.547 9.07 1.247 1 98.38 186 ASP B O 1
ATOM 3228 N N . LEU B 1 187 ? 23.672 10.227 2.781 1 98.06 187 LEU B N 1
ATOM 3229 C CA . LEU B 1 187 ? 24.531 9.094 3.127 1 98.06 187 LEU B CA 1
ATOM 3230 C C . LEU B 1 187 ? 23.719 7.996 3.812 1 98.06 187 LEU B C 1
ATOM 3232 O O . LEU B 1 187 ? 23.969 6.809 3.6 1 98.06 187 LEU B O 1
ATOM 3236 N N . VAL B 1 188 ? 22.812 8.391 4.645 1 97.88 188 VAL B N 1
ATOM 3237 C CA . VAL B 1 188 ? 21.922 7.422 5.285 1 97.88 188 VAL B CA 1
ATOM 3238 C C . VAL B 1 188 ? 21.141 6.66 4.223 1 97.88 188 VAL B C 1
ATOM 3240 O O . VAL B 1 188 ? 20.953 5.445 4.332 1 97.88 188 VAL B O 1
ATOM 3243 N N . THR B 1 189 ? 20.688 7.336 3.213 1 98.31 189 THR B N 1
ATOM 3244 C CA . THR B 1 189 ? 19.953 6.719 2.113 1 98.31 189 THR B CA 1
ATOM 3245 C C . THR B 1 189 ? 20.828 5.719 1.372 1 98.31 189 THR B C 1
ATOM 3247 O O . THR B 1 189 ? 20.406 4.602 1.075 1 98.31 189 THR B O 1
ATOM 3250 N N . ILE B 1 190 ? 22.062 6.109 1.108 1 98.5 190 ILE B N 1
ATOM 3251 C CA . ILE B 1 190 ? 23.016 5.211 0.468 1 98.5 190 ILE B CA 1
ATOM 3252 C C . ILE B 1 190 ? 23.281 4.016 1.378 1 98.5 190 ILE B C 1
ATOM 3254 O O . ILE B 1 190 ? 23.375 2.879 0.909 1 98.5 190 ILE B O 1
ATOM 3258 N N . GLY B 1 191 ? 23.453 4.328 2.639 1 98.38 191 GLY B N 1
ATOM 3259 C CA . GLY B 1 191 ? 23.672 3.262 3.604 1 98.38 191 GLY B CA 1
ATOM 3260 C C . GLY B 1 191 ? 22.562 2.223 3.596 1 98.38 191 GLY B C 1
ATOM 3261 O O . GLY B 1 191 ? 22.828 1.022 3.664 1 98.38 191 GLY B O 1
ATOM 3262 N N . PHE B 1 192 ? 21.312 2.643 3.547 1 98.25 192 PHE B N 1
ATOM 3263 C CA . PHE B 1 192 ? 20.188 1.707 3.494 1 98.25 192 PHE B CA 1
ATOM 3264 C C . PHE B 1 192 ? 20.25 0.859 2.229 1 98.25 192 PHE B C 1
ATOM 3266 O O . PHE B 1 192 ? 19.984 -0.341 2.266 1 98.25 192 PHE B O 1
ATOM 3273 N N . ALA B 1 193 ? 20.531 1.504 1.093 1 98.25 193 ALA B N 1
ATOM 3274 C CA . ALA B 1 193 ? 20.688 0.733 -0.139 1 98.25 193 ALA B CA 1
ATOM 3275 C C . ALA B 1 193 ? 21.766 -0.34 0.014 1 98.25 193 ALA B C 1
ATOM 3277 O O . ALA B 1 193 ? 21.578 -1.476 -0.43 1 98.25 193 ALA B O 1
ATOM 3278 N N . ALA B 1 194 ? 22.844 -0.031 0.673 1 98.06 194 ALA B N 1
ATOM 3279 C CA . ALA B 1 194 ? 23.953 -0.975 0.882 1 98.06 194 ALA B CA 1
ATOM 3280 C C . ALA B 1 194 ? 23.484 -2.17 1.715 1 98.06 194 ALA B C 1
ATOM 3282 O O . ALA B 1 194 ? 23.938 -3.295 1.496 1 98.06 194 ALA B O 1
ATOM 3283 N N . VAL B 1 195 ? 22.609 -1.955 2.668 1 97.88 195 VAL B N 1
ATOM 3284 C CA . VAL B 1 195 ? 22.094 -3.029 3.518 1 97.88 195 VAL B CA 1
ATOM 3285 C C . VAL B 1 195 ? 21.359 -4.055 2.666 1 97.88 195 VAL B C 1
ATOM 3287 O O . VAL B 1 195 ? 21.359 -5.246 2.979 1 97.88 195 VAL B O 1
ATOM 3290 N N . GLN B 1 196 ? 20.828 -3.648 1.573 1 97.75 196 GLN B N 1
ATOM 3291 C CA . GLN B 1 196 ? 20.031 -4.527 0.727 1 97.75 196 GLN B CA 1
ATOM 3292 C C . GLN B 1 196 ? 20.906 -5.582 0.049 1 97.75 196 GLN B C 1
ATOM 3294 O O . GLN B 1 196 ? 20.391 -6.586 -0.452 1 97.75 196 GLN B O 1
ATOM 3299 N N . VAL B 1 197 ? 22.219 -5.387 0.053 1 97.62 197 VAL B N 1
ATOM 3300 C CA . VAL B 1 197 ? 23.156 -6.332 -0.549 1 97.62 197 VAL B CA 1
ATOM 3301 C C . VAL B 1 197 ? 23.078 -7.668 0.192 1 97.62 197 VAL B C 1
ATOM 3303 O O . VAL B 1 197 ? 23.391 -8.719 -0.376 1 97.62 197 VAL B O 1
ATOM 3306 N N . VAL B 1 198 ? 22.562 -7.664 1.395 1 97.88 198 VAL B N 1
ATOM 3307 C CA . VAL B 1 198 ? 22.469 -8.875 2.203 1 97.88 198 VAL B CA 1
ATOM 3308 C C . VAL B 1 198 ? 21.516 -9.867 1.538 1 97.88 198 VAL B C 1
ATOM 3310 O O . VAL B 1 198 ? 21.578 -11.07 1.811 1 97.88 198 VAL B O 1
ATOM 3313 N N . LEU B 1 199 ? 20.672 -9.422 0.636 1 97.5 199 LEU B N 1
ATOM 3314 C CA . LEU B 1 199 ? 19.703 -10.273 -0.035 1 97.5 199 LEU B CA 1
ATOM 3315 C C . LEU B 1 199 ? 20.328 -11.008 -1.214 1 97.5 199 LEU B C 1
ATOM 3317 O O . LEU B 1 199 ? 19.828 -12.039 -1.658 1 97.5 199 LEU B O 1
ATOM 3321 N N . LEU B 1 200 ? 21.453 -10.555 -1.688 1 96.88 200 LEU B N 1
ATOM 3322 C CA . LEU B 1 200 ? 22 -10.977 -2.975 1 96.88 200 LEU B CA 1
ATOM 3323 C C . LEU B 1 200 ? 22.422 -12.438 -2.934 1 96.88 200 LEU B C 1
ATOM 3325 O O . LEU B 1 200 ? 22.188 -13.188 -3.885 1 96.88 200 LEU B O 1
ATOM 3329 N N . PRO B 1 201 ? 22.984 -12.945 -1.873 1 95.44 201 PRO B N 1
ATOM 3330 C CA . PRO B 1 201 ? 23.391 -14.344 -1.845 1 95.44 201 PRO B CA 1
ATOM 3331 C C . PRO B 1 201 ? 22.219 -15.312 -2.014 1 95.44 201 PRO B C 1
ATOM 3333 O O . PRO B 1 201 ? 22.422 -16.453 -2.43 1 95.44 201 PRO B O 1
ATOM 3336 N N . PHE B 1 202 ? 21.062 -14.875 -1.785 1 94.88 202 PHE B N 1
ATOM 3337 C CA . PHE B 1 202 ? 19.891 -15.758 -1.812 1 94.88 202 PHE B CA 1
ATOM 3338 C C . PHE B 1 202 ? 19.188 -15.68 -3.158 1 94.88 202 PHE B C 1
ATOM 3340 O O . PHE B 1 202 ? 18.219 -16.406 -3.4 1 94.88 202 PHE B O 1
ATOM 3347 N N . LEU B 1 203 ? 19.688 -14.805 -4.051 1 93.56 203 LEU B N 1
ATOM 3348 C CA . LEU B 1 203 ? 19 -14.562 -5.316 1 93.56 203 LEU B CA 1
ATOM 3349 C C . LEU B 1 203 ? 19.797 -15.117 -6.488 1 93.56 203 LEU B C 1
ATOM 3351 O O . LEU B 1 203 ? 19.531 -14.797 -7.645 1 93.56 203 LEU B O 1
ATOM 3355 N N . GLY B 1 204 ? 20.797 -15.969 -6.293 1 86.5 204 GLY B N 1
ATOM 3356 C CA . GLY B 1 204 ? 21.719 -16.438 -7.309 1 86.5 204 GLY B CA 1
ATOM 3357 C C . GLY B 1 204 ? 21.031 -17.172 -8.445 1 86.5 204 GLY B C 1
ATOM 3358 O O . GLY B 1 204 ? 21.469 -17.094 -9.594 1 86.5 204 GLY B O 1
ATOM 3359 N N . ALA B 1 205 ? 19.969 -17.844 -8.211 1 87.56 205 ALA B N 1
ATOM 3360 C CA . ALA B 1 205 ? 19.266 -18.625 -9.219 1 87.56 205 ALA B CA 1
ATOM 3361 C C . ALA B 1 205 ? 18.203 -17.781 -9.922 1 87.56 205 ALA B C 1
ATOM 3363 O O . ALA B 1 205 ? 17.547 -18.25 -10.844 1 87.56 205 ALA B O 1
ATOM 3364 N N . GLN B 1 206 ? 18.094 -16.547 -9.508 1 93.38 206 GLN B N 1
ATOM 3365 C CA . GLN B 1 206 ? 17.141 -15.609 -10.102 1 93.38 206 GLN B CA 1
ATOM 3366 C C . GLN B 1 206 ? 17.844 -14.383 -10.672 1 93.38 206 GLN B C 1
ATOM 3368 O O . GLN B 1 206 ? 17.828 -13.312 -10.062 1 93.38 206 GLN B O 1
ATOM 3373 N N . PRO B 1 207 ? 18.344 -14.445 -11.836 1 91.44 207 PRO B N 1
ATOM 3374 C CA . PRO B 1 207 ? 19.172 -13.375 -12.383 1 91.44 207 PRO B CA 1
ATOM 3375 C C . PRO B 1 207 ? 18.453 -12.039 -12.461 1 91.44 207 PRO B C 1
ATOM 3377 O O . PRO B 1 207 ? 19.062 -10.984 -12.242 1 91.44 207 PRO B O 1
ATOM 3380 N N . LEU B 1 208 ? 17.188 -12.102 -12.812 1 92.38 208 LEU B N 1
ATOM 3381 C CA . LEU B 1 208 ? 16.453 -10.844 -12.906 1 92.38 208 LEU B CA 1
ATOM 3382 C C . LEU B 1 208 ? 16.422 -10.133 -11.562 1 92.38 208 LEU B C 1
ATOM 3384 O O . LEU B 1 208 ? 16.641 -8.922 -11.492 1 92.38 208 LEU B O 1
ATOM 3388 N N . LEU B 1 209 ? 16.141 -10.867 -10.508 1 94.44 209 LEU B N 1
ATOM 3389 C CA . LEU B 1 209 ? 16.094 -10.266 -9.18 1 94.44 209 LEU B CA 1
ATOM 3390 C C . LEU B 1 209 ? 17.484 -9.758 -8.766 1 94.44 209 LEU B C 1
ATOM 3392 O O . LEU B 1 209 ? 17.594 -8.711 -8.133 1 94.44 209 LEU B O 1
ATOM 3396 N N . LEU B 1 210 ? 18.484 -10.461 -9.141 1 94.88 210 LEU B N 1
ATOM 3397 C CA . LEU B 1 210 ? 19.859 -10.047 -8.852 1 94.88 210 LEU B CA 1
ATOM 3398 C C . LEU B 1 210 ? 20.172 -8.711 -9.516 1 94.88 210 LEU B C 1
ATOM 3400 O O . LEU B 1 210 ? 20.703 -7.805 -8.867 1 94.88 210 LEU B O 1
ATOM 3404 N N . VAL B 1 211 ? 19.766 -8.562 -10.703 1 94.69 211 VAL B N 1
ATOM 3405 C CA . VAL B 1 211 ? 20.031 -7.344 -11.461 1 94.69 211 VAL B CA 1
ATOM 3406 C C . VAL B 1 211 ? 19.203 -6.191 -10.914 1 94.69 211 VAL B C 1
ATOM 3408 O O . VAL B 1 211 ? 19.688 -5.062 -10.797 1 94.69 211 VAL B O 1
ATOM 3411 N N . LEU B 1 212 ? 17.984 -6.516 -10.531 1 94.19 212 LEU B N 1
ATOM 3412 C CA . LEU B 1 212 ? 17.094 -5.465 -10.047 1 94.19 212 LEU B CA 1
ATOM 3413 C C . LEU B 1 212 ? 17.578 -4.926 -8.703 1 94.19 212 LEU B C 1
ATOM 3415 O O . LEU B 1 212 ? 17.625 -3.711 -8.5 1 94.19 212 LEU B O 1
ATOM 3419 N N . VAL B 1 213 ? 18 -5.801 -7.832 1 95 213 VAL B N 1
ATOM 3420 C CA . VAL B 1 213 ? 18.453 -5.371 -6.512 1 95 213 VAL B CA 1
ATOM 3421 C C . VAL B 1 213 ? 19.812 -4.676 -6.625 1 95 213 VAL B C 1
ATOM 3423 O O . VAL B 1 213 ? 20 -3.578 -6.09 1 95 213 VAL B O 1
ATOM 3426 N N . SER B 1 214 ? 20.766 -5.246 -7.375 1 95.88 214 SER B N 1
ATOM 3427 C CA . SER B 1 214 ? 22.078 -4.641 -7.535 1 95.88 214 SER B CA 1
ATOM 3428 C C . SER B 1 214 ? 21.984 -3.316 -8.289 1 95.88 214 SER B C 1
ATOM 3430 O O . SER B 1 214 ? 22.672 -2.35 -7.934 1 95.88 214 SER B O 1
ATOM 3432 N N . GLY B 1 215 ? 21.188 -3.346 -9.344 1 95.5 215 GLY B N 1
ATOM 3433 C CA . GLY B 1 215 ? 20.984 -2.117 -10.094 1 95.5 215 GLY B CA 1
ATOM 3434 C C . GLY B 1 215 ? 20.375 -1.008 -9.258 1 95.5 215 GLY B C 1
ATOM 3435 O O . GLY B 1 215 ? 20.75 0.156 -9.383 1 95.5 215 GLY B O 1
ATOM 3436 N N . HIS B 1 216 ? 19.438 -1.393 -8.453 1 95.44 216 HIS B N 1
ATOM 3437 C CA . HIS B 1 216 ? 18.828 -0.425 -7.551 1 95.44 216 HIS B CA 1
ATOM 3438 C C . HIS B 1 216 ? 19.859 0.179 -6.602 1 95.44 216 HIS B C 1
ATOM 3440 O O . HIS B 1 216 ? 19.875 1.394 -6.387 1 95.44 216 HIS B O 1
ATOM 3446 N N . VAL B 1 217 ? 20.641 -0.653 -6.016 1 96.94 217 VAL B N 1
ATOM 3447 C CA . VAL B 1 217 ? 21.672 -0.189 -5.098 1 96.94 217 VAL B CA 1
ATOM 3448 C C . VAL B 1 217 ? 22.609 0.783 -5.816 1 96.94 217 VAL B C 1
ATOM 3450 O O . VAL B 1 217 ? 22.906 1.865 -5.305 1 96.94 217 VAL B O 1
ATOM 3453 N N . ALA B 1 218 ? 23 0.443 -7.023 1 97.69 218 ALA B N 1
ATOM 3454 C CA . ALA B 1 218 ? 23.859 1.301 -7.824 1 97.69 218 ALA B CA 1
ATOM 3455 C C . ALA B 1 218 ? 23.172 2.617 -8.164 1 97.69 218 ALA B C 1
ATOM 3457 O O . ALA B 1 218 ? 23.797 3.682 -8.109 1 97.69 218 ALA B O 1
ATOM 3458 N N . ALA B 1 219 ? 21.953 2.527 -8.492 1 97.62 219 ALA B N 1
ATOM 3459 C CA . ALA B 1 219 ? 21.203 3.717 -8.859 1 97.62 219 ALA B CA 1
ATOM 3460 C C . ALA B 1 219 ? 21.078 4.684 -7.688 1 97.62 219 ALA B C 1
ATOM 3462 O O . ALA B 1 219 ? 21.266 5.891 -7.844 1 97.62 219 ALA B O 1
ATOM 3463 N N . VAL B 1 2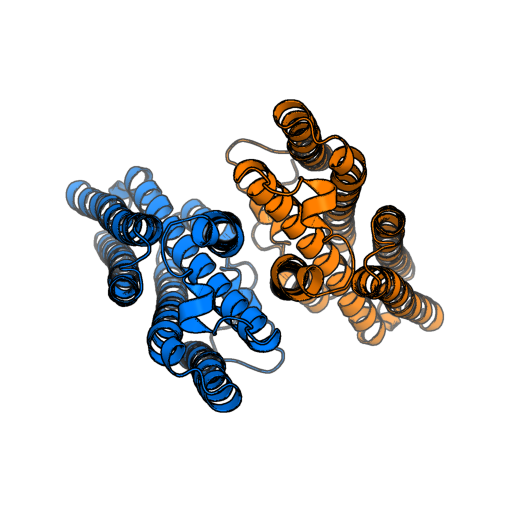20 ? 20.797 4.156 -6.523 1 97.88 220 VAL B N 1
ATOM 3464 C CA . VAL B 1 220 ? 20.672 5.004 -5.34 1 97.88 220 VAL B CA 1
ATOM 3465 C C . VAL B 1 220 ? 22.016 5.645 -5.027 1 97.88 220 VAL B C 1
ATOM 3467 O O . VAL B 1 220 ? 22.094 6.84 -4.723 1 97.88 220 VAL B O 1
ATOM 3470 N N . ALA B 1 221 ? 23.109 4.879 -5.102 1 98.12 221 ALA B N 1
ATOM 3471 C CA . ALA B 1 221 ? 24.438 5.414 -4.867 1 98.12 221 ALA B CA 1
ATOM 3472 C C . ALA B 1 221 ? 24.766 6.539 -5.848 1 98.12 221 ALA B C 1
ATOM 3474 O O . ALA B 1 221 ? 25.312 7.574 -5.461 1 98.12 221 ALA B O 1
ATOM 3475 N N . THR B 1 222 ? 24.375 6.328 -7.043 1 98.62 222 THR B N 1
ATOM 3476 C CA . THR B 1 222 ? 24.656 7.316 -8.078 1 98.62 222 THR B CA 1
ATOM 3477 C C . THR B 1 222 ? 23.828 8.578 -7.863 1 98.62 222 THR B C 1
ATOM 3479 O O . THR B 1 222 ? 24.359 9.688 -7.836 1 98.62 222 THR B O 1
ATOM 3482 N N . VAL B 1 223 ? 22.5 8.414 -7.672 1 98.62 223 VAL B N 1
ATOM 3483 C CA . VAL B 1 223 ? 21.594 9.547 -7.555 1 98.62 223 VAL B CA 1
ATOM 3484 C C . VAL B 1 223 ? 21.906 10.328 -6.281 1 98.62 223 VAL B C 1
ATOM 3486 O O . VAL B 1 223 ? 22.078 11.547 -6.32 1 98.62 223 VAL B O 1
ATOM 3489 N N . SER B 1 224 ? 22 9.664 -5.18 1 98.56 224 SER B N 1
ATOM 3490 C CA . SER B 1 224 ? 22.312 10.336 -3.922 1 98.56 224 SER B CA 1
ATOM 3491 C C . SER B 1 224 ? 23.75 10.859 -3.91 1 98.56 224 SER B C 1
ATOM 3493 O O . SER B 1 224 ? 24.031 11.891 -3.291 1 98.56 224 SER B O 1
ATOM 3495 N N . GLY B 1 225 ? 24.641 10.094 -4.586 1 98.44 225 GLY B N 1
ATOM 3496 C CA . GLY B 1 225 ? 26 10.594 -4.746 1 98.44 225 GLY B CA 1
ATOM 3497 C C . GLY B 1 225 ? 26.062 11.906 -5.504 1 98.44 225 GLY B C 1
ATOM 3498 O O . GLY B 1 225 ? 26.797 12.812 -5.125 1 98.44 225 GLY B O 1
ATOM 3499 N N . LEU B 1 226 ? 25.312 11.977 -6.543 1 98.5 226 LEU B N 1
ATOM 3500 C CA . LEU B 1 226 ? 25.234 13.219 -7.309 1 98.5 226 LEU B CA 1
ATOM 3501 C C . LEU B 1 226 ? 24.672 14.352 -6.453 1 98.5 226 LEU B C 1
ATOM 3503 O O . LEU B 1 226 ? 25.125 15.492 -6.551 1 98.5 226 LEU B O 1
ATOM 3507 N N . SER B 1 227 ? 23.688 14.047 -5.648 1 98.56 227 SER B N 1
ATOM 3508 C CA . SER B 1 227 ? 23.141 15.039 -4.723 1 98.56 227 SER B CA 1
ATOM 3509 C C . SER B 1 227 ? 24.219 15.57 -3.787 1 98.56 227 SER B C 1
ATOM 3511 O O . SER B 1 227 ? 24.328 16.781 -3.59 1 98.56 227 SER B O 1
ATOM 3513 N N . ILE B 1 228 ? 24.969 14.68 -3.281 1 98.31 228 ILE B N 1
ATOM 3514 C CA . ILE B 1 228 ? 26.047 15.039 -2.369 1 98.31 228 ILE B CA 1
ATOM 3515 C C . ILE B 1 228 ? 27.062 15.922 -3.094 1 98.31 228 ILE B C 1
ATOM 3517 O O . ILE B 1 228 ? 27.484 16.953 -2.562 1 98.31 228 ILE B O 1
ATOM 3521 N N . LEU B 1 229 ? 27.422 15.547 -4.266 1 97.94 229 LEU B N 1
ATOM 3522 C CA . LEU B 1 229 ? 28.406 16.297 -5.055 1 97.94 229 LEU B CA 1
ATOM 3523 C C . LEU B 1 229 ? 27.906 17.719 -5.32 1 97.94 229 LEU B C 1
ATOM 3525 O O . LEU B 1 229 ? 28.672 18.672 -5.23 1 97.94 229 LEU B O 1
ATOM 3529 N N . LEU B 1 230 ? 26.672 17.859 -5.605 1 97.44 230 LEU B N 1
ATOM 3530 C CA . LEU B 1 230 ? 26.094 19.172 -5.863 1 97.44 230 LEU B CA 1
ATOM 3531 C C . LEU B 1 230 ? 26.109 20.031 -4.605 1 97.44 230 LEU B C 1
ATOM 3533 O O . LEU B 1 230 ? 26.391 21.234 -4.668 1 97.44 230 LEU B O 1
ATOM 3537 N N . LEU B 1 231 ? 25.812 19.406 -3.527 1 96.94 231 LEU B N 1
ATOM 3538 C CA . LEU B 1 231 ? 25.828 20.141 -2.264 1 96.94 231 LEU B CA 1
ATOM 3539 C C . LEU B 1 231 ? 27.25 20.594 -1.923 1 96.94 231 LEU B C 1
ATOM 3541 O O . LEU B 1 231 ? 27.438 21.688 -1.374 1 96.94 231 LEU B O 1
ATOM 3545 N N . TRP B 1 232 ? 28.172 19.828 -2.312 1 93.56 232 TRP B N 1
ATOM 3546 C CA . TRP B 1 232 ? 29.562 20.141 -2.053 1 93.56 232 TRP B CA 1
ATOM 3547 C C . TRP B 1 232 ? 30.062 21.25 -2.98 1 93.56 232 TRP B C 1
ATOM 3549 O O . TRP B 1 232 ? 30.734 22.172 -2.545 1 93.56 232 TRP B O 1
ATOM 3559 N N . ARG B 1 233 ? 29.703 21.219 -4.16 1 91.81 233 ARG B N 1
ATOM 3560 C CA . ARG B 1 233 ? 30.219 22.125 -5.176 1 91.81 233 ARG B CA 1
ATOM 3561 C C . ARG B 1 233 ? 29.578 23.5 -5.051 1 91.81 233 ARG B C 1
ATOM 3563 O O . ARG B 1 233 ? 30.234 24.531 -5.262 1 91.81 233 ARG B O 1
ATOM 3570 N N . ARG B 1 234 ? 28.375 23.562 -4.805 1 86.25 234 ARG B N 1
ATOM 3571 C CA . ARG B 1 234 ? 27.641 24.828 -4.816 1 86.25 234 ARG B CA 1
ATOM 3572 C C . ARG B 1 234 ? 27.641 25.469 -3.436 1 86.25 234 ARG B C 1
ATOM 3574 O O . ARG B 1 234 ? 27.031 26.516 -3.234 1 86.25 234 ARG B O 1
ATOM 3581 N N . GLY B 1 235 ? 28.141 24.766 -2.482 1 72.62 235 GLY B N 1
ATOM 3582 C CA . GLY B 1 235 ? 28.328 25.375 -1.174 1 72.62 235 GLY B CA 1
ATOM 3583 C C . GLY B 1 235 ? 29.688 26.031 -1.011 1 72.62 235 GLY B C 1
ATOM 3584 O O . GLY B 1 235 ? 30.562 25.891 -1.876 1 72.62 235 GLY B O 1
#

Foldseek 3Di:
DPPPPPPFFAAPVVVVVVPPPPDDDDLVRVLVCLLCVQLVVLVVLCVVQVQCLQNQLSNLLSVLLSLLSVLRVVLVVLVVPDDADPVLRCQLGVVNCLLVQLVVVLVVVVCCQPPVQVVDPDDGLCCNRQNPDHDPVVVVSSSVSSSSNSSSLSSLVSQLQSLLVRLVVCLLPDDPVNLVSSLVSLVSSLVSLVSLCSNQVSCVVPVVVNCVSVVSSVVSCVSSVNSNVSSVVSD/DPPPPPPFFAAPVVVVQVPPPPDDDDLVRVLVCLLCVQLVVLVVLCVVQVQCLQNQLSNLLSQLLSLLSVLRVVLVVLVVPDDADPVLRCQLGVVNCLLVQLVVVLVVVVCCQPPVQVVDPDDGLCCNRQNPDHDPSVVVSSSVSSSSNSSSLSSLVSQLQSLLVRLVVCLLPDDPVNLVSSLVSLVSSLVSLVSLVSNQVSCVVPVVVNCVSVVSSVVSCVSSVNSNVSSVPSD